Protein AF-A0A1V5SGG8-F1 (afdb_monomer)

Sequence (595 aa):
MILQSLYELYDRLSGLADNPYEISPFGYSLQKIAFRLVITNDGRLHELESLRDPQTNLPKQMIVPGGDKPTGKVTERSAHKKTQFLRNNLSFLLGISVEGDKNPALALAQMEFEAFKKVHLEREQQINDPDYSVFCKFLRHWKPEAGLAHGDWIAFGDGQGVIKLIGKTEYLHDRPAVRAWWDENQPKNKSKPVQCLITGDLKPASRLHEPKIRSVKDSQPAGAPIVSFDKGSDAFSSYGHDGEQGLNAPVSEEATFRYATALNSLLAGPQSWKHRFTLGDTTVVFWTDKPSDAEDIFAQFAKEGSTVPKKEEVQDEALLQKMQIFLKVLREGRQAYTEIDKNPDQTNFFILGMTGQARGRIGVRFFYKDTVGHLLDNLRKHYNDMKIIRQYEEGAKYPDSEFPPTWLLLRQTARDKDDIPPILSGPLLRAVITGSLYPEGLYKAVIRRVHADREINYLRTSVIKGYLVRNQKQEVSMSLDPGRKDPAYRIGRLFSALEKTQTDALGEVGSSIKDRFYSAASAMPRSVFPRLLRLYSHHLGKLSVGMRVNREKLVQEIMCEIHEFPGHMNLSDQGLFAIGYYHQMCDFYRGKKVE

Solvent-accessible surface area (backbone atoms only — not comparable to full-atom values): 32428 Å² total; per-residue (Å²): 105,73,63,42,56,26,34,53,41,25,56,56,53,57,69,38,81,89,36,73,46,58,66,52,57,94,69,36,25,69,41,65,31,30,28,34,43,32,28,38,88,90,20,44,83,69,50,77,46,79,39,38,41,90,87,78,66,44,47,36,76,44,77,39,67,42,74,82,70,68,85,79,84,82,43,91,94,40,29,60,74,52,50,51,72,71,34,39,36,46,22,38,73,52,12,42,34,42,65,71,96,46,78,74,40,46,90,83,8,47,64,34,18,51,32,35,40,51,62,51,54,78,38,43,80,77,39,68,39,74,72,58,47,27,52,45,45,21,57,72,70,62,51,45,79,66,48,79,81,55,81,77,58,59,89,50,44,91,37,27,30,37,42,30,49,64,97,53,91,61,44,56,73,66,37,68,51,45,40,54,44,47,70,76,63,53,91,75,74,85,57,74,64,39,58,13,78,73,80,64,48,75,33,35,52,29,61,64,50,42,56,48,42,40,77,45,45,72,38,37,88,85,24,21,26,76,58,83,53,62,61,90,40,72,90,65,38,45,97,85,36,69,72,58,29,33,67,73,65,31,32,22,47,66,58,35,32,34,19,32,48,36,51,30,24,38,48,68,29,84,50,11,72,32,25,32,47,74,49,84,71,32,28,36,39,48,47,52,81,50,97,46,56,56,48,66,38,48,28,54,37,55,69,47,31,54,55,75,70,59,83,90,76,58,94,49,70,66,61,54,51,52,46,53,49,53,55,47,27,60,70,75,32,81,90,38,42,59,82,45,25,88,48,27,82,71,35,39,33,36,41,40,32,32,26,7,85,71,51,70,34,43,42,78,77,47,75,48,77,49,27,46,41,54,39,52,50,15,45,36,49,46,49,61,38,25,51,56,62,68,79,32,50,84,90,42,100,71,44,58,52,85,43,68,19,65,64,64,57,48,48,47,44,27,94,48,82,88,58,39,65,70,81,48,42,63,47,42,51,47,16,37,57,68,56,48,64,64,48,64,67,56,50,54,32,29,53,52,36,29,56,73,68,62,53,78,48,61,65,53,44,20,50,42,42,23,44,38,31,64,65,66,68,43,93,72,72,52,53,72,61,86,84,61,74,55,60,41,28,35,52,15,31,46,51,36,54,48,37,50,40,41,40,74,40,64,51,87,61,101,71,47,60,51,73,76,37,43,59,49,44,46,39,24,30,47,84,37,48,71,58,51,55,57,53,34,57,62,27,45,73,58,39,56,72,70,58,30,55,55,49,51,52,52,53,49,61,49,46,71,74,51,88,71,66,50,71,66,42,54,75,68,38,31,42,36,16,52,44,24,22,42,28,46,47,44,56,72,70,49,74,80,77,82,125

Mean predicted aligned error: 7.96 Å

Foldseek 3Di:
DQLLLLLLLLVVQVPDPPSQLQQADPQKDWFFAQWAFEAELQQATDDIGGQADPPPRTGDIDIFGHDDADDDDDDLVCLLSRQDPQKDACLQLAQWADDAPDQIDRPRRVSNVVSNLVVLLVCCVVLVDSVSVSNNSNSVPHDSVVVSVDDDCNSRNPGMYGYDYPPDPDTPCVPPSNVVSSVVPRDADPAFFDQAPNPRDGAAFDLDQDDAAAQQFQADNSHAAQDWADLPDQVRDDPPCRSVHRPVNGHHNNSSSSSRSSNNSCRPGPCVQQFWDDFQQKIKGKDKSDDWLCSRQVSVCLVQPQPQDDPVPDPDPPNSVSNVLLVVCLVPDPVSLCVTPVCQQPIKMKMWIWHNNVRRHIDTPDIDIGGNNLQSVLQSLQLVQLAADWLAPPPDPDGDRSTDRPLVLQPLLDPDSNRRDSVQRSQQVCCSRNVAAHDVSSLVSNLVSCLVVLDQHSSSLSSLSSNCCRVVVDDDDRFDDLPDLQLLLLLLLLQLLLQVLQCQQPPDDPATCSRPPVNVCLFAVQVPVVVSVVVSVVSLVRHDPVVSVVSVVSNCSSCVSPPDGDGGDDSNSSSSSSNSNVRNNSVVPPDPPPD

pLDDT: mean 89.65, std 10.24, range [29.06, 98.31]

Nearest PDB structures (foldseek):
  8dfs-assembly1_I  TM=6.776E-01  e=8.179E-40  Nitratidesulfovibrio vulgaris str. Hildenborough
  8dfo-assembly1_I  TM=8.527E-01  e=8.940E-30  Nitratidesulfovibrio vulgaris str. Hildenborough
  8dej-assembly1_I  TM=6.590E-01  e=2.226E-35  Nitratidesulfovibrio vulgaris str. Hildenborough
  8dfa-assembly1_I  TM=8.383E-01  e=3.401E-27  Nitratidesulfovibrio vulgaris str. Hildenborough
  8g9s-assembly1_K  TM=8.902E-01  e=2.155E-24  Neisseria lactamica

Secondary structure (DSSP, 8-state):
-HHHHHHHHHHHHHTSTT-TT-PPPTTEEEEEE-EEEEE-TTS-EEEEEE-B-TTT-PBEEEEEES-PPPSS---TTTHHHHPBTTEE-HHHHHS-B--TTSPP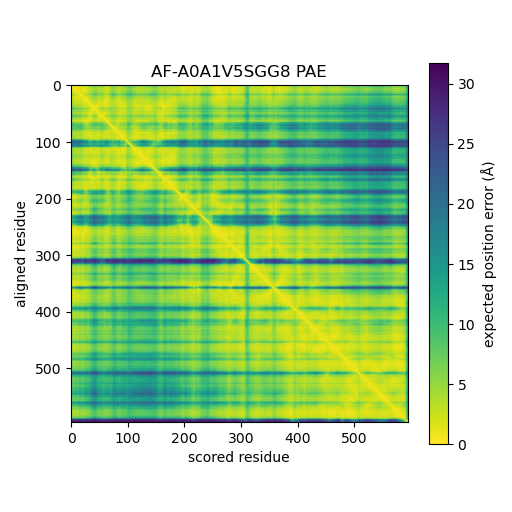BSTTTHHHHHHHHHHHHTTHHHH--HHHHHHHHHHHH--HHHHTTSS--GGGTTS-EEEEETT-SS-GGGSHHHHHHHHHTS----SPEEE-TTT--EEEB-SS--SPBPS-TTS-TT-B-SS---TT-GGG--TT-TT-SSTTS--BHHHHHHHHHHHHHHHHSTTHHHHEEEETTEEEEEEESS--THHHHHHHHHHHTT-PPPTTS---HHHHHHHHHHHHHHHH-GGGGGGT-SSTTTSEEEEEEEE-TTSSSPEEEEEEEEEHHHHHHHHHHHHHHH----SS-TTSSSPPPSS--HHHHHHTT-SSGGGS-HHHHHHHHHHHHH-PPPPHHHHHHHHHHHHHH----HHHHHHHHHHHHHTT-----SS--TT---HHHHHHHHHHHHHHHHHHHHSS-SS-HHHHHHHHHHH-HHHHHHHHHHHHHHHHTTS-HHHHHHHHHHHHHHHHT--S--S---HHHHHHHHHHHHHHHHHHHS-----

Structure (mmCIF, N/CA/C/O backbone):
data_AF-A0A1V5SGG8-F1
#
_entry.id   AF-A0A1V5SGG8-F1
#
loop_
_atom_site.group_PDB
_atom_site.id
_atom_site.type_symbol
_atom_site.label_atom_id
_atom_site.label_alt_id
_atom_site.label_comp_id
_atom_site.label_asym_id
_atom_site.label_entity_id
_atom_site.label_seq_id
_atom_site.pdbx_PDB_ins_code
_atom_site.Cartn_x
_atom_site.Cartn_y
_atom_site.Cartn_z
_atom_site.occupancy
_atom_site.B_iso_or_equiv
_atom_site.auth_seq_id
_atom_site.auth_comp_id
_atom_site.auth_asym_id
_atom_site.auth_atom_id
_atom_site.pdbx_PDB_model_num
ATOM 1 N N . MET A 1 1 ? 2.415 -19.544 -7.887 1.00 85.00 1 MET A N 1
ATOM 2 C CA . MET A 1 1 ? 1.321 -18.624 -7.490 1.00 85.00 1 MET A CA 1
ATOM 3 C C . MET A 1 1 ? 1.641 -17.167 -7.818 1.00 85.00 1 MET A C 1
ATOM 5 O O . MET A 1 1 ? 1.147 -16.738 -8.841 1.00 85.00 1 MET A O 1
ATOM 9 N N . ILE A 1 2 ? 2.489 -16.431 -7.074 1.00 95.25 2 ILE A N 1
ATOM 10 C CA . ILE A 1 2 ? 2.754 -14.986 -7.335 1.00 95.25 2 ILE A CA 1
ATOM 11 C C . ILE A 1 2 ? 3.237 -14.721 -8.769 1.00 95.25 2 ILE A C 1
ATOM 13 O O . ILE A 1 2 ? 2.611 -13.970 -9.513 1.00 95.25 2 ILE A O 1
ATOM 17 N N . LEU A 1 3 ? 4.350 -15.354 -9.160 1.00 95.56 3 LEU A N 1
ATOM 18 C CA . LEU A 1 3 ? 4.968 -15.121 -10.470 1.00 95.56 3 LEU A CA 1
ATOM 19 C C . LEU A 1 3 ? 4.054 -15.551 -11.621 1.00 95.56 3 LEU A C 1
ATOM 21 O O . LEU A 1 3 ? 4.015 -14.888 -12.644 1.00 95.56 3 LEU A O 1
ATOM 25 N N . GLN A 1 4 ? 3.287 -16.624 -11.419 1.00 95.56 4 GLN A N 1
ATOM 26 C CA . GLN A 1 4 ? 2.306 -17.108 -12.386 1.00 95.56 4 GLN A CA 1
ATOM 27 C C . GLN A 1 4 ? 1.161 -16.106 -12.578 1.00 95.56 4 GLN A C 1
ATOM 29 O O . GLN A 1 4 ? 0.882 -15.728 -13.705 1.00 95.56 4 GLN A O 1
ATOM 34 N N . SER A 1 5 ? 0.573 -15.580 -11.497 1.00 97.12 5 SER A N 1
ATOM 35 C CA . SER A 1 5 ? -0.478 -14.557 -11.607 1.00 97.12 5 SER A CA 1
ATOM 36 C C . SER A 1 5 ? 0.017 -13.245 -12.227 1.00 97.12 5 SER A C 1
ATOM 38 O O . SER A 1 5 ? -0.748 -12.550 -12.882 1.00 97.12 5 SER A O 1
ATOM 40 N N . LEU A 1 6 ? 1.296 -12.897 -12.041 1.00 98.06 6 LEU A N 1
ATOM 41 C CA . LEU A 1 6 ? 1.916 -11.740 -12.697 1.00 98.06 6 LEU A CA 1
ATOM 42 C C . LEU A 1 6 ? 2.240 -12.016 -14.175 1.00 98.06 6 LEU A C 1
ATOM 44 O O . LEU A 1 6 ? 2.165 -11.108 -14.997 1.00 98.06 6 LEU A O 1
ATOM 48 N N . TYR A 1 7 ? 2.597 -13.255 -14.516 1.00 97.44 7 TYR A N 1
ATOM 49 C CA . TYR A 1 7 ? 2.764 -13.699 -15.899 1.00 97.44 7 TYR A CA 1
ATOM 50 C C . TYR A 1 7 ? 1.428 -13.627 -16.655 1.00 97.44 7 TYR A C 1
ATOM 52 O O . TYR A 1 7 ? 1.368 -13.028 -17.718 1.00 97.44 7 TYR A O 1
ATOM 60 N N . GLU A 1 8 ? 0.343 -14.135 -16.069 1.00 97.25 8 GLU A N 1
ATOM 61 C CA . GLU A 1 8 ? -1.015 -14.037 -16.631 1.00 97.25 8 GLU A CA 1
ATOM 62 C C . GLU A 1 8 ? -1.488 -12.574 -16.728 1.00 97.25 8 GLU A C 1
ATOM 64 O O . GLU A 1 8 ? -2.102 -12.166 -17.715 1.00 97.25 8 GLU A O 1
ATOM 69 N N . LEU A 1 9 ? -1.146 -11.747 -15.732 1.00 97.81 9 LEU A N 1
ATOM 70 C CA . LEU A 1 9 ? -1.429 -10.312 -15.756 1.00 97.81 9 LEU A CA 1
ATOM 71 C C . LEU A 1 9 ? -0.748 -9.609 -16.938 1.00 97.81 9 LEU A C 1
ATOM 73 O O . LEU A 1 9 ? -1.346 -8.703 -17.516 1.00 97.81 9 LEU A O 1
ATOM 77 N N . TYR A 1 10 ? 0.476 -10.001 -17.305 1.00 97.94 10 TYR A N 1
ATOM 78 C CA . TYR A 1 10 ? 1.157 -9.441 -18.474 1.00 97.94 10 TYR A CA 1
ATOM 79 C C . TYR A 1 10 ? 0.314 -9.618 -19.741 1.00 97.94 10 TYR A C 1
ATOM 81 O O . TYR A 1 10 ? 0.114 -8.655 -20.482 1.00 97.94 10 TYR A O 1
ATOM 89 N N . ASP A 1 11 ? -0.221 -10.819 -19.963 1.00 95.94 11 ASP A N 1
ATOM 90 C CA . ASP A 1 11 ? -1.036 -11.128 -21.140 1.00 95.94 11 ASP A CA 1
ATOM 91 C C . ASP A 1 11 ? -2.345 -10.322 -21.126 1.00 95.94 11 ASP A C 1
ATOM 93 O O . ASP A 1 11 ? -2.722 -9.723 -22.133 1.00 95.94 11 ASP A O 1
ATOM 97 N N . ARG A 1 12 ? -2.990 -10.201 -19.956 1.00 96.00 12 ARG A N 1
ATOM 98 C CA . ARG A 1 12 ? -4.186 -9.359 -19.783 1.00 96.00 12 ARG A CA 1
ATOM 99 C C . ARG A 1 12 ? -3.916 -7.896 -20.134 1.00 96.00 12 ARG A C 1
ATOM 101 O O . ARG A 1 12 ? -4.683 -7.298 -20.881 1.00 96.00 12 ARG A O 1
ATOM 108 N N . LEU A 1 13 ? -2.862 -7.309 -19.562 1.00 96.62 13 LEU A N 1
ATOM 109 C CA . LEU A 1 13 ? -2.569 -5.882 -19.719 1.00 96.62 13 LEU A CA 1
ATOM 110 C C . LEU A 1 13 ? -2.048 -5.548 -21.122 1.00 96.62 13 LEU A C 1
ATOM 112 O O . LEU A 1 13 ? -2.389 -4.495 -21.652 1.00 96.62 13 LEU A O 1
ATOM 116 N N . SER A 1 14 ? -1.250 -6.433 -21.728 1.00 94.88 14 SER A N 1
ATOM 117 C CA . SER A 1 14 ? -0.751 -6.254 -23.100 1.00 94.88 14 SER A CA 1
ATOM 118 C C . SER A 1 14 ? -1.844 -6.398 -24.161 1.00 94.88 14 SER A C 1
ATOM 120 O O . SER A 1 14 ? -1.729 -5.797 -25.226 1.00 94.88 14 SER A O 1
ATOM 122 N N . GLY A 1 15 ? -2.915 -7.144 -23.870 1.00 93.19 15 GLY A N 1
ATOM 123 C CA . GLY A 1 15 ? -4.075 -7.292 -24.751 1.00 93.19 15 GLY A CA 1
ATOM 124 C C . GLY A 1 15 ? -5.062 -6.118 -24.738 1.00 93.19 15 GLY A C 1
ATOM 125 O O . GLY A 1 15 ? -6.038 -6.147 -25.487 1.00 93.19 15 GLY A O 1
ATOM 126 N N . LEU A 1 16 ? -4.855 -5.099 -23.896 1.00 93.69 16 LEU A N 1
ATOM 127 C CA . LEU A 1 16 ? -5.729 -3.924 -23.845 1.00 93.69 16 LEU A CA 1
ATOM 128 C C . LEU A 1 16 ? -5.499 -3.012 -25.058 1.00 93.69 16 LEU A C 1
ATOM 130 O O . LEU A 1 16 ? -4.358 -2.694 -25.401 1.00 93.69 16 LEU A O 1
ATOM 134 N N . ALA A 1 17 ? -6.592 -2.534 -25.661 1.00 92.12 17 ALA A N 1
ATOM 135 C CA . ALA A 1 17 ? -6.535 -1.501 -26.693 1.00 92.12 17 ALA A CA 1
ATOM 136 C C . ALA A 1 17 ? -5.793 -0.258 -26.170 1.00 92.12 17 ALA A C 1
ATOM 138 O O . ALA A 1 17 ? -5.894 0.074 -24.989 1.00 92.12 17 ALA A O 1
ATOM 139 N N . ASP A 1 18 ? -5.018 0.389 -27.041 1.00 89.88 18 ASP A N 1
ATOM 140 C CA . ASP A 1 18 ? -4.206 1.583 -26.752 1.00 89.88 18 ASP A CA 1
ATOM 141 C C . ASP A 1 18 ? -3.093 1.412 -25.696 1.00 89.88 18 ASP A C 1
ATOM 143 O O . ASP A 1 18 ? -2.383 2.370 -25.398 1.00 89.88 18 ASP A O 1
ATOM 147 N N . ASN A 1 19 ? -2.892 0.200 -25.157 1.00 93.00 19 ASN A N 1
ATOM 148 C CA . ASN A 1 19 ? -1.852 -0.140 -24.176 1.00 93.00 19 ASN A CA 1
ATOM 149 C C . ASN A 1 19 ? -1.691 0.911 -23.046 1.00 93.00 19 ASN A C 1
ATOM 151 O O . ASN A 1 19 ? -0.598 1.455 -22.854 1.00 93.00 19 ASN A O 1
ATOM 155 N N . PRO A 1 20 ? -2.741 1.195 -22.249 1.00 93.81 20 PRO A N 1
ATOM 156 C CA . PRO A 1 20 ? -2.728 2.277 -21.256 1.00 93.81 20 PRO A CA 1
ATOM 157 C C . PRO A 1 20 ? -1.720 2.063 -20.116 1.00 93.81 20 PRO A C 1
ATOM 159 O O . PRO A 1 20 ? -1.410 2.997 -19.376 1.00 93.81 20 PRO A O 1
ATOM 162 N N . TYR A 1 21 ? -1.224 0.835 -19.953 1.00 94.25 21 TYR A N 1
ATOM 163 C CA . TYR A 1 21 ? -0.201 0.459 -18.974 1.00 94.25 21 TYR A CA 1
ATOM 164 C C . TYR A 1 21 ? 1.224 0.528 -19.535 1.00 94.25 21 TYR A C 1
ATOM 166 O O . TYR A 1 21 ? 2.168 0.264 -18.788 1.00 94.25 21 TYR A O 1
ATOM 174 N N . GLU A 1 22 ? 1.376 0.845 -20.825 1.00 94.56 22 GLU A N 1
ATOM 175 C CA . GLU A 1 22 ? 2.649 0.853 -21.550 1.00 94.56 22 GLU A CA 1
ATOM 176 C C . GLU A 1 22 ? 3.445 -0.453 -21.351 1.00 94.56 22 GLU A C 1
ATOM 178 O O . GLU A 1 22 ? 4.666 -0.461 -21.155 1.00 94.56 22 GLU A O 1
ATOM 183 N N . ILE A 1 23 ? 2.741 -1.593 -21.395 1.00 96.19 23 ILE A N 1
ATOM 184 C CA . ILE A 1 23 ? 3.355 -2.917 -21.287 1.00 96.19 23 ILE A CA 1
ATOM 185 C C . ILE A 1 23 ? 4.323 -3.100 -22.447 1.00 96.19 23 ILE A C 1
ATOM 187 O O . ILE A 1 23 ? 3.945 -3.035 -23.617 1.00 96.19 23 ILE A O 1
ATOM 191 N N . SER A 1 24 ? 5.592 -3.315 -22.105 1.00 95.44 24 SER A N 1
ATOM 192 C CA . SER A 1 24 ? 6.655 -3.497 -23.085 1.00 95.44 24 SER A CA 1
ATOM 193 C C . SER A 1 24 ? 6.639 -4.926 -23.642 1.00 95.44 24 SER A C 1
ATOM 195 O O . SER A 1 24 ? 6.551 -5.870 -22.849 1.00 95.44 24 SER A O 1
ATOM 197 N N . PRO A 1 25 ? 6.759 -5.120 -24.968 1.00 94.62 25 PRO A N 1
ATOM 198 C CA . PRO A 1 25 ? 6.994 -6.436 -25.557 1.00 94.62 25 PRO A CA 1
ATOM 199 C C . PRO A 1 25 ? 8.371 -6.987 -25.162 1.00 94.62 25 PRO A C 1
ATOM 201 O O . PRO A 1 25 ? 9.267 -6.232 -24.773 1.00 94.62 25 PRO A O 1
ATOM 204 N N . PHE A 1 26 ? 8.550 -8.307 -25.253 1.00 92.31 26 PHE A N 1
ATOM 205 C CA . PHE A 1 26 ? 9.827 -8.949 -24.927 1.00 92.31 26 PHE A CA 1
ATOM 206 C C . PHE A 1 26 ? 10.982 -8.345 -25.742 1.00 92.31 26 PHE A C 1
ATOM 208 O O . PHE A 1 26 ? 10.883 -8.179 -26.956 1.00 92.31 26 PHE A O 1
ATOM 215 N N . GLY A 1 27 ? 12.068 -7.983 -25.054 1.00 91.62 27 GLY A N 1
ATOM 216 C CA . GLY A 1 27 ? 13.217 -7.297 -25.654 1.00 91.62 27 GLY A CA 1
ATOM 217 C C . GLY A 1 27 ? 13.101 -5.773 -25.729 1.00 91.62 27 GLY A C 1
ATOM 218 O O . GLY A 1 27 ? 14.039 -5.119 -26.188 1.00 91.62 27 GLY A O 1
ATOM 219 N N . TYR A 1 28 ? 12.005 -5.196 -25.238 1.00 94.31 28 TYR A N 1
ATOM 220 C CA . TYR A 1 28 ? 11.799 -3.754 -25.106 1.00 94.31 28 TYR A CA 1
ATOM 221 C C . TYR A 1 28 ? 11.671 -3.360 -23.636 1.00 94.31 28 TYR A C 1
ATOM 223 O O . TYR A 1 28 ? 11.460 -4.196 -22.758 1.00 94.31 28 TYR A O 1
ATOM 231 N N . SER A 1 29 ? 11.792 -2.069 -23.345 1.00 92.94 29 SER A N 1
ATOM 232 C CA . SER A 1 29 ? 11.503 -1.548 -22.013 1.00 92.94 29 SER A CA 1
ATOM 233 C C . SER A 1 29 ? 10.934 -0.138 -22.054 1.00 92.94 29 SER A C 1
ATOM 235 O O . SER A 1 29 ? 11.250 0.652 -22.943 1.00 92.94 29 SER A O 1
A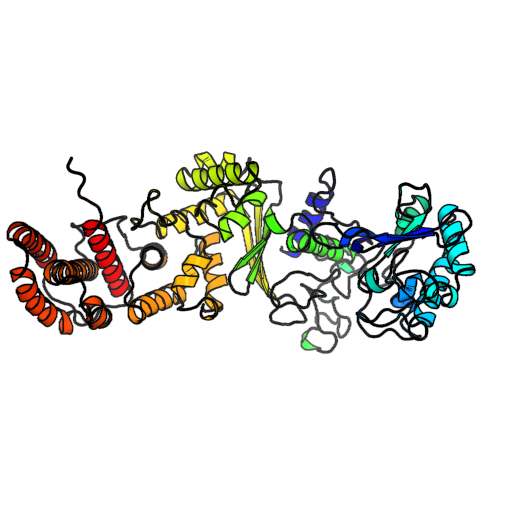TOM 237 N N . LEU A 1 30 ? 10.125 0.181 -21.047 1.00 93.12 30 LEU A N 1
ATOM 238 C CA . LEU A 1 30 ? 9.606 1.518 -20.821 1.00 93.12 30 LEU A CA 1
ATOM 239 C C . LEU A 1 30 ? 10.671 2.396 -20.155 1.00 93.12 30 LEU A C 1
ATOM 241 O O . LEU A 1 30 ? 11.150 2.099 -19.054 1.00 93.12 30 LEU A O 1
ATOM 245 N N . GLN A 1 31 ? 11.067 3.468 -20.836 1.00 92.25 31 GLN A N 1
ATOM 246 C CA . GLN A 1 31 ? 12.195 4.313 -20.451 1.00 92.25 31 GLN A CA 1
ATOM 247 C C . GLN A 1 31 ? 11.810 5.790 -20.426 1.00 92.25 31 GLN A C 1
ATOM 249 O O . GLN A 1 31 ? 10.931 6.239 -21.155 1.00 92.25 31 GLN A O 1
ATOM 254 N N . LYS A 1 32 ? 12.505 6.552 -19.579 1.00 92.31 32 LYS A N 1
ATOM 255 C CA . LYS A 1 32 ? 12.376 8.009 -19.472 1.00 92.31 32 LYS A CA 1
ATOM 256 C C . LYS A 1 32 ? 13.300 8.672 -20.492 1.00 92.31 32 LYS A C 1
ATOM 258 O O . LYS A 1 32 ? 14.519 8.631 -20.325 1.00 92.31 32 LYS A O 1
ATOM 263 N N . ILE A 1 33 ? 12.728 9.276 -21.528 1.00 95.00 33 ILE A N 1
ATOM 264 C CA . ILE A 1 33 ? 13.450 9.921 -22.627 1.00 95.00 33 ILE A CA 1
ATOM 265 C C . ILE A 1 33 ? 13.320 11.438 -22.491 1.00 95.00 33 ILE A C 1
ATOM 267 O O . ILE A 1 33 ? 12.224 11.994 -22.519 1.00 95.00 33 ILE A O 1
ATOM 271 N N . ALA A 1 34 ? 14.454 12.107 -22.301 1.00 95.38 34 ALA A N 1
ATOM 272 C CA . ALA A 1 34 ? 14.507 13.535 -22.001 1.00 95.38 34 ALA A CA 1
ATOM 273 C C . ALA A 1 34 ? 14.579 14.403 -23.260 1.00 95.38 34 ALA A C 1
ATOM 275 O O . ALA A 1 34 ? 14.132 15.544 -23.229 1.00 95.38 34 ALA A O 1
ATOM 276 N N . PHE A 1 35 ? 15.128 13.882 -24.358 1.00 95.19 35 PHE A N 1
ATOM 277 C CA . PHE A 1 35 ? 15.297 14.642 -25.595 1.00 95.19 35 PHE A CA 1
ATOM 278 C C . PHE A 1 35 ? 15.286 13.753 -26.838 1.00 95.19 35 PHE A C 1
ATOM 280 O O . PHE A 1 35 ? 15.364 12.525 -26.756 1.00 95.19 35 PHE A O 1
ATOM 287 N N . ARG A 1 36 ? 15.207 14.373 -28.014 1.00 95.81 36 ARG A N 1
ATOM 288 C CA . ARG A 1 36 ? 15.464 13.717 -29.298 1.00 95.81 36 ARG A CA 1
ATOM 289 C C . ARG A 1 36 ? 16.571 14.428 -30.065 1.00 95.81 36 ARG A C 1
ATOM 291 O O . ARG A 1 36 ? 16.618 15.652 -30.107 1.00 95.81 36 ARG A O 1
ATOM 298 N N . LEU A 1 37 ? 17.436 13.630 -30.676 1.00 95.19 37 LEU A N 1
ATOM 299 C CA . LEU A 1 37 ? 18.476 14.047 -31.602 1.00 95.19 37 LEU A CA 1
ATOM 300 C C . LEU A 1 37 ? 17.877 14.133 -33.007 1.00 95.19 37 LEU A C 1
ATOM 302 O O . LEU A 1 37 ? 17.514 13.096 -33.573 1.00 95.19 37 LEU A O 1
ATOM 306 N N . VAL A 1 38 ? 17.762 15.347 -33.548 1.00 95.69 38 VAL A N 1
ATOM 307 C CA . VAL A 1 38 ? 17.189 15.587 -34.877 1.00 95.69 38 VAL A CA 1
ATOM 308 C C . VAL A 1 38 ? 18.306 15.683 -35.906 1.00 95.69 38 VAL A C 1
ATOM 310 O O . VAL A 1 38 ? 19.208 16.513 -35.793 1.00 95.69 38 VAL A O 1
ATOM 313 N N . ILE A 1 39 ? 18.242 14.823 -36.919 1.00 95.94 39 ILE A N 1
ATOM 314 C CA . ILE A 1 39 ? 19.267 14.704 -37.959 1.00 95.94 39 ILE A CA 1
ATOM 315 C C . ILE A 1 39 ? 18.658 15.061 -39.311 1.00 95.94 39 ILE A C 1
ATOM 317 O O . ILE A 1 39 ? 17.541 14.658 -39.639 1.00 95.94 39 ILE A O 1
ATOM 321 N N . THR A 1 40 ? 19.391 15.827 -40.108 1.00 96.12 40 THR A N 1
ATOM 322 C CA . THR A 1 40 ? 18.998 16.173 -41.474 1.00 96.12 40 THR A CA 1
ATOM 323 C C . THR A 1 40 ? 19.156 14.985 -42.427 1.00 96.12 40 THR A C 1
ATOM 325 O O . THR A 1 40 ? 19.947 14.073 -42.189 1.00 96.12 40 THR A O 1
ATOM 328 N N . ASN A 1 41 ? 18.464 15.009 -43.569 1.00 93.38 41 ASN A N 1
ATOM 329 C CA . ASN A 1 41 ? 18.559 13.935 -44.571 1.00 93.38 41 ASN A CA 1
ATOM 330 C C . ASN A 1 41 ? 19.973 13.765 -45.166 1.00 93.38 41 ASN A C 1
ATOM 332 O O . ASN A 1 41 ? 20.291 12.707 -45.703 1.00 93.38 41 ASN A O 1
ATOM 336 N N . ASP A 1 42 ? 20.846 14.773 -45.064 1.00 93.12 42 ASP A N 1
ATOM 337 C CA . ASP A 1 42 ? 22.247 14.681 -45.482 1.00 93.12 42 ASP A CA 1
ATOM 338 C C . ASP A 1 42 ? 23.198 14.170 -44.382 1.00 93.12 42 ASP A C 1
ATOM 340 O O . ASP A 1 42 ? 24.389 13.993 -44.662 1.00 93.12 42 ASP A O 1
ATOM 344 N N . GLY A 1 43 ? 22.688 13.859 -43.185 1.00 92.19 43 GLY A N 1
ATOM 345 C CA . GLY A 1 43 ? 23.447 13.275 -42.077 1.00 92.19 43 GLY A CA 1
ATOM 346 C C . GLY A 1 43 ? 24.177 14.305 -41.213 1.00 92.19 43 GLY A C 1
ATOM 347 O O . GLY A 1 43 ? 25.279 14.030 -40.745 1.00 92.19 43 GLY A O 1
ATOM 348 N N . ARG A 1 44 ? 23.605 15.498 -41.015 1.00 92.88 44 ARG A N 1
ATOM 349 C CA . ARG A 1 44 ? 24.132 16.529 -40.106 1.00 92.88 44 ARG A CA 1
ATOM 350 C C . ARG A 1 44 ? 23.222 16.683 -38.891 1.00 92.88 44 ARG A C 1
ATOM 352 O O . ARG A 1 44 ? 22.024 16.418 -38.964 1.00 92.88 44 ARG A O 1
ATOM 359 N N . LEU A 1 45 ? 23.797 17.116 -37.769 1.00 92.06 45 LEU A N 1
ATOM 360 C CA . LEU A 1 45 ? 23.009 17.520 -36.607 1.00 92.06 45 LEU A CA 1
ATOM 361 C C . LEU A 1 45 ? 22.174 18.749 -36.979 1.00 92.06 45 LEU A C 1
ATOM 363 O O . LEU A 1 45 ? 22.741 19.748 -37.419 1.00 92.06 45 LEU A O 1
ATOM 367 N N . HIS A 1 46 ? 20.856 18.668 -36.806 1.00 91.94 46 HIS A N 1
ATOM 368 C CA . HIS A 1 46 ? 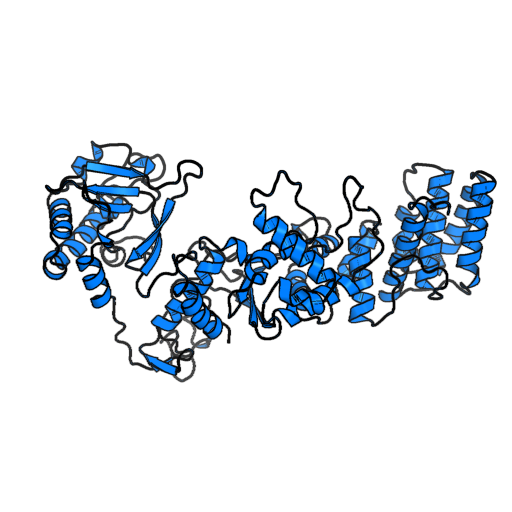19.977 19.829 -36.908 1.00 91.94 46 HIS A CA 1
ATOM 369 C C . HIS A 1 46 ? 19.867 20.523 -35.551 1.00 91.94 46 HIS A C 1
ATOM 371 O O . HIS A 1 46 ? 20.314 21.656 -35.404 1.00 91.94 46 HIS A O 1
ATOM 377 N N . GLU A 1 47 ? 19.329 19.813 -34.556 1.00 91.38 47 GLU A N 1
ATOM 378 C CA . GLU A 1 47 ? 19.131 20.314 -33.195 1.00 91.38 47 GLU A CA 1
ATOM 379 C C . GLU A 1 47 ? 18.885 19.169 -32.193 1.00 91.38 47 GLU A C 1
ATOM 381 O O . GLU A 1 47 ? 18.691 18.005 -32.571 1.00 91.38 47 GLU A O 1
ATOM 386 N N . LEU A 1 48 ? 18.881 19.516 -30.903 1.00 91.38 48 LEU A N 1
ATOM 387 C CA . LEU A 1 48 ? 18.298 18.700 -29.840 1.00 91.38 48 LEU A CA 1
ATOM 388 C C . LEU A 1 48 ? 16.959 19.301 -29.429 1.00 91.38 48 LEU A C 1
ATOM 390 O O . LEU A 1 48 ? 16.898 20.459 -29.027 1.00 91.38 48 LEU A O 1
ATOM 394 N N . GLU A 1 49 ? 15.907 18.493 -29.448 1.00 93.00 49 GLU A N 1
ATOM 395 C CA . GLU A 1 49 ? 14.601 18.918 -28.952 1.00 93.00 49 GLU A CA 1
ATOM 396 C C . GLU A 1 49 ? 14.292 18.253 -27.610 1.00 93.00 49 GLU A C 1
ATOM 398 O O . GLU A 1 49 ? 14.396 17.029 -27.474 1.00 93.00 49 GLU A O 1
ATOM 403 N N . SER A 1 50 ? 13.865 19.047 -26.625 1.00 93.94 50 SER A N 1
ATOM 404 C CA . SER A 1 50 ? 13.397 18.525 -25.339 1.00 93.94 50 SER A CA 1
ATOM 405 C C . SER A 1 50 ? 12.109 17.721 -25.513 1.00 93.94 50 SER A C 1
ATOM 407 O O . SER A 1 50 ? 11.175 18.139 -26.192 1.00 93.94 50 SER A O 1
ATOM 409 N N . LEU A 1 51 ? 12.060 16.559 -24.866 1.00 95.19 51 LEU A N 1
ATOM 410 C CA . LEU A 1 51 ? 10.862 15.731 -24.712 1.00 95.19 51 LEU A CA 1
ATOM 411 C C . LEU A 1 51 ? 10.340 15.771 -23.273 1.00 95.19 51 LEU A C 1
ATOM 413 O O . LEU A 1 51 ? 9.569 14.902 -22.870 1.00 95.19 51 LEU A O 1
ATOM 417 N N . ARG A 1 52 ? 10.788 16.743 -22.476 1.00 93.75 52 ARG A N 1
ATOM 418 C CA . ARG A 1 52 ? 10.270 16.949 -21.128 1.00 93.75 52 ARG A CA 1
ATOM 419 C C . ARG A 1 52 ? 8.910 17.626 -21.194 1.00 93.75 52 ARG A C 1
ATOM 421 O O . ARG A 1 52 ? 8.672 18.490 -22.034 1.00 93.75 52 ARG A O 1
ATOM 428 N N . ASP A 1 53 ? 8.031 17.227 -20.291 1.00 91.25 53 ASP A N 1
ATOM 429 C CA . ASP A 1 53 ? 6.749 17.886 -20.107 1.00 91.25 53 ASP A CA 1
ATOM 430 C C . ASP A 1 53 ? 6.968 19.350 -19.660 1.00 91.25 53 ASP A C 1
ATOM 432 O O . ASP A 1 53 ? 7.692 19.572 -18.686 1.00 91.25 53 ASP A O 1
ATOM 436 N N . PRO A 1 54 ? 6.378 20.358 -20.332 1.00 89.44 54 PRO A N 1
ATOM 437 C CA . PRO A 1 54 ? 6.638 21.766 -20.022 1.00 89.44 54 PRO A CA 1
ATOM 438 C C . PRO A 1 54 ? 6.200 22.215 -18.621 1.00 89.44 54 PRO A C 1
ATOM 440 O O . PRO A 1 54 ? 6.692 23.230 -18.136 1.00 89.44 54 PRO A O 1
ATOM 443 N N . GLN A 1 55 ? 5.272 21.500 -17.975 1.00 89.31 55 GLN A N 1
ATOM 444 C CA . GLN A 1 55 ? 4.738 21.872 -16.661 1.00 89.31 55 GLN A CA 1
ATOM 445 C C . GLN A 1 55 ? 5.502 21.190 -15.523 1.00 89.31 55 GLN A C 1
ATOM 447 O O . GLN A 1 55 ? 5.821 21.812 -14.513 1.00 89.31 55 GLN A O 1
ATOM 452 N N . THR A 1 56 ? 5.798 19.902 -15.683 1.00 90.19 56 THR A N 1
ATOM 453 C CA . THR A 1 56 ? 6.428 19.065 -14.651 1.00 90.19 56 THR A CA 1
ATOM 454 C C . THR A 1 56 ? 7.936 18.909 -14.839 1.00 90.19 56 THR A C 1
ATOM 456 O O . THR A 1 56 ? 8.621 18.432 -13.935 1.00 90.19 56 THR A O 1
ATOM 459 N N . ASN A 1 57 ? 8.461 19.285 -16.009 1.00 88.88 57 ASN A N 1
ATOM 460 C CA . ASN A 1 57 ? 9.846 19.087 -16.442 1.00 88.88 57 ASN A CA 1
ATOM 461 C C . ASN A 1 57 ? 10.310 17.611 -16.418 1.00 88.88 57 ASN A C 1
ATOM 463 O O . ASN A 1 57 ? 11.510 17.304 -16.432 1.00 88.88 57 ASN A O 1
ATOM 467 N N . LEU A 1 58 ? 9.365 16.666 -16.376 1.00 90.44 58 LEU A N 1
ATOM 468 C CA . LEU A 1 58 ? 9.652 15.236 -16.348 1.00 90.44 58 LEU A CA 1
ATOM 469 C C . LEU A 1 58 ? 9.890 14.701 -17.769 1.00 90.44 58 LEU A C 1
ATOM 471 O O . LEU A 1 58 ? 9.161 15.079 -18.685 1.00 90.44 58 LEU A O 1
ATOM 475 N N . PRO A 1 59 ? 10.869 13.799 -17.976 1.00 92.69 59 PRO A N 1
ATOM 476 C CA . PRO A 1 59 ? 11.070 13.148 -19.269 1.00 92.69 59 PRO A CA 1
ATOM 477 C C . PRO A 1 59 ? 9.844 12.342 -19.715 1.00 92.69 59 PRO A C 1
ATOM 479 O O . PRO A 1 59 ? 9.207 11.676 -18.891 1.00 92.69 59 PRO A O 1
ATOM 482 N N . LYS A 1 60 ? 9.578 12.320 -21.024 1.00 92.44 60 LYS A N 1
ATOM 483 C CA . LYS A 1 60 ? 8.524 11.499 -21.628 1.00 92.44 60 LYS A CA 1
ATOM 484 C C . LYS A 1 60 ? 8.820 10.006 -21.463 1.00 92.44 60 LYS A C 1
ATOM 486 O O . LYS A 1 60 ? 9.947 9.564 -21.689 1.00 92.44 60 LYS A O 1
ATOM 491 N N . GLN A 1 61 ? 7.810 9.220 -21.089 1.00 91.56 61 GLN A N 1
ATOM 492 C CA . GLN A 1 61 ? 7.922 7.760 -21.084 1.00 91.56 61 GLN A CA 1
ATOM 493 C C . GLN A 1 61 ? 7.741 7.210 -22.503 1.00 91.56 61 GLN A C 1
ATOM 495 O O . GLN A 1 61 ? 6.926 7.710 -23.277 1.00 91.56 61 GLN A O 1
ATOM 500 N N . MET A 1 62 ? 8.574 6.240 -22.875 1.00 93.19 62 MET A N 1
ATOM 501 C CA . MET A 1 62 ? 8.583 5.654 -24.213 1.00 93.19 62 MET A CA 1
ATOM 502 C C . MET A 1 62 ? 9.062 4.207 -24.162 1.00 93.19 62 MET A C 1
ATOM 504 O O . MET A 1 62 ? 10.068 3.902 -23.514 1.00 93.19 62 MET A O 1
ATOM 508 N N . ILE A 1 63 ? 8.352 3.321 -24.860 1.00 94.56 63 ILE A N 1
ATOM 509 C CA . ILE A 1 63 ? 8.792 1.941 -25.073 1.00 94.56 63 ILE A CA 1
ATOM 510 C C . ILE A 1 63 ? 9.893 1.959 -26.128 1.00 94.56 63 ILE A C 1
ATOM 512 O O . ILE A 1 63 ? 9.669 2.381 -27.258 1.00 94.56 63 ILE A O 1
ATOM 516 N N . VAL A 1 64 ? 11.079 1.487 -25.758 1.00 95.19 64 VAL A N 1
ATOM 517 C CA . VAL A 1 64 ? 12.265 1.493 -26.619 1.00 95.19 64 VAL A CA 1
ATOM 518 C C . VAL A 1 64 ? 12.945 0.122 -26.629 1.00 95.19 64 VAL A C 1
ATOM 520 O O . VAL A 1 64 ? 12.835 -0.623 -25.649 1.00 95.19 64 VAL A O 1
ATOM 523 N N . PRO A 1 65 ? 13.680 -0.222 -27.702 1.00 94.75 65 PRO A N 1
ATOM 524 C CA . PRO A 1 65 ? 14.472 -1.443 -27.753 1.00 94.75 65 PRO A CA 1
ATOM 525 C C . PRO A 1 65 ? 15.492 -1.562 -26.607 1.00 94.75 65 PRO A C 1
ATOM 527 O O . PRO A 1 65 ? 16.205 -0.611 -26.252 1.00 94.75 65 PRO A O 1
ATOM 530 N N . GLY A 1 66 ? 15.596 -2.769 -26.053 1.00 90.00 66 GLY A N 1
ATOM 531 C CA . GLY A 1 66 ? 16.568 -3.151 -25.033 1.00 90.00 66 GLY A CA 1
ATOM 532 C C . GLY A 1 66 ? 16.233 -2.668 -23.622 1.00 90.00 66 GLY A C 1
ATOM 533 O O . GLY A 1 66 ? 15.379 -1.810 -23.415 1.00 90.00 66 GLY A O 1
ATOM 534 N N . GLY A 1 67 ? 16.938 -3.220 -22.633 1.00 85.81 67 GLY A N 1
ATOM 535 C CA . GLY A 1 67 ? 16.741 -2.936 -21.207 1.00 85.81 67 GLY A CA 1
ATOM 536 C C . GLY A 1 67 ? 17.647 -1.841 -20.633 1.00 85.81 67 GLY A C 1
ATOM 537 O O . GLY A 1 67 ? 18.259 -1.041 -21.346 1.00 85.81 67 GLY A O 1
ATOM 538 N N . ASP A 1 68 ? 17.738 -1.796 -19.307 1.00 81.81 68 ASP A N 1
ATOM 539 C CA . ASP A 1 68 ? 18.574 -0.820 -18.609 1.00 81.81 68 ASP A CA 1
ATOM 540 C C . ASP A 1 68 ? 20.064 -0.978 -18.926 1.00 81.81 68 ASP A C 1
ATOM 542 O O . ASP A 1 68 ? 20.577 -2.071 -19.174 1.00 81.81 68 ASP A O 1
ATOM 546 N N . LYS A 1 69 ? 20.781 0.146 -18.876 1.00 81.25 69 LYS A N 1
ATOM 547 C CA . LYS A 1 69 ? 22.239 0.166 -18.989 1.00 81.25 69 LYS A CA 1
ATOM 548 C C . LYS A 1 69 ? 22.847 -0.586 -17.794 1.00 81.25 69 LYS A C 1
ATOM 550 O O . LYS A 1 69 ? 22.476 -0.292 -16.656 1.00 81.25 69 LYS A O 1
ATOM 555 N N . PRO A 1 70 ? 23.821 -1.493 -18.002 1.00 77.44 70 PRO A N 1
ATOM 556 C CA . PRO A 1 70 ? 24.506 -2.155 -16.896 1.00 77.44 70 PRO A CA 1
ATOM 557 C C . PRO A 1 70 ? 25.127 -1.158 -15.905 1.00 77.44 70 PRO A C 1
ATOM 559 O O . PRO A 1 70 ? 25.720 -0.151 -16.304 1.00 77.44 70 PRO A O 1
ATOM 562 N N . THR A 1 71 ? 25.041 -1.459 -14.608 1.00 72.12 71 THR A N 1
ATOM 563 C CA . THR A 1 71 ? 25.603 -0.627 -13.528 1.00 72.12 71 THR A CA 1
ATOM 564 C C . THR A 1 71 ? 27.141 -0.629 -13.519 1.00 72.12 71 THR A C 1
ATOM 566 O O . THR A 1 71 ? 27.775 -1.559 -14.014 1.00 72.12 71 THR A O 1
ATOM 569 N N . GLY A 1 72 ? 27.763 0.398 -12.926 1.00 77.81 72 GLY A N 1
ATOM 570 C CA . GLY A 1 72 ? 29.224 0.517 -12.738 1.00 77.81 72 GLY A CA 1
ATOM 571 C C . GLY A 1 72 ? 29.848 1.687 -13.510 1.00 77.81 72 GLY A C 1
ATOM 572 O O . GLY A 1 72 ? 29.147 2.372 -14.251 1.00 77.81 72 GLY A O 1
ATOM 573 N N . LYS A 1 73 ? 31.167 1.904 -13.393 1.00 82.38 73 LYS A N 1
ATOM 574 C CA . LYS A 1 73 ? 31.897 2.920 -14.187 1.00 82.38 73 LYS A CA 1
ATOM 575 C C . LYS A 1 73 ? 32.055 2.488 -15.645 1.00 82.38 73 LYS A C 1
ATOM 577 O O . LYS A 1 73 ? 32.043 1.290 -15.934 1.00 82.38 73 LYS A O 1
ATOM 582 N N . VAL A 1 74 ? 32.112 3.438 -16.574 1.00 83.88 74 VAL A N 1
ATOM 583 C CA . VAL A 1 74 ? 32.421 3.143 -17.981 1.00 83.88 74 VAL A CA 1
ATOM 584 C C . VAL A 1 74 ? 33.936 3.078 -18.140 1.00 83.88 74 VAL A C 1
ATOM 586 O O . VAL A 1 74 ? 34.666 3.873 -17.561 1.00 83.88 74 VAL A O 1
ATOM 589 N N . THR A 1 75 ? 34.402 2.067 -18.859 1.00 85.25 75 THR A N 1
ATOM 590 C CA . THR A 1 75 ? 35.813 1.775 -19.134 1.00 85.25 75 THR A CA 1
ATOM 591 C C . THR A 1 75 ? 35.926 1.299 -20.575 1.00 85.25 75 THR A C 1
ATOM 593 O O . THR A 1 75 ? 34.924 0.863 -21.149 1.00 85.25 75 THR A O 1
ATOM 596 N N . GLU A 1 76 ? 37.131 1.268 -21.139 1.00 80.00 76 GLU A N 1
ATOM 597 C CA . GLU A 1 76 ? 37.360 0.778 -22.511 1.00 80.00 76 GLU A CA 1
ATOM 598 C C . GLU A 1 76 ? 36.789 -0.629 -22.729 1.00 80.00 76 GLU A C 1
ATOM 600 O O . GLU A 1 76 ? 36.151 -0.926 -23.737 1.00 80.00 76 GLU A O 1
ATOM 605 N N . ARG A 1 77 ? 36.907 -1.489 -21.712 1.00 82.31 77 ARG A N 1
ATOM 606 C CA . ARG A 1 77 ? 36.398 -2.868 -21.743 1.00 82.31 77 ARG A CA 1
ATOM 607 C C . ARG A 1 77 ? 34.885 -2.983 -21.534 1.00 82.31 77 ARG A C 1
ATOM 609 O O . ARG A 1 77 ? 34.341 -4.074 -21.700 1.00 82.31 77 ARG A O 1
ATOM 616 N N . SER A 1 78 ? 34.195 -1.912 -21.136 1.00 85.69 78 SER A N 1
ATOM 617 C CA . SER A 1 78 ? 32.760 -1.935 -20.801 1.00 85.69 78 SER A CA 1
ATOM 618 C C . SER A 1 78 ? 31.892 -0.970 -21.610 1.00 85.69 78 SER A C 1
ATOM 620 O O . SER A 1 78 ? 30.672 -1.126 -21.587 1.00 85.69 78 SER A O 1
ATOM 622 N N . ALA A 1 79 ? 32.480 -0.030 -22.360 1.00 86.75 79 ALA A N 1
ATOM 623 C CA . ALA A 1 79 ? 31.752 0.957 -23.162 1.00 86.75 79 ALA A CA 1
ATOM 624 C C . ALA A 1 79 ? 30.784 0.305 -24.169 1.00 86.75 79 ALA A C 1
ATOM 626 O O . ALA A 1 79 ? 29.603 0.647 -24.209 1.00 86.75 79 ALA A O 1
ATOM 627 N N . HIS A 1 80 ? 31.227 -0.728 -24.893 1.00 85.38 80 HIS A N 1
ATOM 628 C CA . HIS A 1 80 ? 30.370 -1.467 -25.831 1.00 85.38 80 HIS A CA 1
ATOM 629 C C . HIS A 1 80 ? 29.162 -2.134 -25.142 1.00 85.38 80 HIS A C 1
ATOM 631 O O . HIS A 1 80 ? 28.053 -2.074 -25.658 1.00 85.38 80 HIS A O 1
ATOM 637 N N . LYS A 1 81 ? 29.332 -2.695 -23.932 1.00 85.50 81 LYS A N 1
ATOM 638 C CA . LYS A 1 81 ? 28.236 -3.320 -23.149 1.00 85.50 81 LYS A CA 1
ATOM 639 C C . LYS A 1 81 ? 27.215 -2.308 -22.633 1.00 85.50 81 LYS A C 1
ATOM 641 O O . LYS A 1 81 ? 26.145 -2.677 -22.165 1.00 85.50 81 LYS A O 1
ATOM 646 N N . LYS A 1 82 ? 27.593 -1.034 -22.649 1.00 89.06 82 LYS A N 1
ATOM 647 C CA . LYS A 1 82 ? 26.836 0.104 -22.134 1.00 89.06 82 LYS A CA 1
ATOM 648 C C . LYS A 1 82 ? 26.200 0.947 -23.235 1.00 89.06 82 LYS A C 1
ATOM 650 O O . LYS A 1 82 ? 25.433 1.861 -22.931 1.00 89.06 82 LYS A O 1
ATOM 655 N N . THR A 1 83 ? 26.487 0.603 -24.486 1.00 91.25 83 THR A N 1
ATOM 656 C CA . THR A 1 83 ? 25.806 1.131 -25.661 1.00 91.25 83 THR A CA 1
ATOM 657 C C . THR A 1 83 ? 24.396 0.558 -25.710 1.00 91.25 83 THR A C 1
ATOM 659 O O . THR A 1 83 ? 24.208 -0.656 -25.705 1.00 91.25 83 THR A O 1
ATOM 662 N N . GLN A 1 84 ? 23.404 1.437 -25.747 1.00 93.31 84 GLN A N 1
ATOM 663 C CA . GLN A 1 84 ? 22.001 1.075 -25.925 1.00 93.31 84 GLN A CA 1
ATOM 664 C C . GLN A 1 84 ? 21.624 1.355 -27.383 1.00 93.31 84 GLN A C 1
ATOM 666 O O . GLN A 1 84 ? 22.131 2.294 -27.997 1.00 93.31 84 GLN A O 1
ATOM 671 N N . PHE A 1 85 ? 20.801 0.490 -27.970 1.00 94.62 85 PHE A N 1
ATOM 672 C CA . PHE A 1 85 ? 20.473 0.572 -29.390 1.00 94.62 85 PHE A CA 1
ATOM 673 C C . PHE A 1 85 ? 19.582 1.784 -29.661 1.00 94.62 85 PHE A C 1
ATOM 675 O O . PHE A 1 85 ? 18.517 1.903 -29.061 1.00 94.62 85 PHE A O 1
ATOM 682 N N . LEU A 1 86 ? 20.042 2.692 -30.529 1.00 95.88 86 LEU A N 1
ATOM 683 C CA . LEU A 1 86 ? 19.324 3.906 -30.940 1.00 95.88 86 LEU A CA 1
ATOM 684 C C . LEU A 1 86 ? 18.850 4.816 -29.793 1.00 95.88 86 LEU A C 1
ATOM 686 O O . LEU A 1 86 ? 17.928 5.619 -29.959 1.00 95.88 86 LEU A O 1
ATOM 690 N N . ARG A 1 87 ? 19.508 4.716 -28.635 1.00 95.56 87 ARG A N 1
ATOM 691 C CA . ARG A 1 87 ? 19.335 5.622 -27.500 1.00 95.56 87 ARG A CA 1
ATOM 692 C C . ARG A 1 87 ? 20.580 5.658 -26.630 1.00 95.56 87 ARG A C 1
ATOM 694 O O . ARG A 1 87 ? 21.285 4.656 -26.525 1.00 95.56 87 ARG A O 1
ATOM 701 N N . ASN A 1 88 ? 20.844 6.777 -25.969 1.00 94.38 88 ASN A N 1
ATOM 702 C CA . ASN A 1 88 ? 21.799 6.866 -24.858 1.00 94.38 88 ASN A CA 1
ATOM 703 C C . ASN A 1 88 ? 21.794 8.274 -24.241 1.00 94.38 88 ASN A C 1
ATOM 705 O O . ASN A 1 88 ? 20.991 9.108 -24.635 1.00 94.38 88 ASN A O 1
ATOM 709 N N . ASN A 1 89 ? 22.690 8.554 -23.293 1.00 92.81 89 ASN A N 1
ATOM 710 C CA . ASN A 1 89 ? 22.976 9.931 -22.871 1.00 92.81 89 ASN A CA 1
ATOM 711 C C . ASN A 1 89 ? 23.847 10.681 -23.907 1.00 92.81 89 ASN A C 1
ATOM 713 O O . ASN A 1 89 ? 24.354 10.080 -24.859 1.00 92.81 89 ASN A O 1
ATOM 717 N N . LEU A 1 90 ? 24.047 11.990 -23.704 1.00 91.81 90 LEU A N 1
ATOM 718 C CA . LEU A 1 90 ? 24.852 12.844 -24.593 1.00 91.81 90 LEU A CA 1
ATOM 719 C C . LEU A 1 90 ? 26.265 12.307 -24.839 1.00 91.81 90 LEU A C 1
ATOM 721 O O . LEU A 1 90 ? 26.762 12.380 -25.962 1.00 91.81 90 LEU A O 1
ATOM 725 N N . SER A 1 91 ? 26.892 11.716 -23.825 1.00 91.62 91 SER A N 1
ATOM 726 C CA . SER A 1 91 ? 28.262 11.232 -23.936 1.00 91.62 91 SER A CA 1
ATOM 727 C C . SER A 1 91 ? 28.414 10.135 -24.995 1.00 91.62 91 SER A C 1
ATOM 729 O O . SER A 1 91 ? 29.341 10.169 -25.795 1.00 91.62 91 SER A O 1
ATOM 731 N N . PHE A 1 92 ? 27.459 9.207 -25.071 1.00 93.25 92 PHE A N 1
ATOM 732 C CA . PHE A 1 92 ? 27.436 8.163 -26.099 1.00 93.25 92 PHE A CA 1
ATOM 733 C C . PHE A 1 92 ? 26.880 8.670 -27.438 1.00 93.25 92 PHE A C 1
ATOM 735 O O . PHE A 1 92 ? 27.338 8.226 -28.484 1.00 93.25 92 PHE A O 1
ATOM 742 N N . LEU A 1 93 ? 25.896 9.579 -27.433 1.00 93.56 93 LEU A N 1
ATOM 743 C CA . LEU A 1 93 ? 25.262 10.057 -28.670 1.00 93.56 93 LEU A CA 1
ATOM 744 C C . LEU A 1 93 ? 26.117 11.071 -29.442 1.00 93.56 93 LEU A C 1
ATOM 746 O O . LEU A 1 93 ? 26.092 11.064 -30.670 1.00 93.56 93 LEU A O 1
ATOM 750 N N . LEU A 1 94 ? 26.846 11.939 -28.736 1.00 91.44 94 LEU A N 1
ATOM 751 C CA . LEU A 1 94 ? 27.545 13.098 -29.303 1.00 91.44 94 LEU A CA 1
ATOM 752 C C . LEU A 1 94 ? 29.008 13.230 -28.860 1.00 91.44 94 LEU A C 1
ATOM 754 O O . LEU A 1 94 ? 29.720 14.068 -29.414 1.00 91.44 94 LEU A O 1
ATOM 758 N N . GLY A 1 95 ? 29.470 12.444 -27.883 1.00 90.88 95 GLY A N 1
ATOM 759 C CA . GLY A 1 95 ? 30.820 12.587 -27.327 1.00 90.88 95 GLY A CA 1
ATOM 760 C C . GLY A 1 95 ? 30.969 13.783 -26.387 1.00 90.88 95 GLY A C 1
ATOM 761 O O . GLY A 1 95 ? 32.073 14.294 -26.226 1.00 90.88 95 GLY A O 1
ATOM 762 N N . ILE A 1 96 ? 29.869 14.232 -25.771 1.00 87.94 96 ILE A N 1
ATOM 763 C CA . ILE A 1 96 ? 29.821 15.411 -24.897 1.00 87.94 96 ILE A CA 1
ATOM 764 C C . ILE A 1 96 ? 29.376 14.984 -23.497 1.00 87.94 96 ILE A C 1
ATOM 766 O O . ILE A 1 96 ? 28.276 14.461 -23.332 1.00 87.94 96 ILE A O 1
ATOM 770 N N . SER A 1 97 ? 30.216 15.221 -22.487 1.00 83.94 97 SER A N 1
ATOM 771 C CA . SER A 1 97 ? 29.871 14.999 -21.081 1.00 83.94 97 SER A CA 1
ATOM 772 C C . SER A 1 97 ? 29.476 16.310 -20.411 1.00 83.94 97 SER A C 1
ATOM 774 O O . SER A 1 97 ? 30.184 17.306 -20.538 1.00 83.94 97 SER A O 1
ATOM 776 N N . VAL A 1 98 ? 28.394 16.282 -19.637 1.00 79.31 98 VAL A N 1
ATOM 777 C CA . VAL A 1 98 ? 27.923 17.398 -18.809 1.00 79.31 98 VAL A CA 1
ATOM 778 C C . VAL A 1 98 ? 27.846 16.907 -17.363 1.00 79.31 98 VAL A C 1
ATOM 780 O O . VAL A 1 98 ? 27.229 15.878 -17.092 1.00 79.31 98 VAL A O 1
ATOM 783 N N . GLU A 1 99 ? 28.489 17.612 -16.434 1.00 71.12 99 GLU A N 1
ATOM 784 C CA . GLU A 1 99 ? 28.444 17.304 -14.998 1.00 71.12 99 GLU A CA 1
ATOM 785 C C . GLU A 1 99 ? 27.775 18.450 -14.227 1.00 71.12 99 GLU A C 1
ATOM 787 O O . GLU A 1 99 ? 28.446 19.398 -13.815 1.00 71.12 99 GLU A O 1
ATOM 792 N N . GLY A 1 100 ? 26.462 18.358 -13.999 1.00 66.12 100 GLY A N 1
ATOM 793 C CA . GLY A 1 100 ? 25.699 19.436 -13.357 1.00 66.12 100 GLY A CA 1
ATOM 794 C C . GLY A 1 100 ? 25.770 20.727 -14.176 1.00 66.12 100 GLY A C 1
ATOM 795 O O . GLY A 1 100 ? 25.684 20.673 -15.398 1.00 66.12 100 GLY A O 1
ATOM 796 N N . ASP A 1 101 ? 26.008 21.859 -13.513 1.00 60.78 101 ASP A N 1
ATOM 797 C CA . ASP A 1 101 ? 26.110 23.179 -14.160 1.00 60.78 101 ASP A CA 1
ATOM 798 C C . ASP A 1 101 ? 27.513 23.477 -14.728 1.00 60.78 101 ASP A C 1
ATOM 800 O O . ASP A 1 101 ? 27.848 24.622 -15.034 1.00 60.78 101 ASP A O 1
ATOM 804 N N . LYS A 1 102 ? 28.391 22.469 -14.816 1.00 66.56 102 LYS A N 1
ATOM 805 C CA . LYS A 1 102 ? 29.745 22.656 -15.353 1.00 66.56 102 LYS A CA 1
ATOM 806 C C . LYS A 1 102 ? 29.738 22.732 -16.878 1.00 66.56 102 LYS A C 1
ATOM 808 O O . LYS A 1 102 ? 28.918 22.111 -17.551 1.00 66.56 102 LYS A O 1
ATOM 813 N N . ASN A 1 103 ? 30.760 23.405 -17.410 1.00 68.00 103 ASN A N 1
ATOM 814 C CA . ASN A 1 103 ? 31.024 23.451 -18.844 1.00 68.00 103 ASN A CA 1
ATOM 815 C C . ASN A 1 103 ? 31.156 22.033 -19.443 1.00 68.00 103 ASN A C 1
ATOM 817 O O . ASN A 1 103 ? 31.792 21.170 -18.826 1.00 68.00 103 ASN A O 1
ATOM 821 N N . PRO A 1 104 ? 30.614 21.798 -20.652 1.00 69.88 104 PRO A N 1
ATOM 822 C CA . PRO A 1 104 ? 30.720 20.516 -21.339 1.00 69.88 104 PRO A CA 1
ATOM 823 C C . PRO A 1 104 ? 32.180 20.097 -21.564 1.00 69.88 104 PRO A C 1
ATOM 825 O O . PRO A 1 104 ? 33.018 20.912 -21.950 1.00 69.88 104 PRO A O 1
ATOM 828 N N . ALA A 1 105 ? 32.487 18.815 -21.358 1.00 70.88 105 ALA A N 1
ATOM 829 C CA . ALA A 1 105 ? 33.832 18.257 -21.500 1.00 70.88 105 ALA A CA 1
ATOM 830 C C . ALA A 1 105 ? 33.859 17.052 -22.455 1.00 70.88 105 ALA A C 1
ATOM 832 O O . ALA A 1 105 ? 33.012 16.161 -22.382 1.00 70.88 105 ALA A O 1
ATOM 833 N N . LEU A 1 106 ? 34.875 16.998 -23.325 1.00 69.06 106 LEU A N 1
ATOM 834 C CA . LEU A 1 106 ? 35.029 15.953 -24.352 1.00 69.06 106 LEU A CA 1
ATOM 835 C C . LEU A 1 106 ? 35.829 14.731 -23.877 1.00 69.06 106 LEU A C 1
ATOM 837 O O . LEU A 1 106 ? 35.509 13.598 -24.236 1.00 69.06 106 LEU A O 1
ATOM 841 N N . ALA A 1 107 ? 36.861 14.942 -23.052 1.00 61.22 107 ALA A N 1
ATOM 842 C CA . ALA A 1 107 ? 37.878 13.926 -22.746 1.00 61.22 107 ALA A CA 1
ATOM 843 C C . ALA A 1 107 ? 37.323 12.646 -22.085 1.00 61.22 107 ALA A C 1
ATOM 845 O O . ALA A 1 107 ? 37.900 11.573 -22.237 1.00 61.22 107 ALA A O 1
ATOM 846 N N . LEU A 1 108 ? 36.193 12.738 -21.376 1.00 64.31 108 LEU A N 1
ATOM 847 C CA . LEU A 1 108 ? 35.543 11.594 -20.725 1.00 64.31 108 LEU A CA 1
ATOM 848 C C . LEU A 1 108 ? 34.575 10.835 -21.650 1.00 64.31 108 LEU A C 1
ATOM 850 O O . LEU A 1 108 ? 34.294 9.664 -21.406 1.00 64.31 108 LEU A O 1
ATOM 854 N N . ALA A 1 109 ? 34.080 11.479 -22.710 1.00 75.50 109 ALA A N 1
ATOM 855 C CA . ALA A 1 109 ? 32.990 10.978 -23.548 1.00 75.50 109 ALA A CA 1
ATOM 856 C C . ALA A 1 109 ? 33.446 10.451 -24.921 1.00 75.50 109 ALA A C 1
ATOM 858 O O . ALA A 1 109 ? 32.688 9.750 -25.590 1.00 75.50 109 ALA A O 1
ATOM 859 N N . GLN A 1 110 ? 34.688 10.715 -25.338 1.00 82.88 110 GLN A N 1
ATOM 860 C CA . 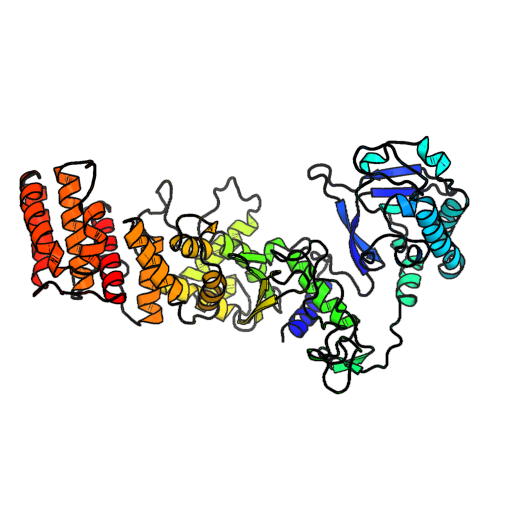GLN A 1 110 ? 35.197 10.295 -26.651 1.00 82.88 110 GLN A CA 1
ATOM 861 C C . GLN A 1 110 ? 35.147 8.771 -26.853 1.00 82.88 110 GLN A C 1
ATOM 863 O O . GLN A 1 110 ? 34.657 8.285 -27.869 1.00 82.88 110 GLN A O 1
ATOM 868 N N . MET A 1 111 ? 35.575 8.002 -25.850 1.00 88.44 111 MET A N 1
ATOM 869 C CA . MET A 1 111 ? 35.497 6.536 -25.869 1.00 88.44 111 MET A CA 1
ATOM 870 C C . MET A 1 111 ? 34.048 6.023 -25.935 1.00 88.44 111 MET A C 1
ATOM 872 O O . MET A 1 111 ? 33.773 4.994 -26.553 1.00 88.44 111 MET A O 1
ATOM 876 N N . GLU A 1 112 ? 33.119 6.712 -25.271 1.00 91.88 112 GLU A N 1
ATOM 877 C CA . GLU A 1 112 ? 31.706 6.336 -25.223 1.00 91.88 112 GLU A CA 1
ATOM 878 C C . GLU A 1 112 ? 31.033 6.538 -26.583 1.00 91.88 112 GLU A C 1
ATOM 880 O O . GLU A 1 112 ? 30.351 5.632 -27.071 1.00 91.88 112 GLU A O 1
ATOM 885 N N . PHE A 1 113 ? 31.302 7.676 -27.228 1.00 93.62 113 PHE A N 1
ATOM 886 C CA . PHE A 1 113 ? 30.859 7.958 -28.589 1.00 93.62 113 PHE A CA 1
ATOM 887 C C . PHE A 1 113 ? 31.454 6.988 -29.609 1.00 93.62 113 PHE A C 1
ATOM 889 O O . PHE A 1 113 ? 30.718 6.447 -30.428 1.00 93.62 113 PHE A O 1
ATOM 896 N N . GLU A 1 114 ? 32.755 6.692 -29.542 1.00 92.94 114 GLU A N 1
ATOM 897 C CA . GLU A 1 114 ? 33.380 5.738 -30.468 1.00 92.94 114 GLU A CA 1
ATOM 898 C C . GLU A 1 114 ? 32.814 4.318 -30.311 1.00 92.94 114 GLU A C 1
ATOM 900 O O . GLU A 1 114 ? 32.555 3.632 -31.304 1.00 92.94 114 GLU A O 1
ATOM 905 N N . ALA A 1 115 ? 32.527 3.883 -29.078 1.00 93.31 115 ALA A N 1
ATOM 906 C CA . ALA A 1 115 ? 31.843 2.613 -28.844 1.00 93.31 115 ALA A CA 1
ATOM 907 C C . ALA A 1 115 ? 30.424 2.611 -29.441 1.00 93.31 115 ALA A C 1
ATOM 909 O O . ALA A 1 115 ? 30.041 1.650 -30.113 1.00 93.31 115 ALA A O 1
ATOM 910 N N . PHE A 1 116 ? 29.664 3.691 -29.236 1.00 94.88 116 PHE A N 1
ATOM 911 C CA . PHE A 1 116 ? 28.319 3.849 -29.784 1.00 94.88 116 PHE A CA 1
ATOM 912 C C . PHE A 1 116 ? 28.324 3.853 -31.320 1.00 94.88 116 PHE A C 1
ATOM 914 O O . PHE A 1 116 ? 27.552 3.122 -31.949 1.00 94.88 116 PHE A O 1
ATOM 921 N N . LYS A 1 117 ? 29.234 4.626 -31.917 1.00 96.12 117 LYS A N 1
ATOM 922 C CA . LYS A 1 117 ? 29.465 4.734 -33.358 1.00 96.12 117 LYS A CA 1
ATOM 923 C C . LYS A 1 117 ? 29.777 3.377 -33.967 1.00 96.12 117 LYS A C 1
ATOM 925 O O . LYS A 1 117 ? 29.083 2.953 -34.889 1.00 96.12 117 LYS A O 1
ATOM 930 N N . LYS A 1 118 ? 30.768 2.668 -33.422 1.00 95.44 118 LYS A N 1
ATOM 931 C CA . LYS A 1 118 ? 31.175 1.346 -33.908 1.00 95.44 118 LYS A CA 1
ATOM 932 C C . LYS A 1 118 ? 30.000 0.366 -33.946 1.00 95.44 118 LYS A C 1
ATOM 934 O O . LYS A 1 118 ? 29.750 -0.238 -34.984 1.00 95.44 118 LYS A O 1
ATOM 939 N N . VAL A 1 119 ? 29.239 0.276 -32.853 1.00 93.94 119 VAL A N 1
ATOM 940 C CA . VAL A 1 119 ? 28.099 -0.648 -32.729 1.00 93.94 119 VAL A CA 1
ATOM 941 C C . VAL A 1 119 ? 27.032 -0.416 -33.803 1.00 93.94 119 VAL A C 1
ATOM 943 O O . VAL A 1 119 ? 26.468 -1.382 -34.308 1.00 93.94 119 VAL A O 1
ATOM 946 N N . HIS A 1 120 ? 26.729 0.837 -34.149 1.00 96.19 120 HIS A N 1
ATOM 947 C CA . HIS A 1 120 ? 25.701 1.144 -35.150 1.00 96.19 120 HIS A CA 1
ATOM 948 C C . HIS A 1 120 ? 26.229 1.004 -36.586 1.00 96.19 120 HIS A C 1
ATOM 950 O O . HIS A 1 120 ? 25.521 0.490 -37.447 1.00 96.19 120 HIS A O 1
ATOM 956 N N . LEU A 1 121 ? 27.486 1.380 -36.849 1.00 97.06 121 LEU A N 1
ATOM 957 C CA . LEU A 1 121 ? 28.097 1.215 -38.175 1.00 97.06 121 LEU A CA 1
ATOM 958 C C . LEU A 1 121 ? 28.245 -0.259 -38.579 1.00 97.06 121 LEU A C 1
ATOM 960 O O . LEU A 1 121 ? 28.009 -0.594 -39.735 1.00 97.06 121 LEU A O 1
ATOM 964 N N . GLU A 1 122 ? 28.564 -1.152 -37.637 1.00 95.62 122 GLU A N 1
ATOM 965 C CA . GLU A 1 122 ? 28.645 -2.602 -37.891 1.00 95.62 122 GLU A CA 1
ATOM 966 C C . GLU A 1 122 ? 27.289 -3.228 -38.282 1.00 95.62 122 GLU A C 1
ATOM 968 O O . GLU A 1 122 ? 27.251 -4.335 -38.821 1.00 95.62 122 GLU A O 1
ATOM 973 N N . ARG A 1 123 ? 26.174 -2.530 -38.025 1.00 94.81 123 ARG A N 1
ATOM 974 C CA . ARG A 1 123 ? 24.801 -3.017 -38.246 1.00 94.81 123 ARG A CA 1
ATOM 975 C C . ARG A 1 123 ? 24.110 -2.400 -39.459 1.00 94.81 123 ARG A C 1
ATOM 977 O O . ARG A 1 123 ? 23.064 -2.899 -39.857 1.00 94.81 123 ARG A O 1
ATOM 984 N N . GLU A 1 124 ? 24.683 -1.360 -40.066 1.00 96.62 124 GLU A N 1
ATOM 985 C CA . GLU A 1 124 ? 24.063 -0.598 -41.164 1.00 96.62 124 GLU A CA 1
ATOM 986 C C . GLU A 1 124 ? 23.621 -1.493 -42.329 1.00 96.62 124 GLU A C 1
ATOM 988 O O . GLU A 1 124 ? 22.459 -1.459 -42.729 1.00 96.62 124 GLU A O 1
ATOM 993 N N . GLN A 1 125 ? 24.520 -2.352 -42.821 1.00 94.94 125 GLN A N 1
ATOM 994 C CA . GLN A 1 125 ? 24.223 -3.265 -43.930 1.00 94.94 125 GLN A CA 1
ATOM 995 C C . GLN A 1 125 ? 23.174 -4.323 -43.568 1.00 94.94 125 GLN A C 1
ATOM 997 O O . GLN A 1 125 ? 22.423 -4.753 -44.434 1.00 94.94 125 GLN A O 1
ATOM 1002 N N . GLN A 1 126 ? 23.125 -4.747 -42.302 1.00 95.69 126 GLN A N 1
ATOM 1003 C CA . GLN A 1 126 ? 22.194 -5.782 -41.843 1.00 95.69 126 GLN A CA 1
ATOM 1004 C C . GLN A 1 126 ? 20.776 -5.231 -41.673 1.00 95.69 126 GLN A C 1
ATOM 1006 O O . GLN A 1 126 ? 19.810 -5.927 -41.962 1.00 95.69 126 GLN A O 1
ATOM 1011 N N . ILE A 1 127 ? 20.657 -3.986 -41.205 1.00 96.06 127 ILE A N 1
ATOM 1012 C CA . ILE A 1 127 ? 19.374 -3.296 -41.038 1.00 96.06 127 ILE A CA 1
ATOM 1013 C C . ILE A 1 127 ? 18.806 -2.871 -42.397 1.00 96.06 127 ILE A C 1
ATOM 1015 O O . ILE A 1 127 ? 17.592 -2.898 -42.576 1.00 96.06 127 ILE A O 1
ATOM 1019 N N . ASN A 1 128 ? 19.677 -2.502 -43.347 1.00 94.81 128 ASN A N 1
ATOM 1020 C CA . ASN A 1 128 ? 19.322 -2.167 -44.729 1.00 94.81 128 ASN A CA 1
ATOM 1021 C C . ASN A 1 128 ? 18.133 -1.188 -44.840 1.00 94.81 128 ASN A C 1
ATOM 1023 O O . ASN A 1 128 ? 17.195 -1.391 -45.611 1.00 94.81 128 ASN A O 1
ATOM 1027 N N . ASP A 1 129 ? 18.169 -0.120 -44.041 1.00 97.00 129 ASP A N 1
ATOM 1028 C CA . ASP A 1 129 ? 17.160 0.939 -44.040 1.00 97.00 129 ASP A CA 1
ATOM 1029 C C . ASP A 1 129 ? 17.792 2.276 -44.483 1.00 97.00 129 ASP A C 1
ATOM 1031 O O . ASP A 1 129 ? 18.860 2.649 -43.972 1.00 97.00 129 ASP A O 1
ATOM 1035 N N . PRO A 1 130 ? 17.169 3.022 -45.419 1.00 96.00 130 PRO A N 1
ATOM 1036 C CA . PRO A 1 130 ? 17.706 4.299 -45.889 1.00 96.00 130 PRO A CA 1
ATOM 1037 C C . PRO A 1 130 ? 17.855 5.345 -44.780 1.00 96.00 130 PRO A C 1
ATOM 1039 O O . PRO A 1 130 ? 18.878 6.029 -44.718 1.00 96.00 130 PRO A O 1
ATOM 1042 N N . ASP A 1 131 ? 16.880 5.447 -43.872 1.00 96.31 131 ASP A N 1
ATOM 1043 C CA . ASP A 1 131 ? 16.895 6.439 -42.794 1.00 96.31 131 ASP A CA 1
ATOM 1044 C C . ASP A 1 131 ? 17.942 6.059 -41.726 1.00 96.31 131 ASP A C 1
ATOM 1046 O O . ASP A 1 131 ? 18.650 6.921 -41.197 1.00 96.31 131 ASP A O 1
ATOM 1050 N N . TYR A 1 132 ? 18.133 4.760 -41.467 1.00 97.44 132 TYR A N 1
ATOM 1051 C CA . TYR A 1 132 ? 19.237 4.269 -40.636 1.00 97.44 132 TYR A CA 1
ATOM 1052 C C . TYR A 1 132 ? 20.607 4.570 -41.258 1.00 97.44 132 TYR A C 1
ATOM 1054 O O . TYR A 1 132 ? 21.533 4.978 -40.557 1.00 97.44 132 TYR A O 1
ATOM 1062 N N . SER A 1 133 ? 20.733 4.451 -42.581 1.00 97.44 133 SER A N 1
ATOM 1063 C CA . SER A 1 133 ? 21.973 4.776 -43.300 1.00 97.44 133 SER A CA 1
ATOM 1064 C C . SER A 1 133 ? 22.316 6.270 -43.212 1.00 97.44 133 SER A C 1
ATOM 1066 O O . SER A 1 133 ? 23.484 6.641 -43.074 1.00 97.44 133 SER A O 1
ATOM 1068 N N . VAL A 1 134 ? 21.310 7.155 -43.196 1.00 97.25 134 VAL A N 1
ATOM 1069 C CA . VAL A 1 134 ? 21.504 8.593 -42.917 1.00 97.25 134 VAL A CA 1
ATOM 1070 C C . VAL A 1 134 ? 22.057 8.811 -41.505 1.00 97.25 134 VAL A C 1
ATOM 1072 O O . VAL A 1 134 ? 22.983 9.603 -41.316 1.00 97.25 134 VAL A O 1
ATOM 1075 N N . PHE A 1 135 ? 21.560 8.078 -40.509 1.00 97.50 135 PHE A N 1
ATOM 1076 C CA . PHE A 1 135 ? 22.110 8.132 -39.154 1.00 97.50 135 PHE A CA 1
ATOM 1077 C C . PHE A 1 135 ? 23.550 7.600 -39.074 1.00 97.50 135 PHE A C 1
ATOM 1079 O O . PHE A 1 135 ? 24.412 8.219 -38.447 1.00 97.50 135 PHE A O 1
ATOM 1086 N N . CYS A 1 136 ? 23.866 6.509 -39.768 1.00 97.62 136 CYS A N 1
ATOM 1087 C CA . CYS A 1 136 ? 25.241 6.025 -39.891 1.00 97.62 136 CYS A CA 1
ATOM 1088 C C . CYS A 1 136 ? 26.150 7.049 -40.586 1.00 97.62 136 CYS A C 1
ATOM 1090 O O . CYS A 1 136 ? 27.298 7.243 -40.177 1.00 97.62 136 CYS A O 1
ATOM 1092 N N . LYS A 1 137 ? 25.643 7.774 -41.590 1.00 97.31 137 LYS A N 1
ATOM 1093 C CA . LYS A 1 137 ? 26.349 8.907 -42.200 1.00 97.31 137 LYS A CA 1
ATOM 1094 C C . LYS A 1 137 ? 26.622 10.011 -41.178 1.00 97.31 137 LYS A C 1
ATOM 1096 O O . LYS A 1 137 ? 27.751 10.499 -41.143 1.00 97.31 137 LYS A O 1
ATOM 1101 N N . PHE A 1 138 ? 25.663 10.350 -40.319 1.00 96.62 138 PHE A N 1
ATOM 1102 C CA . PHE A 1 138 ? 25.890 11.273 -39.205 1.00 96.62 138 PHE A CA 1
ATOM 1103 C C . PHE A 1 138 ? 27.028 10.799 -38.293 1.00 96.62 138 PHE A C 1
ATOM 1105 O O . PHE A 1 138 ? 27.989 11.536 -38.088 1.00 96.62 138 PHE A O 1
ATOM 1112 N N . LEU A 1 139 ? 27.001 9.543 -37.840 1.00 96.38 139 LEU A N 1
ATOM 1113 C CA . LEU A 1 139 ? 28.043 8.991 -36.965 1.00 96.38 139 LEU A CA 1
ATOM 1114 C C . LEU A 1 139 ? 29.447 8.997 -37.601 1.00 96.38 139 LEU A C 1
ATOM 1116 O O . LEU A 1 139 ? 30.449 9.134 -36.898 1.00 96.38 139 LEU A O 1
ATOM 1120 N N . ARG A 1 140 ? 29.550 8.861 -38.930 1.00 95.44 140 ARG A N 1
ATOM 1121 C CA . ARG A 1 140 ? 30.831 8.956 -39.655 1.00 95.44 140 ARG A CA 1
ATOM 1122 C C . ARG A 1 140 ? 31.404 10.371 -39.665 1.00 95.44 140 ARG A C 1
ATOM 1124 O O . ARG A 1 140 ? 32.615 10.513 -39.516 1.00 95.44 140 ARG A O 1
ATOM 1131 N N . HIS A 1 141 ? 30.555 11.378 -39.868 1.00 92.69 141 HIS A N 1
ATOM 1132 C CA . HIS A 1 141 ? 30.985 12.761 -40.101 1.00 92.69 141 HIS A CA 1
ATOM 1133 C C . HIS A 1 141 ? 31.007 13.620 -38.835 1.00 92.69 141 HIS A C 1
ATOM 1135 O O . HIS A 1 141 ? 31.746 14.604 -38.797 1.00 92.69 141 HIS A O 1
ATOM 1141 N N . TRP A 1 142 ? 30.209 13.277 -37.820 1.00 92.12 142 TRP A N 1
ATOM 1142 C CA . TRP A 1 142 ? 30.156 14.022 -36.569 1.00 92.12 142 TRP A CA 1
ATOM 1143 C C . TRP A 1 142 ? 31.508 13.999 -35.856 1.00 92.12 142 TRP A C 1
ATOM 1145 O O . TRP A 1 142 ? 32.134 12.948 -35.698 1.00 92.12 142 TRP A O 1
ATOM 1155 N N . LYS A 1 143 ? 31.931 15.183 -35.411 1.00 88.56 143 LYS A N 1
ATOM 1156 C CA . LYS A 1 143 ? 33.135 15.405 -34.615 1.00 88.56 143 LYS A CA 1
ATOM 1157 C C . LYS A 1 143 ? 32.718 16.028 -33.284 1.00 88.56 143 LYS A C 1
ATOM 1159 O O . LYS A 1 143 ? 32.170 17.132 -33.322 1.00 88.56 143 LYS A O 1
ATOM 1164 N N . PRO A 1 144 ? 32.954 15.372 -32.134 1.00 87.56 144 PRO A N 1
ATOM 1165 C CA . PRO A 1 144 ? 32.581 15.916 -30.828 1.00 87.56 144 PRO A CA 1
ATOM 1166 C C . PRO A 1 144 ? 33.120 17.334 -30.576 1.00 87.56 144 PRO A C 1
ATOM 1168 O O . PRO A 1 144 ? 32.442 18.151 -29.957 1.00 87.56 144 PRO A O 1
ATOM 1171 N N . GLU A 1 145 ? 34.290 17.669 -31.130 1.00 84.00 145 GLU A N 1
ATOM 1172 C CA . GLU A 1 145 ? 34.911 18.995 -31.036 1.00 84.00 145 GLU A CA 1
ATOM 1173 C C . GLU A 1 145 ? 34.042 20.103 -31.641 1.00 84.00 145 GLU A C 1
ATOM 1175 O O . GLU A 1 145 ? 34.011 21.216 -31.119 1.00 84.00 145 GLU A O 1
ATOM 1180 N N . ALA A 1 146 ? 33.293 19.797 -32.705 1.00 77.88 146 ALA A N 1
ATOM 1181 C CA . ALA A 1 146 ? 32.364 20.739 -33.325 1.00 77.88 146 ALA A CA 1
ATOM 1182 C C . ALA A 1 146 ? 31.128 21.004 -32.445 1.00 77.88 146 ALA A C 1
ATOM 1184 O O . ALA A 1 146 ? 30.497 22.053 -32.568 1.00 77.88 146 ALA A O 1
ATOM 1185 N N . GLY A 1 147 ? 30.800 20.078 -31.538 1.00 72.06 147 GLY A N 1
ATOM 1186 C CA . GLY A 1 147 ? 29.684 20.202 -30.605 1.00 72.06 147 GLY A CA 1
ATOM 1187 C C . GLY A 1 147 ? 29.920 21.235 -29.504 1.00 72.06 147 GLY A C 1
ATOM 1188 O O . GLY A 1 147 ? 28.979 21.904 -29.098 1.00 72.06 147 GLY A O 1
ATOM 1189 N N . LEU A 1 148 ? 31.166 21.464 -29.068 1.00 70.50 148 LEU A N 1
ATOM 1190 C CA . LEU A 1 148 ? 31.455 22.473 -28.033 1.00 70.50 148 LEU A CA 1
ATOM 1191 C C . LEU A 1 148 ? 31.064 23.902 -28.444 1.00 70.50 148 LEU A C 1
ATOM 1193 O O . LEU A 1 148 ? 30.810 24.734 -27.580 1.00 70.50 148 LEU A O 1
ATOM 1197 N N . ALA A 1 149 ? 31.008 24.182 -29.749 1.00 65.81 149 ALA A N 1
ATOM 1198 C CA . ALA A 1 149 ? 30.629 25.484 -30.293 1.00 65.81 149 ALA A CA 1
ATOM 1199 C C . ALA A 1 149 ? 29.106 25.665 -30.467 1.00 65.81 149 ALA A C 1
ATOM 1201 O O . ALA A 1 149 ? 28.657 26.763 -30.792 1.00 65.81 149 ALA A O 1
ATOM 1202 N N . HIS A 1 150 ? 28.311 24.607 -30.276 1.00 61.56 150 HIS A N 1
ATOM 1203 C CA . HIS A 1 150 ? 26.878 24.588 -30.558 1.00 61.56 150 HIS A CA 1
ATOM 1204 C C . HIS A 1 150 ? 26.059 24.349 -29.284 1.00 61.56 150 HIS A C 1
ATOM 1206 O O . HIS A 1 150 ? 25.955 23.226 -28.833 1.00 61.56 150 HIS A O 1
ATOM 1212 N N . GLY A 1 151 ? 25.381 25.371 -28.762 1.00 63.28 151 GLY A N 1
ATOM 1213 C CA . GLY A 1 151 ? 24.187 25.184 -27.925 1.00 63.28 151 GLY A CA 1
ATOM 1214 C C . GLY A 1 151 ? 24.375 24.936 -26.421 1.00 63.28 151 GLY A C 1
ATOM 1215 O O . GLY A 1 151 ? 25.471 24.743 -25.898 1.00 63.28 151 GLY A O 1
ATOM 1216 N N . ASP A 1 152 ? 23.235 24.978 -25.729 1.00 73.56 152 ASP A N 1
ATOM 1217 C CA . ASP A 1 152 ? 23.079 24.735 -24.295 1.00 73.56 152 ASP A CA 1
ATOM 1218 C C . ASP A 1 152 ? 22.927 23.227 -24.022 1.00 73.56 152 ASP A C 1
ATOM 1220 O O . ASP A 1 152 ? 21.827 22.678 -23.936 1.00 73.56 152 ASP A O 1
ATOM 1224 N N . TRP A 1 153 ? 24.059 22.525 -23.928 1.00 81.19 153 TRP A N 1
ATOM 1225 C CA . TRP A 1 153 ? 24.085 21.094 -23.604 1.00 81.19 153 TRP A CA 1
ATOM 1226 C C . TRP A 1 153 ? 23.651 20.793 -22.165 1.00 81.19 153 TRP A C 1
ATOM 1228 O O . TRP A 1 153 ? 23.303 19.648 -21.864 1.00 81.19 153 TRP A O 1
ATOM 1238 N N . ILE A 1 154 ? 23.675 21.797 -21.280 1.00 81.69 154 ILE A N 1
ATOM 1239 C CA . ILE A 1 154 ? 23.394 21.631 -19.850 1.00 81.69 154 ILE A CA 1
ATOM 1240 C C . ILE A 1 154 ? 21.956 21.153 -19.660 1.00 81.69 154 ILE A C 1
ATOM 1242 O O . ILE A 1 154 ? 21.722 20.186 -18.933 1.00 81.69 154 ILE A O 1
ATOM 1246 N N . ALA A 1 155 ? 21.020 21.721 -20.426 1.00 83.19 155 ALA A N 1
ATOM 1247 C CA . ALA A 1 155 ? 19.606 21.345 -20.424 1.00 83.19 155 ALA A CA 1
ATOM 1248 C C . ALA A 1 155 ? 19.331 19.855 -20.745 1.00 83.19 155 ALA A C 1
ATOM 1250 O O . ALA A 1 155 ? 18.245 19.347 -20.453 1.00 83.19 155 ALA A O 1
ATOM 1251 N N . PHE A 1 156 ? 20.298 19.141 -21.333 1.00 87.06 156 PHE A N 1
ATOM 1252 C CA . PHE A 1 156 ? 20.162 17.747 -21.771 1.00 87.06 156 PHE A CA 1
ATOM 1253 C C . PHE A 1 156 ? 21.117 16.774 -21.057 1.00 87.06 156 PHE A C 1
ATOM 1255 O O . PHE A 1 156 ? 21.108 15.574 -21.350 1.00 87.06 156 PHE A O 1
ATOM 1262 N N . GLY A 1 157 ? 21.941 17.269 -20.128 1.00 83.06 157 GLY A N 1
ATOM 1263 C CA . GLY A 1 157 ? 22.998 16.495 -19.472 1.00 83.06 157 GLY A CA 1
ATOM 1264 C C . GLY A 1 157 ? 22.503 15.352 -18.582 1.00 83.06 157 GLY A C 1
ATOM 1265 O O . GLY A 1 157 ? 23.200 14.352 -18.408 1.00 83.06 157 GLY A O 1
ATOM 1266 N N . ASP A 1 158 ? 21.287 15.460 -18.050 1.00 81.88 158 ASP A N 1
ATOM 1267 C CA . ASP A 1 158 ? 20.718 14.571 -17.032 1.00 81.88 158 ASP A CA 1
ATOM 1268 C C . ASP A 1 158 ? 19.706 13.544 -17.587 1.00 81.88 158 ASP A C 1
ATOM 1270 O O . ASP A 1 158 ? 18.866 13.021 -16.850 1.00 81.88 158 ASP A O 1
ATOM 1274 N N . GLY A 1 159 ? 19.779 13.207 -18.880 1.00 88.00 159 GLY A N 1
ATOM 1275 C CA . GLY A 1 159 ? 18.787 12.342 -19.520 1.00 88.00 159 GLY A CA 1
ATOM 1276 C C . GLY A 1 159 ? 19.297 11.444 -20.645 1.00 88.00 159 GLY A C 1
ATOM 1277 O O . GLY A 1 159 ? 20.479 11.411 -20.988 1.00 88.00 159 GLY A O 1
ATOM 1278 N N . GLN A 1 160 ? 18.366 10.676 -21.216 1.00 93.00 160 GLN A N 1
ATOM 1279 C CA . GLN A 1 160 ? 18.599 9.854 -22.404 1.00 93.00 160 GLN A CA 1
ATOM 1280 C C . GLN A 1 160 ? 17.878 10.443 -23.613 1.00 93.00 160 GLN A C 1
ATOM 1282 O O . GLN A 1 160 ? 16.753 10.932 -23.488 1.00 93.00 160 GLN A O 1
ATOM 1287 N N . GLY A 1 161 ? 18.518 10.349 -24.773 1.00 95.12 161 GLY A N 1
ATOM 1288 C CA . GLY A 1 161 ? 17.985 10.767 -26.055 1.00 95.12 161 GLY A CA 1
ATOM 1289 C C . GLY A 1 161 ? 17.675 9.604 -26.985 1.00 95.12 161 GLY A C 1
ATOM 1290 O O . GLY A 1 161 ? 18.301 8.546 -26.901 1.00 95.12 161 GLY A O 1
ATOM 1291 N N . VAL A 1 162 ? 16.734 9.835 -27.898 1.00 97.50 162 VAL A N 1
ATOM 1292 C CA . VAL A 1 162 ? 16.409 8.970 -29.049 1.00 97.50 162 VAL A CA 1
ATOM 1293 C C . VAL A 1 162 ? 16.684 9.705 -30.363 1.00 97.50 162 VAL A C 1
ATOM 1295 O O . VAL A 1 162 ? 16.838 10.922 -30.362 1.00 97.50 162 VAL A O 1
ATOM 1298 N N . ILE A 1 163 ? 16.740 8.994 -31.490 1.00 97.75 163 ILE A N 1
ATOM 1299 C CA . ILE A 1 163 ? 17.074 9.579 -32.800 1.00 97.75 163 ILE A CA 1
ATOM 1300 C C . ILE A 1 163 ? 15.821 9.777 -33.659 1.00 97.75 163 ILE A C 1
ATOM 1302 O O . ILE A 1 163 ? 14.955 8.900 -33.709 1.00 97.75 163 ILE A O 1
ATOM 1306 N N . LYS A 1 164 ? 15.753 10.908 -34.372 1.00 97.25 164 LYS A N 1
ATOM 1307 C CA . LYS A 1 164 ? 14.714 11.226 -35.357 1.00 97.25 164 LYS A CA 1
ATOM 1308 C C . LYS A 1 164 ? 15.306 11.947 -36.576 1.00 97.25 164 LYS A C 1
ATOM 1310 O O . LYS A 1 164 ? 16.215 12.759 -36.431 1.00 97.25 164 LYS A O 1
ATOM 1315 N N . LEU A 1 165 ? 14.779 11.674 -37.770 1.00 96.44 165 LEU A N 1
ATOM 1316 C CA . LEU A 1 165 ? 15.140 12.410 -38.986 1.00 96.44 165 LEU A CA 1
ATOM 1317 C C . LEU A 1 165 ? 14.176 13.578 -39.228 1.00 96.44 165 LEU A C 1
ATOM 1319 O O . LEU A 1 165 ? 12.977 13.482 -38.947 1.00 96.44 165 LEU A O 1
ATOM 1323 N N . ILE A 1 166 ? 14.696 14.671 -39.784 1.00 94.62 166 ILE A N 1
ATOM 1324 C CA . ILE A 1 166 ? 13.902 15.847 -40.139 1.00 94.62 166 ILE A CA 1
ATOM 1325 C C . ILE A 1 166 ? 12.810 15.484 -41.158 1.00 94.62 166 ILE A C 1
ATOM 1327 O O . ILE A 1 166 ? 13.034 14.721 -42.097 1.00 94.62 166 ILE A O 1
ATOM 1331 N N . GLY A 1 167 ? 11.602 16.011 -40.959 1.00 90.88 167 GLY A N 1
ATOM 1332 C CA . GLY A 1 167 ? 10.452 15.733 -41.827 1.00 90.88 167 GLY A CA 1
ATOM 1333 C C . GLY A 1 167 ? 9.828 14.339 -41.667 1.00 90.88 167 GLY A C 1
ATOM 1334 O O . GLY A 1 167 ? 8.811 14.066 -42.300 1.00 90.88 167 GLY A O 1
ATOM 1335 N N . LYS A 1 168 ? 10.376 13.461 -40.814 1.00 91.75 168 LYS A N 1
ATOM 1336 C CA . LYS A 1 168 ? 9.741 12.183 -40.453 1.00 91.75 168 LYS A CA 1
ATOM 1337 C C . LYS A 1 168 ? 8.842 12.357 -39.232 1.00 91.75 168 LYS A C 1
ATOM 1339 O O . LYS A 1 168 ? 9.075 13.224 -38.390 1.00 91.75 168 LYS A O 1
ATOM 1344 N N . THR A 1 169 ? 7.799 11.543 -39.111 1.00 89.62 169 THR A N 1
ATOM 1345 C CA . THR A 1 169 ? 6.910 11.538 -37.936 1.00 89.62 169 THR A CA 1
ATOM 1346 C C . THR A 1 169 ? 7.431 10.599 -36.848 1.00 89.62 169 THR A C 1
ATOM 1348 O O . THR A 1 169 ? 7.491 11.000 -35.684 1.00 89.62 169 THR A O 1
ATOM 1351 N N . GLU A 1 170 ? 7.882 9.412 -37.249 1.00 94.19 170 GLU A N 1
ATOM 1352 C CA . GLU A 1 170 ? 8.402 8.330 -36.405 1.00 94.19 170 GLU A CA 1
ATOM 1353 C C . GLU A 1 170 ? 9.847 8.548 -35.919 1.00 94.19 170 GLU A C 1
ATOM 1355 O O . GLU A 1 170 ? 10.625 9.297 -36.522 1.00 94.19 170 GLU A O 1
ATOM 1360 N N . TYR A 1 171 ? 10.212 7.892 -34.812 1.00 97.06 171 TYR A N 1
ATOM 1361 C CA . TYR A 1 171 ? 11.603 7.798 -34.364 1.00 97.06 171 TYR A CA 1
ATOM 1362 C C . TYR A 1 171 ? 12.348 6.712 -35.145 1.00 97.06 171 TYR A C 1
ATOM 1364 O O . TYR A 1 171 ? 11.754 5.772 -35.665 1.00 97.06 171 TYR A O 1
ATOM 1372 N N . LEU A 1 172 ? 13.680 6.790 -35.187 1.00 96.75 172 LEU A N 1
ATOM 1373 C CA . LEU A 1 172 ? 14.482 5.841 -35.964 1.00 96.75 172 LEU A CA 1
ATOM 1374 C C . LEU A 1 172 ? 14.333 4.391 -35.468 1.00 96.75 172 LEU A C 1
ATOM 1376 O O . LEU A 1 172 ? 14.393 3.461 -36.263 1.00 96.75 172 LEU A O 1
ATOM 1380 N N . HIS A 1 173 ? 14.102 4.193 -34.167 1.00 95.75 173 HIS A N 1
ATOM 1381 C CA . HIS A 1 173 ? 13.855 2.870 -33.585 1.00 95.75 173 HIS A CA 1
ATOM 1382 C C . HIS A 1 173 ? 12.436 2.335 -33.837 1.00 95.75 173 HIS A C 1
ATOM 1384 O O . HIS A 1 173 ? 12.170 1.174 -33.531 1.00 95.75 173 HIS A O 1
ATOM 1390 N N . ASP A 1 174 ? 11.538 3.156 -34.389 1.00 95.62 174 ASP A N 1
ATOM 1391 C CA . ASP A 1 174 ? 10.177 2.760 -34.760 1.00 95.62 174 ASP A CA 1
ATOM 1392 C C . ASP A 1 174 ? 10.057 2.315 -36.218 1.00 95.62 174 ASP A C 1
ATOM 1394 O O . ASP A 1 174 ? 9.079 1.660 -36.576 1.00 95.62 174 ASP A O 1
ATOM 1398 N N . ARG A 1 175 ? 11.087 2.589 -37.031 1.00 95.56 175 ARG A N 1
ATOM 1399 C CA . ARG A 1 175 ? 11.170 2.158 -38.428 1.00 95.56 175 ARG A CA 1
ATOM 1400 C C . ARG A 1 175 ? 10.922 0.645 -38.538 1.00 95.56 175 ARG A C 1
ATOM 1402 O O . ARG A 1 175 ? 11.616 -0.120 -37.859 1.00 95.56 175 ARG A O 1
ATOM 1409 N N . PRO A 1 176 ? 10.036 0.182 -39.441 1.00 95.25 176 PRO A N 1
ATOM 1410 C CA . PRO A 1 176 ? 9.706 -1.240 -39.564 1.00 95.25 176 PRO A CA 1
ATOM 1411 C C . PRO A 1 176 ? 10.923 -2.153 -39.761 1.00 95.25 176 PRO A C 1
ATOM 1413 O O . PRO A 1 176 ? 11.046 -3.159 -39.070 1.00 95.25 176 PRO A O 1
ATOM 1416 N N . ALA A 1 177 ? 11.860 -1.772 -40.637 1.00 95.69 177 ALA A N 1
ATOM 1417 C CA . ALA A 1 177 ? 13.082 -2.543 -40.890 1.00 95.69 177 ALA A CA 1
ATOM 1418 C C . ALA A 1 177 ? 14.007 -2.607 -39.661 1.00 95.69 177 ALA A C 1
ATOM 1420 O O . ALA A 1 177 ? 14.591 -3.647 -39.365 1.00 95.69 177 ALA A O 1
ATOM 1421 N N . VAL A 1 178 ? 14.097 -1.513 -38.899 1.00 96.19 178 VAL A N 1
ATOM 1422 C CA . VAL A 1 178 ? 14.906 -1.441 -37.675 1.00 96.19 178 VAL A CA 1
ATOM 1423 C C . VAL A 1 178 ? 14.301 -2.302 -36.566 1.00 96.19 178 VAL A C 1
ATOM 1425 O O . VAL A 1 178 ? 15.038 -3.010 -35.880 1.00 96.19 178 VAL A O 1
ATOM 1428 N N . ARG A 1 179 ? 12.972 -2.263 -36.395 1.00 95.06 179 ARG A N 1
ATOM 1429 C CA . ARG A 1 179 ? 12.258 -3.113 -35.430 1.00 95.06 179 ARG A CA 1
ATOM 1430 C C . ARG A 1 179 ? 12.376 -4.592 -35.786 1.00 95.06 179 ARG A C 1
ATOM 1432 O O . ARG A 1 179 ? 12.770 -5.370 -34.928 1.00 95.06 179 ARG A O 1
ATOM 1439 N N . ALA A 1 180 ? 12.139 -4.952 -37.048 1.00 95.25 180 ALA A N 1
ATOM 1440 C CA . ALA A 1 180 ? 12.286 -6.328 -37.519 1.00 95.25 180 ALA A CA 1
ATOM 1441 C C . ALA A 1 180 ? 13.707 -6.859 -37.270 1.00 95.25 180 ALA A C 1
ATOM 1443 O O . ALA A 1 180 ? 13.880 -7.924 -36.679 1.00 95.25 180 ALA A O 1
ATOM 1444 N N . TRP A 1 181 ? 14.732 -6.069 -37.619 1.00 95.88 181 TRP A N 1
ATOM 1445 C CA . TRP A 1 181 ? 16.117 -6.438 -37.337 1.00 95.88 181 TRP A CA 1
ATOM 1446 C C . TRP A 1 181 ? 16.372 -6.609 -35.833 1.00 95.88 181 TRP A C 1
ATOM 1448 O O . TRP A 1 181 ? 17.036 -7.567 -35.434 1.00 95.88 181 TRP A O 1
ATOM 1458 N N . TRP A 1 182 ? 15.849 -5.709 -34.991 1.00 95.00 182 TRP A N 1
ATOM 1459 C CA . TRP A 1 182 ? 15.994 -5.807 -33.537 1.00 95.00 182 TRP A CA 1
ATOM 1460 C C . TRP A 1 182 ? 15.381 -7.095 -32.985 1.00 95.00 182 TRP A C 1
ATOM 1462 O O . TRP A 1 182 ? 16.051 -7.799 -32.231 1.00 95.00 182 TRP A O 1
ATOM 1472 N N . ASP A 1 183 ? 14.153 -7.422 -33.385 1.00 93.12 183 ASP A N 1
ATOM 1473 C CA . ASP A 1 183 ? 13.423 -8.601 -32.913 1.00 93.12 183 ASP A CA 1
ATOM 1474 C C . ASP A 1 183 ? 14.118 -9.913 -33.286 1.00 93.12 183 ASP A C 1
ATOM 1476 O O . ASP A 1 183 ? 14.194 -10.839 -32.475 1.00 93.12 183 ASP A O 1
ATOM 1480 N N . GLU A 1 184 ? 14.720 -9.975 -34.472 1.00 92.56 184 GLU A N 1
ATOM 1481 C CA . GLU A 1 184 ? 15.483 -11.142 -34.921 1.00 92.56 184 GLU A CA 1
ATOM 1482 C C . GLU A 1 184 ? 16.849 -11.279 -34.224 1.00 92.56 184 GLU A C 1
ATOM 1484 O O . GLU A 1 184 ? 17.337 -12.399 -34.007 1.00 92.56 184 GLU A O 1
ATOM 1489 N N . ASN A 1 185 ? 17.461 -10.148 -33.851 1.00 90.44 185 ASN A N 1
ATOM 1490 C CA . ASN A 1 185 ? 18.835 -10.060 -33.342 1.00 90.44 185 ASN A CA 1
ATOM 1491 C C . ASN A 1 185 ? 18.923 -9.756 -31.838 1.00 90.44 185 ASN A C 1
ATOM 1493 O O . ASN A 1 185 ? 19.988 -9.367 -31.341 1.00 90.44 185 ASN A O 1
ATOM 1497 N N . GLN A 1 186 ? 17.839 -9.969 -31.087 1.00 83.88 186 GLN A N 1
ATOM 1498 C CA . GLN A 1 186 ? 17.878 -9.884 -29.629 1.00 83.88 186 GLN A CA 1
ATOM 1499 C C . GLN A 1 186 ? 18.930 -10.863 -29.059 1.00 83.88 186 GLN A C 1
ATOM 1501 O O . GLN A 1 186 ? 19.129 -11.954 -29.610 1.00 83.88 186 GLN A O 1
ATOM 1506 N N . PRO A 1 187 ? 19.628 -10.521 -27.957 1.00 76.31 187 PRO A N 1
ATOM 1507 C CA . PRO A 1 187 ? 20.624 -11.405 -27.357 1.00 76.31 187 PRO A CA 1
ATOM 1508 C C . PRO A 1 187 ? 20.013 -12.762 -26.982 1.00 76.31 187 PRO A C 1
ATOM 1510 O O . PRO A 1 187 ? 19.199 -12.848 -26.069 1.00 76.31 187 PRO A O 1
ATOM 1513 N N . LYS A 1 188 ? 20.417 -13.835 -27.671 1.00 77.00 188 LYS A N 1
ATOM 1514 C CA . LYS A 1 188 ? 19.933 -15.193 -27.382 1.00 77.00 188 LYS A CA 1
ATOM 1515 C C . LYS A 1 188 ? 20.763 -15.830 -26.271 1.00 77.00 188 LYS A C 1
ATOM 1517 O O . LYS A 1 188 ? 21.987 -15.946 -26.394 1.00 77.00 188 LYS A O 1
ATOM 1522 N N . ASN A 1 189 ? 20.106 -16.293 -25.211 1.00 76.44 189 ASN A N 1
ATOM 1523 C CA . ASN A 1 189 ? 20.747 -17.097 -24.178 1.00 76.44 189 ASN A CA 1
ATOM 1524 C C . ASN A 1 189 ? 21.059 -18.501 -24.712 1.00 76.44 189 ASN A C 1
ATOM 1526 O O . ASN A 1 189 ? 20.172 -19.244 -25.123 1.00 76.44 189 ASN A O 1
ATOM 1530 N N . LYS A 1 190 ? 22.350 -18.846 -24.721 1.00 77.56 190 LYS A N 1
ATOM 1531 C CA . LYS A 1 190 ? 22.872 -20.127 -25.229 1.00 77.56 190 LYS A CA 1
ATOM 1532 C C . LYS A 1 190 ? 22.924 -21.225 -24.159 1.00 77.56 190 LYS A C 1
ATOM 1534 O O . LYS A 1 190 ? 23.483 -22.289 -24.411 1.00 77.56 190 LYS A O 1
ATOM 1539 N N . SER A 1 191 ? 22.405 -20.958 -22.960 1.00 80.69 191 SER A N 1
ATOM 1540 C CA . SER A 1 191 ? 22.324 -21.944 -21.880 1.00 80.69 191 SER A CA 1
ATOM 1541 C C . SER A 1 191 ? 21.438 -23.122 -22.278 1.00 80.69 191 SER A C 1
ATOM 1543 O O . SER A 1 191 ? 20.522 -22.984 -23.092 1.00 80.69 191 SER A O 1
ATOM 1545 N N . LYS A 1 192 ? 21.701 -24.289 -21.679 1.00 82.62 192 LYS A N 1
ATOM 1546 C CA . LYS A 1 192 ? 20.882 -25.486 -21.894 1.00 82.62 192 LYS A CA 1
ATOM 1547 C C . LYS A 1 192 ? 19.420 -25.197 -21.512 1.00 82.62 192 LYS A C 1
ATOM 1549 O O . LYS A 1 192 ? 19.193 -24.618 -20.447 1.00 82.62 192 LYS A O 1
ATOM 1554 N N . PRO A 1 193 ? 18.441 -25.586 -22.348 1.00 87.75 193 PRO A N 1
ATOM 1555 C CA . PRO A 1 193 ? 17.037 -25.480 -21.988 1.00 87.75 193 PRO A CA 1
ATOM 1556 C C . PRO A 1 193 ? 16.733 -26.290 -20.729 1.00 87.75 193 PRO A C 1
ATOM 1558 O O . PRO A 1 193 ? 17.188 -27.424 -20.584 1.00 87.75 193 PRO A O 1
ATOM 1561 N N . VAL A 1 194 ? 15.938 -25.706 -19.845 1.00 88.31 194 VAL A N 1
ATOM 1562 C CA . VAL A 1 194 ? 15.408 -26.342 -18.638 1.00 88.31 194 VAL A CA 1
ATOM 1563 C C . VAL A 1 194 ? 13.912 -26.067 -18.566 1.00 88.31 194 VAL A C 1
ATOM 1565 O O . VAL A 1 194 ? 13.406 -25.156 -19.227 1.00 88.31 194 VAL A O 1
ATOM 1568 N N . GLN A 1 195 ? 13.183 -26.867 -17.794 1.00 92.31 195 GLN A N 1
ATOM 1569 C CA . GLN A 1 195 ? 11.746 -26.673 -17.660 1.00 92.31 195 GLN A CA 1
ATOM 1570 C C . GLN A 1 195 ? 11.454 -25.401 -16.861 1.00 92.31 195 GLN A C 1
ATOM 1572 O O . GLN A 1 195 ? 11.897 -25.256 -15.724 1.00 92.31 195 GLN A O 1
ATOM 1577 N N . CYS A 1 196 ? 10.702 -24.473 -17.451 1.00 93.44 196 CYS A N 1
ATOM 1578 C CA . CYS A 1 196 ? 10.284 -23.258 -16.770 1.00 93.44 196 CYS A CA 1
ATOM 1579 C C . CYS A 1 196 ? 9.233 -23.572 -15.698 1.00 93.44 196 CYS A C 1
ATOM 1581 O O . CYS A 1 196 ? 8.167 -24.092 -16.011 1.00 93.44 196 CYS A O 1
ATOM 1583 N N . LEU A 1 197 ? 9.475 -23.154 -14.452 1.00 93.44 197 LEU A N 1
ATOM 1584 C CA . LEU A 1 197 ? 8.541 -23.341 -13.332 1.00 93.44 197 LEU A CA 1
ATOM 1585 C C . LEU A 1 197 ? 7.214 -22.570 -13.463 1.00 93.44 197 LEU A C 1
ATOM 1587 O O . LEU A 1 197 ? 6.293 -22.821 -12.690 1.00 93.44 197 LEU A O 1
ATOM 1591 N N . ILE A 1 198 ? 7.121 -21.605 -14.384 1.00 95.00 198 ILE A N 1
ATOM 1592 C CA . ILE A 1 198 ? 5.896 -20.824 -14.619 1.00 95.00 198 ILE A CA 1
ATOM 1593 C C . ILE A 1 198 ? 5.088 -21.419 -15.771 1.00 95.00 198 ILE A C 1
ATOM 1595 O O . ILE A 1 198 ? 3.899 -21.658 -15.602 1.00 95.00 198 ILE A O 1
ATOM 1599 N N . THR A 1 199 ? 5.719 -21.643 -16.928 1.00 94.25 199 THR A N 1
ATOM 1600 C CA . THR A 1 199 ? 5.002 -22.052 -18.149 1.00 94.25 199 THR A CA 1
ATOM 1601 C C . THR A 1 199 ? 5.023 -23.558 -18.396 1.00 94.25 199 THR A C 1
ATOM 1603 O O . THR A 1 199 ? 4.181 -24.064 -19.123 1.00 94.25 199 THR A O 1
ATOM 1606 N N . GLY A 1 200 ? 5.973 -24.290 -17.808 1.00 94.00 200 GLY A N 1
ATOM 1607 C CA . GLY A 1 200 ? 6.193 -25.713 -18.076 1.00 94.00 200 GLY A CA 1
ATOM 1608 C C . GLY A 1 200 ? 7.004 -26.008 -19.344 1.00 94.00 200 GLY A C 1
ATOM 1609 O O . GLY A 1 200 ? 7.378 -27.162 -19.550 1.00 94.00 200 GLY A O 1
ATOM 1610 N N . ASP A 1 201 ? 7.329 -24.996 -20.155 1.00 93.94 201 ASP A N 1
ATOM 1611 C CA . ASP A 1 201 ? 8.080 -25.161 -21.406 1.00 93.94 201 ASP A CA 1
ATOM 1612 C C . ASP A 1 201 ? 9.581 -25.365 -21.170 1.00 93.94 201 ASP A C 1
ATOM 1614 O O . ASP A 1 201 ? 10.162 -24.808 -20.235 1.00 93.94 201 ASP A O 1
ATOM 1618 N N . LEU A 1 202 ? 10.242 -26.082 -22.084 1.00 93.50 202 LEU A N 1
ATOM 1619 C CA . LEU A 1 202 ? 11.702 -26.196 -22.124 1.00 93.50 202 LEU A CA 1
ATOM 1620 C C . LEU A 1 202 ? 12.314 -24.972 -22.821 1.00 93.50 202 LEU A C 1
ATOM 1622 O O . LEU A 1 202 ? 12.311 -24.874 -24.048 1.00 93.50 202 LEU A O 1
ATOM 1626 N N . LYS A 1 203 ? 12.859 -24.038 -22.036 1.00 90.62 203 LYS A N 1
ATOM 1627 C CA . LYS A 1 203 ? 13.502 -22.802 -22.522 1.00 90.62 203 LYS A CA 1
ATOM 1628 C C . LYS A 1 203 ? 14.782 -22.504 -21.723 1.00 90.62 203 LYS A C 1
ATOM 1630 O O . LYS A 1 203 ? 14.934 -23.014 -20.613 1.00 90.62 203 LYS A O 1
ATOM 1635 N N . PRO A 1 204 ? 15.725 -21.695 -22.243 1.00 88.88 204 PRO A N 1
ATOM 1636 C CA . PRO A 1 204 ? 16.870 -21.237 -21.456 1.00 88.88 204 PRO A CA 1
ATOM 1637 C C . PRO A 1 204 ? 16.410 -20.508 -20.185 1.00 88.88 204 PRO A C 1
ATOM 1639 O O . PRO A 1 204 ? 15.563 -19.611 -20.250 1.00 88.88 204 PRO A O 1
ATOM 1642 N N . ALA A 1 205 ? 16.954 -20.900 -19.031 1.00 87.56 205 ALA A N 1
ATOM 1643 C CA . ALA A 1 205 ? 16.644 -20.245 -17.765 1.00 87.56 205 ALA A CA 1
ATOM 1644 C C . ALA A 1 205 ? 17.361 -18.900 -17.622 1.00 87.56 205 ALA A C 1
ATOM 1646 O O . ALA A 1 205 ? 18.515 -18.722 -18.027 1.00 87.56 205 ALA A O 1
ATOM 1647 N N . SER A 1 206 ? 16.664 -17.968 -16.983 1.00 87.62 206 SER A N 1
ATOM 1648 C CA . SER A 1 206 ? 17.192 -16.667 -16.618 1.00 87.62 206 SER A CA 1
ATOM 1649 C C . SER A 1 206 ? 18.115 -16.807 -15.413 1.00 87.62 206 SER A C 1
ATOM 1651 O O . SER A 1 206 ? 17.676 -17.134 -14.314 1.00 87.62 206 SER A O 1
ATOM 1653 N N . ARG A 1 207 ? 19.405 -16.513 -15.597 1.00 85.75 207 ARG A N 1
ATOM 1654 C CA . ARG A 1 207 ? 20.371 -16.476 -14.482 1.00 85.75 207 ARG A CA 1
ATOM 1655 C C . ARG A 1 207 ? 20.067 -15.333 -13.506 1.00 85.75 207 ARG A C 1
ATOM 1657 O O . ARG A 1 207 ? 20.217 -15.460 -12.295 1.00 85.75 207 ARG A O 1
ATOM 1664 N N . LEU A 1 208 ? 19.679 -14.178 -14.047 1.00 86.12 208 LEU A N 1
ATOM 1665 C CA . LEU A 1 208 ? 19.246 -13.006 -13.288 1.00 86.12 208 LEU A CA 1
ATOM 1666 C C . LEU A 1 208 ? 17.829 -12.657 -13.704 1.00 86.12 208 LEU A C 1
ATOM 1668 O O . LEU A 1 208 ? 17.511 -12.685 -14.890 1.00 86.12 208 LEU A O 1
ATOM 1672 N N . HIS A 1 209 ? 16.990 -12.327 -12.733 1.00 89.00 209 HIS A N 1
ATOM 1673 C CA . HIS A 1 209 ? 15.604 -12.004 -13.007 1.00 89.00 209 HIS A CA 1
ATOM 1674 C C . HIS A 1 209 ? 15.462 -10.517 -13.352 1.00 89.00 209 HIS A C 1
ATOM 1676 O O . HIS A 1 209 ? 15.559 -9.667 -12.466 1.00 89.00 209 HIS A O 1
ATOM 1682 N N . GLU A 1 210 ? 15.259 -10.217 -14.636 1.00 87.50 210 GLU A N 1
ATOM 1683 C CA . GLU A 1 210 ? 15.184 -8.861 -15.188 1.00 87.50 210 GLU A CA 1
ATOM 1684 C C . GLU A 1 210 ? 13.854 -8.635 -15.942 1.00 87.50 210 GLU A C 1
ATOM 1686 O O . GLU A 1 210 ? 13.330 -9.580 -16.535 1.00 87.50 210 GLU A O 1
ATOM 1691 N N . PRO A 1 211 ? 13.313 -7.401 -15.972 1.00 90.81 211 PRO A N 1
ATOM 1692 C CA . PRO A 1 211 ? 13.838 -6.192 -15.329 1.00 90.81 211 PRO A CA 1
ATOM 1693 C C . PRO A 1 211 ? 13.726 -6.206 -13.795 1.00 90.81 211 PRO A C 1
ATOM 1695 O O . PRO A 1 211 ? 12.793 -6.765 -13.221 1.00 90.81 211 PRO A O 1
ATOM 1698 N N . LYS A 1 212 ? 14.654 -5.530 -13.112 1.00 91.50 212 LYS A N 1
ATOM 1699 C CA . LYS A 1 212 ? 14.541 -5.259 -11.668 1.00 91.50 212 LYS A CA 1
ATOM 1700 C C . LYS A 1 212 ? 13.239 -4.534 -11.318 1.00 91.50 212 LYS A C 1
ATOM 1702 O O . LYS A 1 212 ? 12.764 -3.674 -12.060 1.00 91.50 212 LYS A O 1
ATOM 1707 N N . ILE A 1 213 ? 12.699 -4.833 -10.138 1.00 93.25 213 ILE A N 1
ATOM 1708 C CA . ILE A 1 213 ? 11.463 -4.230 -9.636 1.00 93.25 213 ILE A CA 1
ATOM 1709 C C . ILE A 1 213 ? 11.773 -2.877 -8.996 1.00 93.25 213 ILE A C 1
ATOM 1711 O O . ILE A 1 213 ? 12.570 -2.794 -8.055 1.00 93.25 213 ILE A O 1
ATOM 1715 N N . ARG A 1 214 ? 11.154 -1.814 -9.512 1.00 91.12 214 ARG A N 1
ATOM 1716 C CA . ARG A 1 214 ? 11.362 -0.419 -9.090 1.00 91.12 214 ARG A CA 1
ATOM 1717 C C . ARG A 1 214 ? 10.211 0.076 -8.209 1.00 91.12 214 ARG A C 1
ATOM 1719 O O . ARG A 1 214 ? 9.198 -0.595 -8.049 1.00 91.12 214 ARG A O 1
ATOM 1726 N N . SER A 1 215 ? 10.368 1.270 -7.634 1.00 90.75 215 SER A N 1
ATOM 1727 C CA . SER A 1 215 ? 9.313 1.973 -6.876 1.00 90.75 215 SER A CA 1
ATOM 1728 C C . SER A 1 215 ? 8.770 1.232 -5.643 1.00 90.75 215 SER A C 1
ATOM 1730 O O . SER A 1 215 ? 7.663 1.511 -5.186 1.00 90.75 215 SER A O 1
ATOM 1732 N N . VAL A 1 216 ? 9.565 0.327 -5.063 1.00 92.06 216 VAL A N 1
ATOM 1733 C CA . VAL A 1 216 ? 9.289 -0.283 -3.755 1.00 92.06 216 VAL A CA 1
ATOM 1734 C C . VAL A 1 216 ? 9.966 0.546 -2.668 1.00 92.06 216 VAL A C 1
ATOM 1736 O O . VAL A 1 216 ? 11.157 0.849 -2.763 1.00 92.06 216 VAL A O 1
ATOM 1739 N N . LYS A 1 217 ? 9.212 0.909 -1.628 1.00 88.44 217 LYS A N 1
ATOM 1740 C CA . LYS A 1 217 ? 9.719 1.681 -0.488 1.00 88.44 217 LYS A CA 1
ATOM 1741 C C . LYS A 1 217 ? 10.946 1.005 0.140 1.00 88.44 217 LYS A C 1
ATOM 1743 O O . LYS A 1 217 ? 10.981 -0.217 0.298 1.00 88.44 217 LYS A O 1
ATOM 1748 N N . ASP A 1 218 ? 11.944 1.822 0.471 1.00 86.19 218 ASP A N 1
ATOM 1749 C CA . ASP A 1 218 ? 13.240 1.430 1.044 1.00 86.19 218 ASP A CA 1
ATOM 1750 C C . ASP A 1 218 ? 14.102 0.512 0.149 1.00 86.19 218 ASP A C 1
ATOM 1752 O O . ASP A 1 218 ? 15.085 -0.061 0.615 1.00 86.19 218 ASP A O 1
ATOM 1756 N N . SER A 1 219 ? 13.762 0.376 -1.141 1.00 87.38 219 SER A N 1
ATOM 1757 C CA . SER A 1 219 ? 14.562 -0.345 -2.143 1.00 87.38 219 SER A CA 1
ATOM 1758 C C . SER A 1 219 ? 15.550 0.581 -2.866 1.00 87.38 219 SER A C 1
ATOM 1760 O O . SER A 1 219 ? 15.453 1.807 -2.794 1.00 87.38 219 SER A O 1
ATOM 1762 N N . GLN A 1 220 ? 16.506 0.000 -3.600 1.00 84.81 220 GLN A N 1
ATOM 1763 C CA . GLN A 1 220 ? 17.420 0.761 -4.454 1.00 84.81 220 GLN A CA 1
ATOM 1764 C C . GLN A 1 220 ? 16.660 1.531 -5.550 1.00 84.81 220 GLN A C 1
ATOM 1766 O O . GLN A 1 220 ? 15.747 0.970 -6.159 1.00 84.81 220 GLN A O 1
ATOM 1771 N N . PRO A 1 221 ? 17.075 2.771 -5.892 1.00 81.69 221 PRO A N 1
ATOM 1772 C CA . PRO A 1 221 ? 16.458 3.538 -6.980 1.00 81.69 221 PRO A CA 1
ATOM 1773 C C . PRO A 1 221 ? 16.493 2.819 -8.337 1.00 81.69 221 PRO A C 1
ATOM 1775 O O . PRO A 1 221 ? 15.551 2.921 -9.117 1.00 81.69 221 PRO A O 1
ATOM 1778 N N . ALA A 1 222 ? 17.553 2.044 -8.592 1.00 82.25 222 ALA A N 1
ATOM 1779 C CA . ALA A 1 222 ? 17.701 1.208 -9.788 1.00 82.25 222 ALA A CA 1
ATOM 1780 C C . ALA A 1 222 ? 16.832 -0.070 -9.764 1.00 82.25 222 ALA A C 1
ATOM 1782 O O . ALA A 1 222 ? 16.894 -0.882 -10.685 1.00 82.25 222 ALA A O 1
ATOM 1783 N N . GLY A 1 223 ? 16.037 -0.259 -8.711 1.00 88.38 223 GLY A N 1
ATOM 1784 C CA . GLY A 1 223 ? 15.253 -1.456 -8.456 1.00 88.38 223 GLY A CA 1
ATOM 1785 C C . GLY A 1 223 ? 16.070 -2.606 -7.872 1.00 88.38 223 GLY A C 1
ATOM 1786 O O . GLY A 1 223 ? 17.300 -2.575 -7.809 1.00 88.38 223 GLY A O 1
ATOM 1787 N N . ALA A 1 224 ? 15.358 -3.647 -7.453 1.00 89.75 224 ALA A N 1
ATOM 1788 C CA . ALA A 1 224 ? 15.941 -4.885 -6.956 1.00 89.75 224 ALA A CA 1
ATOM 1789 C C . ALA A 1 224 ? 15.164 -6.099 -7.495 1.00 89.75 224 ALA A C 1
ATOM 1791 O O . ALA A 1 224 ? 13.975 -5.983 -7.803 1.00 89.75 224 ALA A O 1
ATOM 1792 N N . PRO A 1 225 ? 15.806 -7.268 -7.635 1.00 88.69 225 PRO A N 1
ATOM 1793 C CA . PRO A 1 225 ? 15.112 -8.487 -8.027 1.00 88.69 225 PRO A CA 1
ATOM 1794 C C . PRO A 1 225 ? 14.147 -8.963 -6.927 1.00 88.69 225 PRO A C 1
ATOM 1796 O O . PRO A 1 225 ? 14.441 -8.860 -5.733 1.00 88.69 225 PRO A O 1
ATOM 1799 N N . ILE A 1 226 ? 12.998 -9.509 -7.340 1.00 89.62 226 ILE A N 1
ATOM 1800 C CA . ILE A 1 226 ? 12.051 -10.216 -6.454 1.00 89.62 226 ILE A CA 1
ATOM 1801 C C . ILE A 1 226 ? 12.431 -11.689 -6.251 1.00 89.62 226 ILE A C 1
ATOM 1803 O O . ILE A 1 226 ? 12.121 -12.272 -5.216 1.00 89.62 226 ILE A O 1
ATOM 1807 N N . VAL A 1 227 ? 13.154 -12.271 -7.211 1.00 89.06 227 VAL A N 1
ATOM 1808 C CA . VAL A 1 227 ? 13.774 -13.597 -7.118 1.00 89.06 227 VAL A CA 1
ATOM 1809 C C . VAL A 1 227 ? 15.258 -13.435 -7.417 1.00 89.06 227 VAL A C 1
ATOM 1811 O O . VAL A 1 227 ? 15.632 -12.936 -8.477 1.00 89.06 227 VAL A O 1
ATOM 1814 N N . SER A 1 228 ? 16.110 -13.814 -6.470 1.00 84.50 228 SER A N 1
ATOM 1815 C CA . SER A 1 228 ? 17.561 -13.708 -6.615 1.00 84.50 228 SER A CA 1
ATOM 1816 C C . SER A 1 228 ? 18.274 -14.710 -5.726 1.00 84.50 228 SER A C 1
ATOM 1818 O O . SER A 1 228 ? 17.885 -14.889 -4.571 1.00 84.50 228 SER A O 1
ATOM 1820 N N . PHE A 1 229 ? 19.370 -15.256 -6.237 1.00 80.44 229 PHE A N 1
ATOM 1821 C CA . PHE A 1 229 ? 20.278 -16.141 -5.515 1.00 80.44 229 PHE A CA 1
ATOM 1822 C C . PHE A 1 229 ? 21.646 -15.472 -5.455 1.00 80.44 229 PHE A C 1
ATOM 1824 O O . PHE A 1 229 ? 22.082 -14.904 -6.459 1.00 80.44 229 PHE A O 1
ATOM 1831 N N . ASP A 1 230 ? 22.302 -15.472 -4.297 1.00 75.19 230 ASP A N 1
ATOM 1832 C CA . ASP A 1 230 ? 23.664 -14.945 -4.214 1.00 75.19 230 ASP A CA 1
ATOM 1833 C C . ASP A 1 230 ? 24.627 -15.954 -4.846 1.00 75.19 230 ASP A C 1
ATOM 1835 O O . ASP A 1 230 ? 24.570 -17.144 -4.554 1.00 75.19 230 ASP A O 1
ATOM 1839 N N . LYS A 1 231 ? 25.502 -15.472 -5.731 1.00 69.12 231 LYS A N 1
ATOM 1840 C CA . LYS A 1 231 ? 26.508 -16.302 -6.397 1.00 69.12 231 LYS A CA 1
ATOM 1841 C C . LYS A 1 231 ? 27.629 -16.718 -5.436 1.00 69.12 231 LYS A C 1
ATOM 1843 O O . LYS A 1 231 ? 28.267 -17.736 -5.668 1.00 69.12 231 LYS A O 1
ATOM 1848 N N . GLY A 1 232 ? 27.907 -15.914 -4.408 1.00 66.81 232 GLY A N 1
ATOM 1849 C CA . GLY A 1 232 ? 29.054 -16.098 -3.512 1.00 66.81 232 GLY A CA 1
ATOM 1850 C C . GLY A 1 232 ? 28.796 -16.991 -2.300 1.00 66.81 232 GLY A C 1
ATOM 1851 O O . GLY A 1 232 ? 29.647 -17.048 -1.418 1.00 66.81 232 GLY A O 1
ATOM 1852 N N . SER A 1 233 ? 27.630 -17.632 -2.207 1.00 67.00 233 SER A N 1
ATOM 1853 C CA . SER A 1 233 ? 27.267 -18.435 -1.043 1.00 67.00 233 SER A CA 1
ATOM 1854 C C . SER A 1 233 ? 26.655 -19.766 -1.460 1.00 67.00 233 SER A C 1
ATOM 1856 O O . SER A 1 233 ? 25.551 -19.811 -2.004 1.00 67.00 233 SER A O 1
ATOM 1858 N N . ASP A 1 234 ? 27.355 -20.848 -1.119 1.00 69.12 234 ASP A N 1
ATOM 1859 C CA . ASP A 1 234 ? 26.919 -22.231 -1.355 1.00 69.12 234 ASP A CA 1
ATOM 1860 C C . ASP A 1 234 ? 25.602 -22.561 -0.638 1.00 69.12 234 ASP A C 1
ATOM 1862 O O . ASP A 1 234 ? 24.883 -23.473 -1.032 1.00 69.12 234 ASP A O 1
ATOM 1866 N N . ALA A 1 235 ? 25.219 -21.769 0.372 1.00 68.44 235 ALA A N 1
ATOM 1867 C CA . ALA A 1 235 ? 23.935 -21.897 1.060 1.00 68.44 235 ALA A CA 1
ATOM 1868 C C . ALA A 1 235 ? 22.722 -21.645 0.143 1.00 68.44 235 ALA A C 1
ATOM 1870 O O . ALA A 1 235 ? 21.600 -21.998 0.506 1.00 68.44 235 ALA A O 1
ATOM 1871 N N . PHE A 1 236 ? 22.923 -21.025 -1.027 1.00 69.31 236 PHE A N 1
ATOM 1872 C CA . PHE A 1 236 ? 21.874 -20.820 -2.030 1.00 69.31 236 PHE A CA 1
ATOM 1873 C C . PHE A 1 236 ? 21.951 -21.805 -3.197 1.00 69.31 236 PHE A C 1
ATOM 1875 O O . PHE A 1 236 ? 21.126 -21.719 -4.109 1.00 69.31 236 PHE A O 1
ATOM 1882 N N . SER A 1 237 ? 22.893 -22.743 -3.161 1.00 70.19 237 SER A N 1
ATOM 1883 C CA . SER A 1 237 ? 23.006 -23.816 -4.137 1.00 70.19 237 SER A CA 1
ATOM 1884 C C . SER A 1 237 ? 22.159 -25.014 -3.703 1.00 70.19 237 SER A C 1
ATOM 1886 O O . SER A 1 237 ? 22.089 -25.376 -2.531 1.00 70.19 237 SER A O 1
ATOM 1888 N N . SER A 1 238 ? 21.448 -25.618 -4.648 1.00 70.38 238 SER A N 1
ATOM 1889 C CA . SER A 1 238 ? 20.657 -26.829 -4.421 1.00 70.38 238 SER A CA 1
ATOM 1890 C C . SER A 1 238 ? 20.571 -27.613 -5.727 1.00 70.38 238 SER A C 1
ATOM 1892 O O . SER A 1 238 ? 20.816 -27.052 -6.797 1.00 70.38 238 SER A O 1
ATOM 1894 N N . TYR A 1 239 ? 20.248 -28.904 -5.644 1.00 69.69 239 TYR A N 1
ATOM 1895 C CA . TYR A 1 239 ? 20.127 -29.807 -6.798 1.00 69.69 239 TYR A CA 1
ATOM 1896 C C . TYR A 1 239 ? 21.385 -29.898 -7.692 1.00 69.69 239 TYR A C 1
ATOM 1898 O O . TYR A 1 239 ? 21.275 -30.186 -8.878 1.00 69.69 239 TYR A O 1
ATOM 1906 N N . GLY A 1 240 ? 22.582 -29.671 -7.134 1.00 67.94 240 GLY A N 1
ATOM 1907 C CA . GLY A 1 240 ? 23.857 -29.757 -7.865 1.00 67.94 240 GLY A CA 1
ATOM 1908 C C . GLY A 1 240 ? 24.186 -28.545 -8.747 1.00 67.94 240 GLY A C 1
ATOM 1909 O O . GLY A 1 240 ? 25.100 -28.623 -9.561 1.00 67.94 240 GLY A O 1
ATOM 1910 N N . HIS A 1 241 ? 23.461 -27.432 -8.592 1.00 70.69 241 HIS A N 1
ATOM 1911 C CA . HIS A 1 241 ? 23.662 -26.184 -9.345 1.00 70.69 241 HIS A CA 1
ATOM 1912 C C . HIS A 1 241 ? 24.609 -25.195 -8.641 1.00 70.69 241 HIS A C 1
ATOM 1914 O O . HIS A 1 241 ? 24.342 -23.988 -8.574 1.00 70.69 241 HIS A O 1
ATOM 1920 N N . ASP A 1 242 ? 25.703 -25.704 -8.074 1.00 62.59 242 ASP A N 1
ATOM 1921 C CA . ASP A 1 242 ? 26.648 -24.914 -7.285 1.00 62.59 242 ASP A CA 1
ATOM 1922 C C . ASP A 1 242 ? 27.324 -23.822 -8.131 1.00 62.59 242 ASP A C 1
ATOM 1924 O O . ASP A 1 242 ? 27.945 -24.084 -9.159 1.00 62.59 242 ASP A O 1
ATOM 1928 N N . GLY A 1 243 ? 27.180 -22.559 -7.716 1.00 63.81 243 GLY A N 1
ATOM 1929 C CA . GLY A 1 243 ? 27.758 -21.408 -8.423 1.00 63.81 243 GLY A CA 1
ATOM 1930 C C . GLY A 1 243 ? 27.048 -21.001 -9.727 1.00 63.81 243 GLY A C 1
ATOM 1931 O O . GLY A 1 243 ? 27.477 -20.036 -10.373 1.00 63.81 243 GLY A O 1
ATOM 1932 N N . GLU A 1 244 ? 25.950 -21.671 -10.102 1.00 67.38 244 GLU A N 1
ATOM 1933 C CA . GLU A 1 244 ? 25.252 -21.458 -11.381 1.00 67.38 244 GLU A CA 1
ATOM 1934 C C . GLU A 1 244 ? 24.128 -20.401 -11.330 1.00 67.38 244 GLU A C 1
ATOM 1936 O O . GLU A 1 244 ? 23.599 -20.039 -12.376 1.00 67.38 244 GLU A O 1
ATOM 1941 N N . GLN A 1 245 ? 23.818 -19.853 -10.142 1.00 73.62 245 GLN A N 1
ATOM 1942 C CA . GLN A 1 245 ? 22.876 -18.748 -9.861 1.00 73.62 245 GLN A CA 1
ATOM 1943 C C . GLN A 1 245 ? 21.539 -18.808 -10.642 1.00 73.62 245 GLN A C 1
ATOM 1945 O O . GLN A 1 245 ? 21.458 -18.388 -11.790 1.00 73.62 245 GLN A O 1
ATOM 1950 N N . GLY A 1 246 ? 20.445 -19.226 -9.995 1.00 74.50 246 GLY A N 1
ATOM 1951 C CA . GLY A 1 246 ? 19.090 -19.197 -10.581 1.00 74.50 246 GLY A CA 1
ATOM 1952 C C . GLY A 1 246 ? 18.613 -20.513 -11.201 1.00 74.50 246 GLY A C 1
ATOM 1953 O O . GLY A 1 246 ? 17.409 -20.706 -11.352 1.00 74.50 246 GLY A O 1
ATOM 1954 N N . LEU A 1 247 ? 19.511 -21.465 -11.480 1.00 79.31 247 LEU A N 1
ATOM 1955 C CA . LEU A 1 247 ? 19.132 -22.789 -12.007 1.00 79.31 247 LEU A CA 1
ATOM 1956 C C . LEU A 1 247 ? 18.434 -23.699 -10.989 1.00 79.31 247 LEU A C 1
ATOM 1958 O O . LEU A 1 247 ? 17.726 -24.621 -11.373 1.00 79.31 247 LEU A O 1
ATOM 1962 N N . ASN A 1 248 ? 18.552 -23.399 -9.700 1.00 80.12 248 ASN A N 1
ATOM 1963 C CA . ASN A 1 248 ? 17.807 -24.056 -8.627 1.00 80.12 248 ASN A CA 1
ATOM 1964 C C . ASN A 1 248 ? 16.313 -23.665 -8.577 1.00 80.12 248 ASN A C 1
ATOM 1966 O O . ASN A 1 248 ? 15.537 -24.319 -7.883 1.00 80.12 248 ASN A O 1
ATOM 1970 N N . ALA A 1 249 ? 15.898 -22.619 -9.300 1.00 85.25 249 ALA A N 1
ATOM 1971 C CA . ALA A 1 249 ? 14.498 -22.250 -9.502 1.00 85.25 249 ALA A CA 1
ATOM 1972 C C . ALA A 1 249 ? 14.288 -21.792 -10.958 1.00 85.25 249 ALA A C 1
ATOM 1974 O O . ALA A 1 249 ? 14.100 -20.598 -11.208 1.00 85.25 249 ALA A O 1
ATOM 1975 N N . PRO A 1 250 ? 14.349 -22.719 -11.932 1.00 88.88 250 PRO A N 1
ATOM 1976 C CA . PRO A 1 250 ? 14.470 -22.362 -13.338 1.00 88.88 250 PRO A CA 1
ATOM 1977 C C . PRO A 1 250 ? 13.213 -21.650 -13.850 1.00 88.88 250 PRO A C 1
ATOM 1979 O O . PRO A 1 250 ? 12.125 -22.219 -13.942 1.00 88.88 250 PRO A O 1
ATOM 1982 N N . VAL A 1 251 ? 13.362 -20.386 -14.238 1.00 92.75 251 VAL A N 1
ATOM 1983 C CA . VAL A 1 251 ? 12.327 -19.606 -14.927 1.00 92.75 251 VAL A CA 1
ATOM 1984 C C . VAL A 1 251 ? 12.900 -19.124 -16.251 1.00 92.75 251 VAL A C 1
ATOM 1986 O O . VAL A 1 251 ? 14.033 -18.650 -16.292 1.00 92.75 251 VAL A O 1
ATOM 1989 N N . SER A 1 252 ? 12.145 -19.255 -17.344 1.00 93.06 252 SER A N 1
ATOM 1990 C CA . SER A 1 252 ? 12.600 -18.796 -18.658 1.00 93.06 252 SER A CA 1
ATOM 1991 C C . SER A 1 252 ? 12.807 -17.280 -18.675 1.00 93.06 252 SER A C 1
ATOM 1993 O O . SER A 1 252 ? 12.165 -16.547 -17.917 1.00 93.06 252 SER A O 1
ATOM 1995 N N . GLU A 1 253 ? 13.696 -16.790 -19.539 1.00 91.31 253 GLU A N 1
ATOM 1996 C CA . GLU A 1 253 ? 13.938 -15.344 -19.692 1.00 91.31 253 GLU A CA 1
ATOM 1997 C C . GLU A 1 253 ? 12.662 -14.583 -20.054 1.00 91.31 253 GLU A C 1
ATOM 1999 O O . GLU A 1 253 ? 12.381 -13.523 -19.502 1.00 91.31 253 GLU A O 1
ATOM 2004 N N . GLU A 1 254 ? 11.844 -15.164 -20.928 1.00 91.94 254 GLU A N 1
ATOM 2005 C CA . GLU A 1 254 ? 10.572 -14.583 -21.336 1.00 91.94 254 GLU A CA 1
ATOM 2006 C C . GLU A 1 254 ? 9.572 -14.521 -20.179 1.00 91.94 254 GLU A C 1
ATOM 2008 O O . GLU A 1 254 ? 8.992 -13.467 -19.927 1.00 91.94 254 GLU A O 1
ATOM 2013 N N . ALA A 1 255 ? 9.395 -15.611 -19.425 1.00 95.00 255 ALA A N 1
ATOM 2014 C CA . ALA A 1 255 ? 8.485 -15.596 -18.283 1.00 95.00 255 ALA A CA 1
ATOM 2015 C C . ALA A 1 255 ? 8.955 -14.625 -17.197 1.00 95.00 255 ALA A C 1
ATOM 2017 O O . ALA A 1 255 ? 8.138 -13.923 -16.600 1.00 95.00 255 ALA A O 1
ATOM 2018 N N . THR A 1 256 ? 10.273 -14.544 -17.004 1.00 94.38 256 THR A N 1
ATOM 2019 C CA . THR A 1 256 ? 10.924 -13.581 -16.117 1.00 94.38 256 THR A CA 1
ATOM 2020 C C . THR A 1 256 ? 10.598 -12.148 -16.505 1.00 94.38 256 THR A C 1
ATOM 2022 O O . THR A 1 256 ? 10.099 -11.377 -15.683 1.00 94.38 256 THR A O 1
ATOM 2025 N N . PHE A 1 257 ? 10.821 -11.820 -17.775 1.00 94.94 257 PHE A N 1
ATOM 2026 C CA . PHE A 1 257 ? 10.514 -10.519 -18.335 1.00 94.94 257 PHE A CA 1
ATOM 2027 C C . PHE A 1 257 ? 9.034 -10.164 -18.165 1.00 94.94 257 PHE A C 1
ATOM 2029 O O . PHE A 1 257 ? 8.724 -9.062 -17.712 1.00 94.94 257 PHE A O 1
ATOM 2036 N N . ARG A 1 258 ? 8.119 -11.088 -18.492 1.00 96.81 258 ARG A N 1
ATOM 2037 C CA . ARG A 1 258 ? 6.672 -10.837 -18.447 1.00 96.81 258 ARG A CA 1
ATOM 2038 C C . ARG A 1 258 ? 6.193 -10.506 -17.039 1.00 96.81 258 ARG A C 1
ATOM 2040 O O . ARG A 1 258 ? 5.624 -9.435 -16.829 1.00 96.81 258 ARG A O 1
ATOM 2047 N N . TYR A 1 259 ? 6.479 -11.366 -16.057 1.00 97.06 259 TYR A N 1
ATOM 2048 C CA . TYR A 1 259 ? 5.989 -11.128 -14.697 1.00 97.06 259 TYR A CA 1
ATOM 2049 C C . TYR A 1 259 ? 6.609 -9.853 -14.094 1.00 97.06 259 TYR A C 1
ATOM 2051 O O . TYR A 1 259 ? 5.948 -9.132 -13.344 1.00 97.06 259 TYR A O 1
ATOM 2059 N N . ALA A 1 260 ? 7.880 -9.560 -14.399 1.00 95.88 260 ALA A N 1
ATOM 2060 C CA . ALA A 1 260 ? 8.570 -8.394 -13.858 1.00 95.88 260 ALA A CA 1
ATOM 2061 C C . ALA A 1 260 ? 8.096 -7.092 -14.518 1.00 95.88 260 ALA A C 1
ATOM 2063 O O . ALA A 1 260 ? 7.946 -6.076 -13.838 1.00 95.88 260 ALA A O 1
ATOM 2064 N N . THR A 1 261 ? 7.802 -7.129 -15.819 1.00 96.69 261 THR A N 1
ATOM 2065 C CA . THR A 1 261 ? 7.215 -6.005 -16.562 1.00 96.69 261 THR A CA 1
ATOM 2066 C C . THR A 1 261 ? 5.805 -5.701 -16.069 1.00 96.69 261 THR A C 1
ATOM 2068 O O . THR A 1 261 ? 5.507 -4.540 -15.796 1.00 96.69 261 THR A O 1
ATOM 2071 N N . ALA A 1 262 ? 4.969 -6.725 -15.861 1.00 97.62 262 ALA A N 1
ATOM 2072 C CA . ALA A 1 262 ? 3.637 -6.552 -15.283 1.00 97.62 262 ALA A CA 1
ATOM 2073 C C . ALA A 1 262 ? 3.700 -5.950 -13.871 1.00 97.62 262 ALA A C 1
ATOM 2075 O O . ALA A 1 262 ? 2.979 -5.011 -13.556 1.00 97.62 262 ALA A O 1
ATOM 2076 N N . LEU A 1 263 ? 4.612 -6.421 -13.017 1.00 97.56 263 LEU A N 1
ATOM 2077 C CA . LEU A 1 263 ? 4.765 -5.848 -11.679 1.00 97.56 263 LEU A CA 1
ATOM 2078 C C . LEU A 1 263 ? 5.252 -4.387 -11.723 1.00 97.56 263 LEU A C 1
ATOM 2080 O O . LEU A 1 263 ? 4.748 -3.537 -10.989 1.00 97.56 263 LEU A O 1
ATOM 2084 N N . ASN A 1 264 ? 6.214 -4.074 -12.594 1.00 95.94 264 ASN A N 1
ATOM 2085 C CA . ASN A 1 264 ? 6.706 -2.708 -12.765 1.00 95.94 264 ASN A CA 1
ATOM 2086 C C . ASN A 1 264 ? 5.649 -1.762 -13.349 1.00 95.94 264 ASN A C 1
ATOM 2088 O O . ASN A 1 264 ? 5.638 -0.596 -12.958 1.00 95.94 264 ASN A O 1
ATOM 2092 N N . SER A 1 265 ? 4.749 -2.221 -14.224 1.00 95.88 265 SER A N 1
ATOM 2093 C CA . SER A 1 265 ? 3.676 -1.364 -14.746 1.00 95.88 265 SER A CA 1
ATOM 2094 C C . SER A 1 265 ? 2.709 -0.937 -13.636 1.00 95.88 265 SER A C 1
ATOM 2096 O O . SER A 1 265 ? 2.369 0.243 -13.544 1.00 95.88 265 SER A O 1
ATOM 2098 N N . LEU A 1 266 ? 2.373 -1.843 -12.709 1.00 97.00 266 LEU A N 1
ATOM 2099 C CA . LEU A 1 266 ? 1.552 -1.516 -11.537 1.00 97.00 266 LEU A CA 1
ATOM 2100 C C . LEU A 1 266 ? 2.276 -0.616 -10.520 1.00 97.00 266 LEU A C 1
ATOM 2102 O O . LEU A 1 266 ? 1.642 0.157 -9.806 1.00 97.00 266 LEU A O 1
ATOM 2106 N N . LEU A 1 267 ? 3.606 -0.709 -10.417 1.00 95.31 267 LEU A N 1
ATOM 2107 C CA . LEU A 1 267 ? 4.388 0.046 -9.430 1.00 95.31 267 LEU A CA 1
ATOM 2108 C C . LEU A 1 267 ? 4.864 1.411 -9.930 1.00 95.31 267 LEU A C 1
ATOM 2110 O O . LEU A 1 267 ? 4.927 2.362 -9.150 1.00 95.31 267 LEU A O 1
ATOM 2114 N N . ALA A 1 268 ? 5.241 1.508 -11.200 1.00 91.69 268 ALA A N 1
ATOM 2115 C CA . ALA A 1 268 ? 5.963 2.643 -11.770 1.00 91.69 268 ALA A CA 1
ATOM 2116 C C . ALA A 1 268 ? 5.434 3.101 -13.140 1.00 91.69 268 ALA A C 1
ATOM 2118 O O . ALA A 1 268 ? 5.903 4.127 -13.632 1.00 91.69 268 ALA A O 1
ATOM 2119 N N . GLY A 1 269 ? 4.495 2.366 -13.743 1.00 91.38 269 GLY A N 1
ATOM 2120 C CA . GLY A 1 269 ? 3.886 2.729 -15.021 1.00 91.38 269 GLY A CA 1
ATOM 2121 C C . GLY A 1 269 ? 2.830 3.839 -14.906 1.00 91.38 269 GLY A C 1
ATOM 2122 O O . GLY A 1 269 ? 2.530 4.308 -13.796 1.00 91.38 269 GLY A O 1
ATOM 2123 N N . PRO A 1 270 ? 2.228 4.242 -16.039 1.00 90.88 270 PRO A N 1
ATOM 2124 C CA . PRO A 1 270 ? 1.275 5.358 -16.108 1.00 90.88 270 PRO A CA 1
ATOM 2125 C C . PRO A 1 270 ? 0.047 5.190 -15.203 1.00 90.88 270 PRO A C 1
ATOM 2127 O O . PRO A 1 270 ? -0.405 6.143 -14.574 1.00 90.88 270 PRO A O 1
ATOM 2130 N N . GLN A 1 271 ? -0.452 3.958 -15.067 1.00 92.31 271 GLN A N 1
ATOM 2131 C CA . GLN A 1 271 ? -1.620 3.622 -14.239 1.00 92.31 271 GLN A CA 1
ATOM 2132 C C . GLN A 1 271 ? -1.251 3.217 -12.802 1.00 92.31 271 GLN A C 1
ATOM 2134 O O . GLN A 1 271 ? -2.099 2.743 -12.047 1.00 92.31 271 GLN A O 1
ATOM 2139 N N . SER A 1 272 ? 0.011 3.381 -12.388 1.00 93.06 272 SER A N 1
ATOM 2140 C CA . SER A 1 272 ? 0.485 2.851 -11.101 1.00 93.06 272 SER A CA 1
ATOM 2141 C C . SER A 1 272 ? -0.264 3.399 -9.883 1.00 93.06 272 SER A C 1
ATOM 2143 O O . SER A 1 272 ? -0.394 2.709 -8.874 1.00 93.06 272 SER A O 1
ATOM 2145 N N . TRP A 1 273 ? -0.802 4.618 -9.967 1.00 89.94 273 TRP A N 1
ATOM 2146 C CA . TRP A 1 273 ? -1.569 5.247 -8.890 1.00 89.94 273 TRP A CA 1
ATOM 2147 C C . TRP A 1 273 ? -2.842 4.471 -8.514 1.00 89.94 273 TRP A C 1
ATOM 2149 O O . TRP A 1 273 ? -3.222 4.503 -7.339 1.00 89.94 273 TRP A O 1
ATOM 2159 N N . LYS A 1 274 ? -3.436 3.742 -9.472 1.00 91.75 274 LYS A N 1
ATOM 2160 C CA . LYS A 1 274 ? -4.634 2.910 -9.290 1.00 91.75 274 LYS A CA 1
ATOM 2161 C C . LYS A 1 274 ? -4.350 1.628 -8.528 1.00 91.75 274 LYS A C 1
ATOM 2163 O O . LYS A 1 274 ? -5.166 1.195 -7.738 1.00 91.75 274 LYS A O 1
ATOM 2168 N N . HIS A 1 275 ? -3.167 1.049 -8.709 1.00 95.69 275 HIS A N 1
ATOM 2169 C CA . HIS A 1 275 ? -2.866 -0.311 -8.250 1.00 95.69 275 HIS A CA 1
ATOM 2170 C C . HIS A 1 275 ? -2.012 -0.374 -6.992 1.00 95.69 275 HIS A C 1
ATOM 2172 O O . HIS A 1 275 ? -1.640 -1.467 -6.559 1.00 95.69 275 HIS A O 1
ATOM 2178 N N . ARG A 1 276 ? -1.640 0.775 -6.412 1.00 95.00 276 ARG A N 1
ATOM 2179 C CA . ARG A 1 276 ? -0.685 0.791 -5.304 1.00 95.00 276 ARG A CA 1
ATOM 2180 C C . ARG A 1 276 ? -0.969 1.819 -4.219 1.00 95.00 276 ARG A C 1
ATOM 2182 O O . ARG A 1 276 ? -1.398 2.954 -4.454 1.00 95.00 276 ARG A O 1
ATOM 2189 N N . PHE A 1 277 ? -0.586 1.444 -3.006 1.00 93.38 27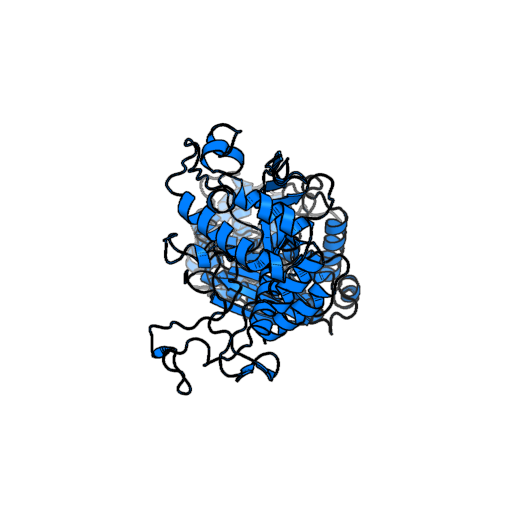7 PHE A N 1
ATOM 2190 C CA . PHE A 1 277 ? -0.518 2.331 -1.852 1.00 93.38 277 PHE A CA 1
ATOM 2191 C C . PHE A 1 277 ? 0.588 1.884 -0.892 1.00 93.38 277 PHE A C 1
ATOM 2193 O O . PHE A 1 277 ? 1.175 0.811 -1.035 1.00 93.38 277 PHE A O 1
ATOM 2200 N N . THR A 1 278 ? 0.890 2.726 0.092 1.00 90.50 278 THR A N 1
ATOM 2201 C CA . THR A 1 278 ? 1.887 2.429 1.123 1.00 90.50 278 THR A CA 1
ATOM 2202 C C . THR A 1 278 ? 1.192 2.326 2.469 1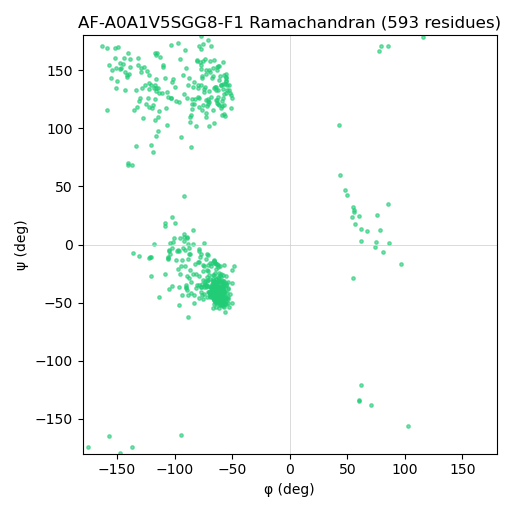.00 90.50 278 THR A C 1
ATOM 2204 O O . THR A 1 278 ? 0.400 3.197 2.820 1.00 90.50 278 THR A O 1
ATOM 2207 N N . LEU A 1 279 ? 1.528 1.296 3.242 1.00 87.25 279 LEU A N 1
ATOM 2208 C CA . LEU A 1 279 ? 1.092 1.147 4.626 1.00 87.25 279 LEU A CA 1
ATOM 2209 C C . LEU A 1 279 ? 2.316 0.902 5.513 1.00 87.25 279 LEU A C 1
ATOM 2211 O O . LEU A 1 279 ? 2.951 -0.153 5.440 1.00 87.25 279 LEU A O 1
ATOM 2215 N N . GLY A 1 280 ? 2.678 1.901 6.320 1.00 82.62 280 GLY A N 1
ATOM 2216 C CA . GLY A 1 280 ? 3.923 1.880 7.089 1.00 82.62 280 GLY A CA 1
ATOM 2217 C C . GLY A 1 280 ? 5.151 1.820 6.173 1.00 82.62 280 GLY A C 1
ATOM 2218 O O . GLY A 1 280 ? 5.365 2.700 5.338 1.00 82.62 280 GLY A O 1
ATOM 2219 N N . ASP A 1 281 ? 5.965 0.781 6.322 1.00 79.81 281 ASP A N 1
ATOM 2220 C CA . ASP A 1 281 ? 7.153 0.462 5.512 1.00 79.81 281 ASP A CA 1
ATOM 2221 C C . ASP A 1 281 ? 6.866 -0.538 4.370 1.00 79.81 281 ASP A C 1
ATOM 2223 O O . ASP A 1 281 ? 7.778 -0.989 3.675 1.00 79.81 281 ASP A O 1
ATOM 2227 N N . THR A 1 282 ? 5.597 -0.904 4.166 1.00 87.81 282 THR A N 1
ATOM 2228 C CA . THR A 1 282 ? 5.183 -1.888 3.159 1.00 87.81 282 THR A CA 1
ATOM 2229 C C . THR A 1 282 ? 4.572 -1.189 1.947 1.00 87.81 282 THR A C 1
ATOM 2231 O O . THR A 1 282 ? 3.628 -0.409 2.077 1.00 87.81 282 THR A O 1
ATOM 2234 N N . THR A 1 283 ? 5.094 -1.489 0.757 1.00 93.12 283 THR A N 1
ATOM 2235 C CA . THR A 1 283 ? 4.461 -1.137 -0.523 1.00 93.12 283 THR A CA 1
ATOM 2236 C C . THR A 1 283 ? 3.457 -2.224 -0.871 1.00 93.12 283 THR A C 1
ATOM 2238 O O . THR A 1 283 ? 3.835 -3.390 -0.972 1.00 93.12 283 THR A O 1
ATOM 2241 N N . VAL A 1 284 ? 2.189 -1.859 -1.025 1.00 95.12 284 VAL A N 1
ATOM 2242 C CA . VAL A 1 284 ? 1.111 -2.782 -1.382 1.00 95.12 284 VAL A CA 1
ATOM 2243 C C . VAL A 1 284 ? 0.744 -2.547 -2.836 1.00 95.12 284 VAL A C 1
ATOM 2245 O O . VAL A 1 284 ? 0.466 -1.412 -3.221 1.00 95.12 284 VAL A O 1
ATOM 2248 N N . VAL A 1 285 ? 0.751 -3.616 -3.624 1.00 97.12 285 VAL A N 1
ATOM 2249 C CA . VAL A 1 285 ? 0.282 -3.629 -5.010 1.00 97.12 285 VAL A CA 1
ATOM 2250 C C . VAL A 1 285 ? -0.824 -4.664 -5.163 1.00 97.12 285 VAL A C 1
ATOM 2252 O O . VAL A 1 285 ? -0.799 -5.693 -4.484 1.00 97.12 285 VAL A O 1
ATOM 2255 N N . PHE A 1 286 ? -1.798 -4.394 -6.022 1.00 97.25 286 PHE A N 1
ATOM 2256 C CA . PHE A 1 286 ? -2.928 -5.287 -6.239 1.00 97.25 286 PHE A CA 1
ATOM 2257 C C . PHE A 1 286 ? -3.438 -5.240 -7.680 1.00 97.25 286 PHE A C 1
ATOM 2259 O O . PHE A 1 286 ? -3.229 -4.264 -8.402 1.00 97.25 286 PHE A O 1
ATOM 2266 N N . TRP A 1 287 ? -4.090 -6.320 -8.092 1.00 98.00 287 TRP A N 1
ATOM 2267 C CA . TRP A 1 287 ? -4.693 -6.477 -9.415 1.00 98.00 287 TRP A CA 1
ATOM 2268 C C . TRP A 1 287 ? -5.767 -7.560 -9.379 1.00 98.00 287 TRP A C 1
ATOM 2270 O O . TRP A 1 287 ? -5.857 -8.324 -8.416 1.00 98.00 287 TRP A O 1
ATOM 2280 N N . THR A 1 288 ? -6.544 -7.657 -10.447 1.00 97.56 288 THR A N 1
ATOM 2281 C CA . THR A 1 288 ? -7.479 -8.751 -10.698 1.00 97.56 288 THR A CA 1
ATOM 2282 C C . THR A 1 288 ? -7.049 -9.604 -11.889 1.00 97.56 288 THR A C 1
ATOM 2284 O O . THR A 1 288 ? -6.245 -9.186 -12.721 1.00 97.56 288 THR A O 1
ATOM 2287 N N . ASP A 1 289 ? -7.565 -10.827 -12.002 1.00 95.75 289 ASP A N 1
ATOM 2288 C CA . ASP A 1 289 ? -7.367 -11.653 -13.206 1.00 95.75 289 ASP A CA 1
ATOM 2289 C C . ASP A 1 289 ? -8.232 -11.194 -14.393 1.00 95.75 289 ASP A C 1
ATOM 2291 O O . ASP A 1 289 ? -7.881 -11.429 -15.548 1.00 95.75 289 ASP A O 1
ATOM 2295 N N . LYS A 1 290 ? -9.337 -10.492 -14.126 1.00 94.38 290 LYS A N 1
ATOM 2296 C CA . LYS A 1 290 ? -10.257 -9.920 -15.123 1.00 94.38 290 LYS A CA 1
ATOM 2297 C C . LYS A 1 290 ? -10.518 -8.441 -14.825 1.00 94.38 290 LYS A C 1
ATOM 2299 O O . LYS A 1 290 ? -10.495 -8.083 -13.652 1.00 94.38 290 LYS A O 1
ATOM 2304 N N . PRO A 1 291 ? -10.753 -7.576 -15.828 1.00 92.19 291 PRO A N 1
ATOM 2305 C CA . PRO A 1 291 ? -11.028 -6.157 -15.586 1.00 92.19 291 PRO A CA 1
ATOM 2306 C C . PRO A 1 291 ? -12.170 -5.946 -14.583 1.00 92.19 291 PRO A C 1
ATOM 2308 O O . PRO A 1 291 ? -13.217 -6.583 -14.706 1.00 92.19 291 PRO A O 1
ATOM 2311 N N . SER A 1 292 ? -11.957 -5.062 -13.608 1.00 93.75 292 SER A N 1
ATOM 2312 C CA . SER A 1 292 ? -12.885 -4.808 -12.500 1.00 93.75 292 SER A CA 1
ATOM 2313 C C . SER A 1 292 ? -12.766 -3.365 -12.015 1.00 93.75 292 SER A C 1
ATOM 2315 O O . SER A 1 292 ? -11.647 -2.868 -11.872 1.00 93.75 292 SER A O 1
ATOM 2317 N N . ASP A 1 293 ? -13.882 -2.707 -11.676 1.00 92.19 293 ASP A N 1
ATOM 2318 C CA . ASP A 1 293 ? -13.839 -1.356 -11.091 1.00 92.19 293 ASP A CA 1
ATOM 2319 C C . ASP A 1 293 ? -13.211 -1.357 -9.687 1.00 92.19 293 ASP A C 1
ATOM 2321 O O . ASP A 1 293 ? -12.753 -0.320 -9.203 1.00 92.19 293 ASP A O 1
ATOM 2325 N N . ALA A 1 294 ? -13.095 -2.531 -9.052 1.00 92.94 294 ALA A N 1
ATOM 2326 C CA . ALA A 1 294 ? -12.331 -2.694 -7.819 1.00 92.94 294 ALA A CA 1
ATOM 2327 C C . ALA A 1 294 ? -10.871 -2.221 -7.971 1.00 92.94 294 ALA A C 1
ATOM 2329 O O . ALA A 1 294 ? -10.304 -1.685 -7.016 1.00 92.94 294 ALA A O 1
ATOM 2330 N N . GLU A 1 295 ? -10.269 -2.381 -9.157 1.00 93.69 295 GLU A N 1
ATOM 2331 C CA . GLU A 1 295 ? -8.896 -1.937 -9.427 1.00 93.69 295 GLU A CA 1
ATOM 2332 C C . GLU A 1 295 ? -8.756 -0.409 -9.402 1.00 93.69 295 GLU A C 1
ATOM 2334 O O . GLU A 1 295 ? -7.744 0.102 -8.930 1.00 93.69 295 GLU A O 1
ATOM 2339 N N . ASP A 1 296 ? -9.778 0.321 -9.853 1.00 90.44 296 ASP A N 1
ATOM 2340 C CA . ASP A 1 296 ? -9.754 1.785 -9.918 1.00 90.44 296 ASP A CA 1
ATOM 2341 C C . ASP A 1 296 ? -9.935 2.440 -8.538 1.00 90.44 296 ASP A C 1
ATOM 2343 O O . ASP A 1 296 ? -9.423 3.531 -8.291 1.00 90.44 296 ASP A O 1
ATOM 2347 N N . ILE A 1 297 ? -10.668 1.785 -7.632 1.00 90.69 297 ILE A N 1
ATOM 2348 C CA . ILE A 1 297 ? -11.159 2.415 -6.396 1.00 90.69 297 ILE A CA 1
ATOM 2349 C C . ILE A 1 297 ? -10.330 2.017 -5.175 1.00 90.69 297 ILE A C 1
ATOM 2351 O O . ILE A 1 297 ? -10.112 2.827 -4.268 1.00 90.69 297 ILE A O 1
ATOM 2355 N N . PHE A 1 298 ? -9.853 0.769 -5.124 1.00 92.56 298 PHE A N 1
ATOM 2356 C CA . PHE A 1 298 ? -9.317 0.193 -3.890 1.00 92.56 298 PHE A CA 1
ATOM 2357 C C . PHE A 1 298 ? -8.093 0.948 -3.347 1.00 92.56 298 PHE A C 1
ATOM 2359 O O . PHE A 1 298 ? -7.975 1.117 -2.133 1.00 92.56 298 PHE A O 1
ATOM 2366 N N . ALA A 1 299 ? -7.206 1.468 -4.208 1.00 92.69 299 ALA A N 1
ATOM 2367 C CA . ALA A 1 299 ? -6.032 2.226 -3.759 1.00 92.69 299 ALA A CA 1
ATOM 2368 C C . ALA A 1 299 ? -6.421 3.543 -3.092 1.00 92.69 299 ALA A C 1
ATOM 2370 O O . ALA A 1 299 ? -5.823 3.913 -2.079 1.00 92.69 299 ALA A O 1
ATOM 2371 N N . GLN A 1 300 ? -7.391 4.257 -3.663 1.00 90.69 300 GLN A N 1
ATOM 2372 C CA . GLN A 1 300 ? -7.868 5.509 -3.095 1.00 90.69 300 GLN A CA 1
ATOM 2373 C C . GLN A 1 300 ? -8.625 5.238 -1.795 1.00 90.69 300 GLN A C 1
ATOM 2375 O O . GLN A 1 300 ? -8.319 5.855 -0.778 1.00 90.69 300 GLN A O 1
ATOM 2380 N N . PHE A 1 301 ? -9.505 4.235 -1.774 1.00 91.88 301 PHE A N 1
ATOM 2381 C CA . PHE A 1 301 ? -10.222 3.844 -0.562 1.00 91.88 301 PHE A CA 1
ATOM 2382 C C . PHE A 1 301 ? -9.262 3.422 0.562 1.00 91.88 301 PHE A C 1
ATOM 2384 O O . PHE A 1 301 ? -9.428 3.819 1.710 1.00 91.88 301 PHE A O 1
ATOM 2391 N N . ALA A 1 302 ? -8.197 2.677 0.258 1.00 91.44 302 ALA A N 1
ATOM 2392 C CA . ALA A 1 302 ? -7.198 2.298 1.257 1.00 91.44 302 ALA A CA 1
ATOM 2393 C C . ALA A 1 302 ? -6.434 3.508 1.843 1.00 91.44 302 ALA A C 1
ATOM 2395 O O . ALA A 1 302 ? -5.999 3.458 3.000 1.00 91.44 302 ALA A O 1
ATOM 2396 N N . LYS A 1 303 ? -6.261 4.584 1.059 1.00 89.06 303 LYS A N 1
ATOM 2397 C CA . LYS A 1 303 ? -5.578 5.825 1.468 1.00 89.06 303 LYS A CA 1
ATOM 2398 C C . LYS A 1 303 ? -6.504 6.779 2.225 1.00 89.06 303 LYS A C 1
ATOM 2400 O O . LYS A 1 303 ? -6.090 7.333 3.238 1.00 89.06 303 LYS A O 1
ATOM 2405 N N . GLU A 1 304 ? -7.730 6.960 1.758 1.00 87.69 304 GLU A N 1
ATOM 2406 C CA . GLU A 1 304 ? -8.643 8.020 2.214 1.00 87.69 304 GLU A CA 1
ATOM 2407 C C . GLU A 1 304 ? -9.798 7.466 3.063 1.00 87.69 304 GLU A C 1
ATOM 2409 O O . GLU A 1 304 ? -10.333 8.141 3.940 1.00 87.69 304 GLU A O 1
ATOM 2414 N N . GLY A 1 305 ? -10.162 6.199 2.884 1.00 89.38 305 GLY A N 1
ATOM 2415 C CA . GLY A 1 305 ? -11.371 5.632 3.470 1.00 89.38 305 GLY A CA 1
ATOM 2416 C C . GLY A 1 305 ? -12.604 6.386 2.977 1.00 89.38 305 GLY A C 1
ATOM 2417 O O . GLY A 1 305 ? -12.721 6.667 1.788 1.00 89.38 305 GLY A O 1
ATOM 2418 N N . SER A 1 306 ? -13.518 6.744 3.881 1.00 86.88 306 SER A N 1
ATOM 2419 C CA . SER A 1 306 ? -14.678 7.589 3.554 1.00 86.88 306 SER A CA 1
ATOM 2420 C C . SER A 1 306 ? -14.516 9.059 3.924 1.00 86.88 306 SER A C 1
ATOM 2422 O O . SER A 1 306 ? -15.521 9.758 4.072 1.00 86.88 306 SER A O 1
ATOM 2424 N N . THR A 1 307 ? -13.294 9.551 4.141 1.00 71.62 307 THR A N 1
ATOM 2425 C CA . THR A 1 307 ? -13.108 11.001 4.241 1.00 71.62 307 THR A CA 1
ATOM 2426 C C . THR A 1 307 ? -13.321 11.567 2.847 1.00 71.62 307 THR A C 1
ATOM 2428 O O . THR A 1 307 ? -12.460 11.405 1.990 1.00 71.62 307 THR A O 1
ATOM 2431 N N . VAL A 1 308 ? -14.494 12.151 2.595 1.00 53.66 308 VAL A N 1
ATOM 2432 C CA . VAL A 1 308 ? -14.810 12.740 1.292 1.00 53.66 308 VAL A CA 1
ATOM 2433 C C . VAL A 1 308 ? -13.761 13.819 1.019 1.00 53.66 308 VAL A C 1
ATOM 2435 O O . VAL A 1 308 ? -13.669 14.760 1.817 1.00 53.66 308 VAL A O 1
ATOM 2438 N N . PRO A 1 309 ? -12.960 13.703 -0.055 1.00 48.88 309 PRO A N 1
ATOM 2439 C CA . PRO A 1 309 ? -12.089 14.789 -0.467 1.00 48.88 309 PRO A CA 1
ATOM 2440 C C . PRO A 1 309 ? -12.965 16.022 -0.641 1.00 48.88 309 PRO A C 1
ATOM 2442 O O . PRO A 1 309 ? -14.047 15.938 -1.234 1.00 48.88 309 PRO A O 1
ATOM 2445 N N . LYS A 1 310 ? -12.553 17.174 -0.106 1.00 51.09 310 LYS A N 1
ATOM 2446 C CA . LYS A 1 310 ? -13.258 18.412 -0.449 1.00 51.09 310 LYS A CA 1
ATOM 2447 C C . LYS A 1 310 ? -13.292 18.495 -1.977 1.00 51.09 310 LYS A C 1
ATOM 2449 O O . LYS A 1 310 ? -12.289 18.197 -2.617 1.00 51.09 310 LYS A O 1
ATOM 2454 N N . LYS A 1 311 ? -14.435 18.889 -2.554 1.00 45.22 311 LYS A N 1
ATOM 2455 C CA . LYS A 1 311 ? -14.647 19.008 -4.015 1.00 45.22 311 LYS A CA 1
ATOM 2456 C C . LYS A 1 311 ? -13.531 19.772 -4.753 1.00 45.22 311 LYS A C 1
ATOM 2458 O O . LYS A 1 311 ? -13.416 19.637 -5.959 1.00 45.22 311 LYS A O 1
ATOM 2463 N N . GLU A 1 312 ? -12.726 20.557 -4.042 1.00 41.44 312 GLU A N 1
ATOM 2464 C CA . GLU A 1 312 ? -11.591 21.318 -4.571 1.00 41.44 312 GLU A CA 1
ATOM 2465 C C . GLU A 1 312 ? -10.315 20.477 -4.818 1.00 41.44 312 GLU A C 1
ATOM 2467 O O . GLU A 1 312 ? -9.431 20.944 -5.528 1.00 41.44 312 GLU A O 1
ATOM 2472 N N . GLU A 1 313 ? -10.197 19.251 -4.284 1.00 46.88 313 GLU A N 1
ATOM 2473 C CA . GLU A 1 313 ? -8.955 18.449 -4.335 1.00 46.88 313 GLU A CA 1
ATOM 2474 C C . GLU A 1 313 ? -8.974 17.275 -5.333 1.00 46.88 313 GLU A C 1
ATOM 2476 O O . GLU A 1 313 ? -7.916 16.719 -5.632 1.00 46.88 313 GLU A O 1
ATOM 2481 N N . VAL A 1 314 ? -10.131 16.903 -5.894 1.00 50.19 314 VAL A N 1
ATOM 2482 C CA . VAL A 1 314 ? -10.225 15.806 -6.876 1.00 50.19 314 VAL A CA 1
ATOM 2483 C C . VAL A 1 314 ? -10.652 16.358 -8.227 1.00 50.19 314 VAL A C 1
ATOM 2485 O O . VAL A 1 314 ? -11.796 16.754 -8.414 1.00 50.19 314 VAL A O 1
ATOM 2488 N N . GLN A 1 315 ? -9.718 16.359 -9.179 1.00 52.03 315 GLN A N 1
ATOM 2489 C CA . GLN A 1 315 ? -9.955 16.777 -10.566 1.00 52.03 315 GLN A CA 1
ATOM 2490 C C . GLN A 1 315 ? -10.798 15.764 -11.373 1.00 52.03 315 GLN A C 1
ATOM 2492 O O . GLN A 1 315 ? -11.191 16.067 -12.494 1.00 52.03 315 GLN A O 1
ATOM 2497 N N . ASP A 1 316 ? -11.079 14.575 -10.824 1.00 72.12 316 ASP A N 1
ATOM 2498 C CA . ASP A 1 316 ? -11.726 13.458 -11.525 1.00 72.12 316 ASP A CA 1
ATOM 2499 C C . ASP A 1 316 ? -13.118 13.131 -10.942 1.00 72.12 316 ASP A C 1
ATOM 2501 O O . ASP A 1 316 ? -13.262 12.426 -9.938 1.00 72.12 316 ASP A O 1
ATOM 2505 N N . GLU A 1 317 ? -14.166 13.652 -11.587 1.00 80.88 317 GLU A N 1
ATOM 2506 C CA . GLU A 1 317 ? -15.565 13.388 -11.221 1.00 80.88 317 GLU A CA 1
ATOM 2507 C C . GLU A 1 317 ? -15.944 11.904 -11.340 1.00 80.88 317 GLU A C 1
ATOM 2509 O O . GLU A 1 317 ? -16.751 11.413 -10.545 1.00 80.88 317 GLU A O 1
ATOM 2514 N N . ALA A 1 318 ? -15.357 11.168 -12.290 1.00 84.31 318 ALA A N 1
ATOM 2515 C CA . ALA A 1 318 ? -15.658 9.753 -12.487 1.00 84.31 318 ALA A CA 1
ATOM 2516 C C . ALA A 1 318 ? -15.111 8.917 -11.325 1.00 84.31 318 ALA A C 1
ATOM 2518 O O . ALA A 1 318 ? -15.803 8.038 -10.806 1.00 84.31 318 ALA A O 1
ATOM 2519 N N . LEU A 1 319 ? -13.902 9.231 -10.856 1.00 81.75 319 LEU A N 1
ATOM 2520 C CA . LEU A 1 319 ? -13.321 8.587 -9.682 1.00 81.75 319 LEU A CA 1
ATOM 2521 C C . LEU A 1 319 ? -14.151 8.851 -8.412 1.00 81.75 319 LEU A C 1
ATOM 2523 O O . LEU A 1 319 ? -14.403 7.926 -7.637 1.00 81.75 319 LEU A O 1
ATOM 2527 N N . LEU A 1 320 ? -14.653 10.080 -8.225 1.00 84.00 320 LEU A N 1
ATOM 2528 C CA . LEU A 1 320 ? -15.559 10.408 -7.115 1.00 84.00 320 LEU A CA 1
ATOM 2529 C C . LEU A 1 320 ? -16.862 9.600 -7.167 1.00 84.00 320 LEU A C 1
ATOM 2531 O O . LEU A 1 320 ? -17.304 9.090 -6.135 1.00 84.00 320 LEU A O 1
ATOM 2535 N N . GLN A 1 321 ? -17.470 9.454 -8.348 1.00 87.31 321 GLN A N 1
ATOM 2536 C CA . GLN A 1 321 ? -18.677 8.638 -8.522 1.00 87.31 321 GLN A CA 1
ATOM 2537 C C . GLN A 1 321 ? -18.411 7.169 -8.180 1.00 87.31 321 GLN A C 1
ATOM 2539 O O . GLN A 1 321 ? -19.156 6.569 -7.403 1.00 87.31 321 GLN A O 1
ATOM 2544 N N . LYS A 1 322 ? -17.308 6.601 -8.683 1.00 89.06 322 LYS A N 1
ATOM 2545 C CA . LYS A 1 322 ? -16.897 5.229 -8.360 1.00 89.06 322 LYS A CA 1
ATOM 2546 C C . LYS A 1 322 ? -16.659 5.039 -6.857 1.00 89.06 322 LYS A C 1
ATOM 2548 O O . LYS A 1 322 ? -17.110 4.049 -6.283 1.00 89.06 322 LYS A O 1
ATOM 2553 N N . MET A 1 323 ? -16.035 6.012 -6.189 1.00 89.62 323 MET A N 1
ATOM 2554 C CA . MET A 1 323 ? -15.856 5.993 -4.734 1.00 89.62 323 MET A CA 1
ATOM 2555 C C . MET A 1 323 ? -17.197 5.988 -3.988 1.00 89.62 323 MET A C 1
ATOM 2557 O O . MET A 1 323 ? -17.381 5.220 -3.046 1.00 89.62 323 MET A O 1
ATOM 2561 N N . GLN A 1 324 ? -18.162 6.808 -4.413 1.00 89.81 324 GLN A N 1
ATOM 2562 C CA . GLN A 1 324 ? -19.499 6.833 -3.810 1.00 89.81 324 GLN A CA 1
ATOM 2563 C C . GLN A 1 324 ? -20.223 5.491 -3.957 1.00 89.81 324 GLN A C 1
ATOM 2565 O O . GLN A 1 324 ? -20.816 5.017 -2.984 1.00 89.81 324 GLN A O 1
ATOM 2570 N N . ILE A 1 325 ? -20.127 4.856 -5.131 1.00 91.25 325 ILE A N 1
ATOM 2571 C CA . ILE A 1 325 ? -20.661 3.508 -5.371 1.00 91.25 325 ILE A CA 1
ATOM 2572 C C . ILE A 1 325 ? -19.986 2.511 -4.428 1.00 91.25 325 ILE A C 1
ATOM 2574 O O . ILE A 1 325 ? -20.671 1.764 -3.737 1.00 91.25 325 ILE A O 1
ATOM 2578 N N . PHE A 1 326 ? -18.660 2.545 -4.300 1.00 93.06 326 PHE A N 1
ATOM 2579 C CA . PHE A 1 326 ? -17.931 1.647 -3.403 1.00 93.06 326 PHE A CA 1
ATOM 2580 C C . PHE A 1 326 ? -18.370 1.784 -1.940 1.00 93.06 326 PHE A C 1
ATOM 2582 O O . PHE A 1 326 ? -18.638 0.784 -1.273 1.00 93.06 326 PHE A O 1
ATOM 2589 N N . LEU A 1 327 ? -18.533 3.015 -1.443 1.00 93.19 327 LEU A N 1
ATOM 2590 C CA . LEU A 1 327 ? -19.054 3.259 -0.095 1.00 93.19 327 LEU A CA 1
ATOM 2591 C C . LEU A 1 327 ? -20.502 2.772 0.064 1.00 93.19 327 LEU A C 1
ATOM 2593 O O . LEU A 1 327 ? -20.842 2.193 1.096 1.00 93.19 327 LEU A O 1
ATOM 2597 N N . LYS A 1 328 ? -21.356 2.964 -0.949 1.00 93.75 328 LYS A N 1
ATOM 2598 C CA . LYS A 1 328 ? -22.725 2.421 -0.976 1.00 93.75 328 LYS A CA 1
ATOM 2599 C C . LYS A 1 328 ? -22.707 0.891 -0.892 1.00 93.75 328 LYS A C 1
ATOM 2601 O O . LYS A 1 328 ? -23.390 0.327 -0.039 1.00 93.75 328 LYS A O 1
ATOM 2606 N N . VAL A 1 329 ? -21.869 0.229 -1.687 1.00 93.75 329 VAL A N 1
ATOM 2607 C CA . VAL A 1 329 ? -21.707 -1.232 -1.690 1.00 93.75 329 VAL A CA 1
ATOM 2608 C C . VAL A 1 329 ? -21.283 -1.750 -0.313 1.00 93.75 329 VAL A C 1
ATOM 2610 O O . VAL A 1 329 ? -21.842 -2.731 0.188 1.00 93.75 329 VAL A O 1
ATOM 2613 N N . LEU A 1 330 ? -20.356 -1.059 0.359 1.00 94.44 330 LEU A N 1
ATOM 2614 C CA . LEU A 1 330 ? -19.952 -1.400 1.725 1.00 94.44 330 LEU A CA 1
ATOM 2615 C C . LEU A 1 330 ? -21.079 -1.234 2.753 1.00 94.44 330 LEU A C 1
ATOM 2617 O O . LEU A 1 330 ? -21.053 -1.932 3.766 1.00 94.44 330 LEU A O 1
ATOM 2621 N N . ARG A 1 331 ? -22.091 -0.394 2.508 1.00 94.06 331 ARG A N 1
ATOM 2622 C CA . ARG A 1 331 ? -23.281 -0.270 3.369 1.00 94.06 331 ARG A CA 1
ATOM 2623 C C . ARG A 1 331 ? -24.318 -1.348 3.052 1.00 94.06 331 ARG A C 1
ATOM 2625 O O . ARG A 1 331 ? -24.712 -2.095 3.946 1.00 94.06 331 ARG A O 1
ATOM 2632 N N . GLU A 1 332 ? -24.683 -1.517 1.786 1.00 93.62 332 GLU A N 1
ATOM 2633 C CA . GLU A 1 332 ? -25.784 -2.393 1.352 1.00 93.62 332 GLU A CA 1
ATOM 2634 C C . GLU A 1 332 ? -25.428 -3.887 1.371 1.00 93.62 332 GLU A C 1
ATOM 2636 O O . GLU A 1 332 ? -26.180 -4.700 1.904 1.00 93.62 332 GLU A O 1
ATOM 2641 N N . GLY A 1 333 ? -24.239 -4.256 0.894 1.00 93.25 333 GLY A N 1
ATOM 2642 C CA . GLY A 1 333 ? -23.707 -5.620 0.975 1.00 93.25 333 GLY A CA 1
ATOM 2643 C C . GLY A 1 333 ? -23.789 -6.397 -0.312 1.00 93.25 333 GLY A C 1
ATOM 2644 O O . GLY A 1 333 ? -23.808 -5.800 -1.380 1.00 93.25 333 GLY A O 1
ATOM 2645 N N . ARG A 1 334 ? -23.803 -7.733 -0.205 1.00 92.31 334 ARG A N 1
ATOM 2646 C CA . ARG A 1 334 ? -23.669 -8.647 -1.353 1.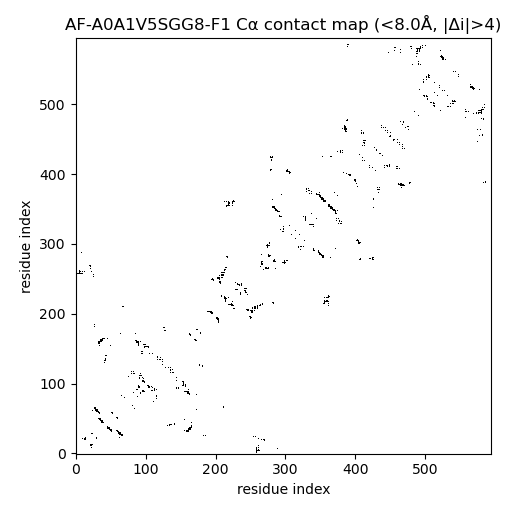00 92.31 334 ARG A CA 1
ATOM 2647 C C . ARG A 1 334 ? -24.617 -8.325 -2.513 1.00 92.31 334 ARG A C 1
ATOM 2649 O O . ARG A 1 334 ? -24.216 -8.463 -3.660 1.00 92.31 334 ARG A O 1
ATOM 2656 N N . GLN A 1 335 ? -25.821 -7.825 -2.224 1.00 92.25 335 GLN A N 1
ATOM 2657 C CA . GLN A 1 335 ? -26.797 -7.394 -3.236 1.00 92.25 335 GLN A CA 1
ATOM 2658 C C . GLN A 1 335 ? -26.300 -6.267 -4.161 1.00 92.25 335 GLN A C 1
ATOM 2660 O O . GLN A 1 335 ? -26.768 -6.166 -5.286 1.00 92.25 335 GLN A O 1
ATOM 2665 N N . ALA A 1 336 ? -25.351 -5.446 -3.704 1.00 95.12 336 ALA A N 1
ATOM 2666 C CA . ALA A 1 336 ? -24.787 -4.322 -4.447 1.00 95.12 336 ALA A CA 1
ATOM 2667 C C . ALA A 1 336 ? -23.400 -4.629 -5.042 1.00 95.12 336 ALA A C 1
ATOM 2669 O O . ALA A 1 336 ? -22.841 -3.795 -5.744 1.00 95.12 336 ALA A O 1
ATOM 2670 N N . TYR A 1 337 ? -22.810 -5.809 -4.795 1.00 95.25 337 TYR A N 1
ATOM 2671 C CA . TYR A 1 337 ? -21.438 -6.118 -5.248 1.00 95.25 337 TYR A CA 1
ATOM 2672 C C . TYR A 1 337 ? -21.305 -6.099 -6.773 1.00 95.25 337 TYR A C 1
ATOM 2674 O O . TYR A 1 337 ? -20.242 -5.763 -7.294 1.00 95.25 337 TYR A O 1
ATOM 2682 N N . THR A 1 338 ? -22.398 -6.391 -7.479 1.00 95.31 338 THR A N 1
ATOM 2683 C CA . THR A 1 338 ? -22.470 -6.334 -8.940 1.00 95.31 338 THR A CA 1
ATOM 2684 C C . THR A 1 338 ? -22.300 -4.927 -9.515 1.00 95.31 338 THR A C 1
ATOM 2686 O O . THR A 1 338 ? -22.031 -4.795 -10.705 1.00 95.31 338 THR A O 1
ATOM 2689 N N . GLU A 1 339 ? -22.431 -3.881 -8.689 1.00 94.12 339 GLU A N 1
ATOM 2690 C CA . GLU A 1 339 ? -22.139 -2.492 -9.074 1.00 94.12 339 GLU A CA 1
ATOM 2691 C C . GLU A 1 339 ? -20.628 -2.206 -9.154 1.00 94.12 339 GLU A C 1
ATOM 2693 O O . GLU A 1 339 ? -20.239 -1.219 -9.768 1.00 94.12 339 GLU A O 1
ATOM 2698 N N . ILE A 1 340 ? -19.779 -3.054 -8.553 1.00 94.00 340 ILE A N 1
ATOM 2699 C CA . ILE A 1 340 ? -18.306 -2.942 -8.589 1.00 94.00 340 ILE A CA 1
ATOM 2700 C C . ILE A 1 340 ? -17.680 -3.975 -9.529 1.00 94.00 340 ILE A C 1
ATOM 2702 O O . ILE A 1 340 ? -16.699 -3.694 -10.215 1.00 94.00 340 ILE A O 1
ATOM 2706 N N . ASP A 1 341 ? -18.216 -5.192 -9.554 1.00 95.38 341 ASP A N 1
ATOM 2707 C CA . ASP A 1 341 ? -17.695 -6.271 -10.387 1.00 95.38 341 ASP A CA 1
ATOM 2708 C C . ASP A 1 341 ? -18.839 -7.116 -10.934 1.00 95.38 341 ASP A C 1
ATOM 2710 O O . ASP A 1 341 ? -19.710 -7.527 -10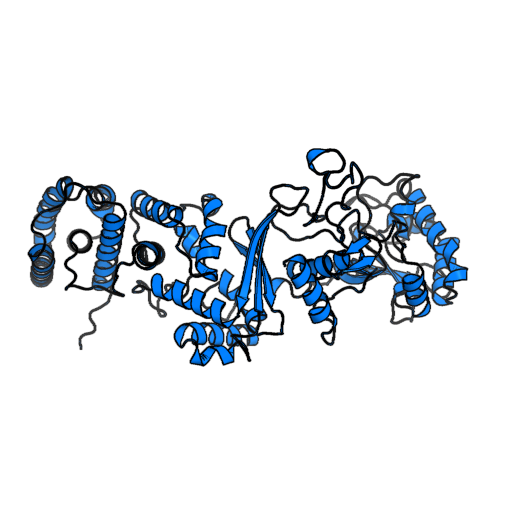.180 1.00 95.38 341 ASP A O 1
ATOM 2714 N N . LYS A 1 342 ? -18.833 -7.427 -12.235 1.00 93.88 342 LYS A N 1
ATOM 2715 C CA . LYS A 1 342 ? -19.916 -8.207 -12.861 1.00 93.88 342 LYS A CA 1
ATOM 2716 C C . LYS A 1 342 ? -20.060 -9.616 -12.275 1.00 93.88 342 LYS A C 1
ATOM 2718 O O . LYS A 1 342 ? -21.162 -10.151 -12.273 1.00 93.88 342 LYS A O 1
ATOM 2723 N N . ASN A 1 343 ? -18.964 -10.227 -11.824 1.00 95.44 343 ASN A N 1
ATOM 2724 C CA . ASN A 1 343 ? -18.920 -11.583 -11.279 1.00 95.44 343 ASN A CA 1
ATOM 2725 C C . ASN A 1 343 ? -18.037 -11.610 -10.017 1.00 95.44 343 ASN A C 1
ATOM 2727 O O . ASN A 1 343 ? -16.965 -12.228 -10.026 1.00 95.44 343 ASN A O 1
ATOM 2731 N N . PRO A 1 344 ? -18.471 -10.974 -8.913 1.00 95.69 344 PRO A N 1
ATOM 2732 C CA . PRO A 1 344 ? -17.604 -10.681 -7.774 1.00 95.69 344 PRO A CA 1
ATOM 2733 C C . PRO A 1 344 ? -17.050 -11.946 -7.109 1.00 95.69 344 PRO A C 1
ATOM 2735 O O . PRO A 1 344 ? -15.917 -11.935 -6.641 1.00 95.69 344 PRO A O 1
ATOM 2738 N N . ASP A 1 345 ? -17.802 -13.049 -7.110 1.00 96.69 345 ASP A N 1
ATOM 2739 C CA . ASP A 1 345 ? -17.375 -14.338 -6.547 1.00 96.69 345 ASP A CA 1
ATOM 2740 C C . ASP A 1 345 ? -16.517 -15.185 -7.521 1.00 96.69 345 ASP A C 1
ATOM 2742 O O . ASP A 1 345 ? -16.115 -16.295 -7.183 1.00 96.69 345 ASP A O 1
ATOM 2746 N N . GLN A 1 346 ? -16.232 -14.696 -8.735 1.00 96.50 346 GLN A N 1
ATOM 2747 C CA . GLN A 1 346 ? -15.387 -15.384 -9.727 1.00 96.50 346 GLN A CA 1
ATOM 2748 C C . GLN A 1 346 ? -14.149 -14.583 -10.135 1.00 96.50 346 GLN A C 1
ATOM 2750 O O . GLN A 1 346 ? -13.161 -15.179 -10.565 1.00 96.50 346 GLN A O 1
ATOM 2755 N N . THR A 1 347 ? -14.199 -13.254 -10.052 1.00 97.62 347 THR A N 1
ATOM 2756 C CA . THR A 1 347 ? -13.054 -12.388 -10.343 1.00 97.62 347 THR A CA 1
ATOM 2757 C C . THR A 1 347 ? -12.046 -12.499 -9.204 1.00 97.62 347 THR A C 1
ATOM 2759 O O . THR A 1 347 ? -12.332 -12.089 -8.075 1.00 97.62 347 THR A O 1
ATOM 2762 N N . ASN A 1 348 ? -10.870 -13.070 -9.479 1.00 97.44 348 ASN A N 1
ATOM 2763 C CA . ASN A 1 348 ? -9.816 -13.180 -8.478 1.00 97.44 348 ASN A CA 1
ATOM 2764 C C . ASN A 1 348 ? -9.165 -11.812 -8.268 1.00 97.44 348 ASN A C 1
ATOM 2766 O O . ASN A 1 348 ? -8.780 -11.148 -9.226 1.00 97.44 348 ASN A O 1
ATOM 2770 N N . PHE A 1 349 ? -8.983 -11.437 -7.009 1.00 96.81 349 PHE A N 1
ATOM 2771 C CA . PHE A 1 349 ? -8.265 -10.267 -6.540 1.00 96.81 349 PHE A CA 1
ATOM 2772 C C . PHE A 1 349 ? -6.972 -10.698 -5.840 1.00 96.81 349 PHE A C 1
ATOM 2774 O O . PHE A 1 349 ? -6.964 -11.561 -4.955 1.00 96.81 349 PHE A O 1
ATOM 2781 N N . PHE A 1 350 ? -5.865 -10.081 -6.232 1.00 97.62 350 PHE A N 1
ATOM 2782 C CA . PHE A 1 350 ? -4.525 -10.383 -5.751 1.00 97.62 350 PHE A CA 1
ATOM 2783 C C . PHE A 1 350 ? -3.959 -9.180 -5.010 1.00 97.62 350 PHE A C 1
ATOM 2785 O O . PHE A 1 350 ? -4.031 -8.059 -5.503 1.00 97.62 350 PHE A O 1
ATOM 2792 N N . ILE A 1 351 ? -3.347 -9.407 -3.847 1.00 96.19 351 ILE A N 1
ATOM 2793 C CA . ILE A 1 351 ? -2.668 -8.369 -3.065 1.00 96.19 351 ILE A CA 1
ATOM 2794 C C . ILE A 1 351 ? -1.273 -8.857 -2.704 1.00 96.19 351 ILE A C 1
ATOM 2796 O O . ILE A 1 351 ? -1.107 -9.911 -2.088 1.00 96.19 351 ILE A O 1
ATOM 2800 N N . LEU A 1 352 ? -0.263 -8.063 -3.041 1.00 95.69 352 LEU A N 1
ATOM 2801 C CA . LEU A 1 352 ? 1.138 -8.341 -2.769 1.00 95.69 352 LEU A CA 1
ATOM 2802 C C . LEU A 1 352 ? 1.742 -7.208 -1.929 1.00 95.69 352 LEU A C 1
ATOM 2804 O O . LEU A 1 352 ? 1.799 -6.055 -2.353 1.00 95.69 352 LEU A O 1
ATOM 2808 N N . GLY A 1 353 ? 2.210 -7.549 -0.728 1.00 92.94 353 GLY A N 1
ATOM 2809 C CA . GLY A 1 353 ? 2.927 -6.639 0.163 1.00 92.94 353 GLY A CA 1
ATOM 2810 C C . GLY A 1 353 ? 4.436 -6.835 0.062 1.00 92.94 353 GLY A C 1
ATOM 2811 O O . GLY A 1 353 ? 4.935 -7.933 0.314 1.00 92.94 353 GLY A O 1
ATOM 2812 N N . MET A 1 354 ? 5.170 -5.771 -0.260 1.00 92.75 354 MET A N 1
ATOM 2813 C CA . MET A 1 354 ? 6.616 -5.793 -0.507 1.00 92.75 354 MET A CA 1
ATOM 2814 C C . MET A 1 354 ? 7.377 -4.770 0.338 1.00 92.75 354 MET A C 1
ATOM 2816 O O . MET A 1 354 ? 6.852 -3.713 0.688 1.00 92.75 354 MET A O 1
ATOM 2820 N N . THR A 1 355 ? 8.644 -5.062 0.624 1.00 89.88 355 THR A N 1
ATOM 2821 C CA . THR A 1 355 ? 9.573 -4.151 1.306 1.00 89.88 355 THR A CA 1
ATOM 2822 C C . THR A 1 355 ? 10.971 -4.213 0.688 1.00 89.88 355 THR A C 1
ATOM 2824 O O . THR A 1 355 ? 11.407 -5.270 0.232 1.00 89.88 355 THR A O 1
ATOM 2827 N N . GLY A 1 356 ? 11.686 -3.087 0.679 1.00 84.88 356 GLY A N 1
ATOM 2828 C CA . GLY A 1 356 ? 13.066 -2.990 0.201 1.00 84.88 356 GLY A CA 1
ATOM 2829 C C . GLY A 1 356 ? 14.148 -3.185 1.271 1.00 84.88 356 GLY A C 1
ATOM 2830 O O . GLY A 1 356 ? 15.325 -3.031 0.960 1.00 84.88 356 GLY A O 1
ATOM 2831 N N . GLN A 1 357 ? 13.788 -3.546 2.513 1.00 65.69 357 GLN A N 1
ATOM 2832 C CA . GLN A 1 357 ? 14.666 -3.525 3.702 1.00 65.69 357 GLN A CA 1
ATOM 2833 C C . GLN A 1 357 ? 16.047 -4.206 3.562 1.00 65.69 357 GLN A C 1
ATOM 2835 O O . GLN A 1 357 ? 16.966 -3.854 4.298 1.00 65.69 357 GLN A O 1
ATOM 2840 N N . ALA A 1 358 ? 16.244 -5.128 2.615 1.00 62.81 358 ALA A N 1
ATOM 2841 C CA . ALA A 1 358 ? 17.533 -5.787 2.378 1.00 62.81 358 ALA A CA 1
ATOM 2842 C C . ALA A 1 358 ? 18.436 -5.098 1.328 1.00 62.81 358 ALA A C 1
ATOM 2844 O O . ALA A 1 358 ? 19.498 -5.637 1.027 1.00 62.81 358 ALA A O 1
ATOM 2845 N N . ARG A 1 359 ? 18.036 -3.944 0.761 1.00 65.19 359 ARG A N 1
ATOM 2846 C CA . ARG A 1 359 ? 18.703 -3.113 -0.277 1.00 65.19 359 ARG A CA 1
ATOM 2847 C C . ARG A 1 359 ? 19.090 -3.807 -1.598 1.00 65.19 359 ARG A C 1
ATOM 2849 O O . ARG A 1 359 ? 19.103 -3.139 -2.620 1.00 65.19 359 ARG A O 1
ATOM 2856 N N . GLY A 1 360 ? 19.384 -5.104 -1.620 1.00 73.94 360 GLY A N 1
ATOM 2857 C CA . GLY A 1 360 ? 19.744 -5.876 -2.816 1.00 73.94 360 GLY A CA 1
ATOM 2858 C C . GLY A 1 360 ? 18.643 -6.803 -3.341 1.00 73.94 360 GLY A C 1
ATOM 2859 O O . GLY A 1 360 ? 18.826 -7.406 -4.392 1.00 73.94 360 GLY A O 1
ATOM 2860 N N . ARG A 1 361 ? 17.514 -6.929 -2.630 1.00 82.94 361 ARG A N 1
ATOM 2861 C CA . ARG A 1 361 ? 16.374 -7.787 -3.000 1.00 82.94 361 ARG A CA 1
ATOM 2862 C C . ARG A 1 361 ? 15.058 -7.224 -2.475 1.00 82.94 361 ARG A C 1
ATOM 2864 O O . ARG A 1 361 ? 15.044 -6.569 -1.431 1.00 82.94 361 ARG A O 1
ATOM 2871 N N . ILE A 1 362 ? 13.964 -7.529 -3.164 1.00 90.62 362 ILE A N 1
ATOM 2872 C CA . ILE A 1 362 ? 12.610 -7.249 -2.682 1.00 90.62 362 ILE A CA 1
ATOM 2873 C C . ILE A 1 362 ? 12.177 -8.357 -1.720 1.00 90.62 362 ILE A C 1
ATOM 2875 O O . ILE A 1 362 ? 12.206 -9.536 -2.061 1.00 90.62 362 ILE A O 1
ATOM 2879 N N . GLY A 1 363 ? 11.766 -7.981 -0.511 1.00 89.31 363 GLY A N 1
ATOM 2880 C CA . GLY A 1 363 ? 11.159 -8.893 0.453 1.00 89.31 363 GLY A CA 1
ATOM 2881 C C . GLY A 1 363 ? 9.647 -8.957 0.265 1.00 89.31 363 GLY A C 1
ATOM 2882 O O . GLY A 1 363 ? 8.979 -7.924 0.317 1.00 89.31 363 GLY A O 1
ATOM 2883 N N . VAL A 1 364 ? 9.098 -10.161 0.095 1.00 90.81 364 VAL A N 1
ATOM 2884 C CA . VAL A 1 364 ? 7.646 -10.397 0.103 1.00 90.81 364 VAL A CA 1
ATOM 2885 C C . VAL A 1 364 ? 7.187 -10.577 1.548 1.00 90.81 364 VAL A C 1
ATOM 2887 O O . VAL A 1 364 ? 7.603 -11.517 2.219 1.00 90.81 364 VAL A O 1
ATOM 2890 N N . ARG A 1 365 ? 6.331 -9.675 2.038 1.00 86.25 365 ARG A N 1
ATOM 2891 C CA . ARG A 1 365 ? 5.761 -9.750 3.395 1.00 86.25 365 ARG A CA 1
ATOM 2892 C C . ARG A 1 365 ? 4.521 -10.620 3.455 1.00 86.25 365 ARG A C 1
ATOM 2894 O O . ARG A 1 365 ? 4.333 -11.374 4.404 1.00 86.25 365 ARG A O 1
ATOM 2901 N N . PHE A 1 366 ? 3.661 -10.484 2.458 1.00 88.12 366 PHE A N 1
ATOM 2902 C CA . PHE A 1 366 ? 2.470 -11.300 2.312 1.00 88.12 366 PHE A CA 1
ATOM 2903 C C . PHE A 1 366 ? 2.023 -11.298 0.855 1.00 88.12 366 PHE A C 1
ATOM 2905 O O . PHE A 1 366 ? 2.268 -10.350 0.109 1.00 88.12 366 PHE A O 1
ATOM 2912 N N . PHE A 1 367 ? 1.328 -12.364 0.487 1.00 93.44 367 PHE A N 1
ATOM 2913 C CA . PHE A 1 367 ? 0.584 -12.473 -0.751 1.00 93.44 367 PHE A CA 1
ATOM 2914 C C . PHE A 1 367 ? -0.788 -13.047 -0.421 1.00 93.44 367 PHE A C 1
ATOM 2916 O O . PHE A 1 367 ? -0.886 -14.005 0.350 1.00 93.44 367 PHE A O 1
ATOM 2923 N N . TYR A 1 368 ? -1.828 -12.436 -0.966 1.00 92.62 368 TYR A N 1
ATOM 2924 C CA . TYR A 1 368 ? -3.211 -12.846 -0.786 1.00 92.62 368 TYR A CA 1
ATOM 2925 C C . TYR A 1 368 ? -3.868 -12.984 -2.155 1.00 92.62 368 TYR A C 1
ATOM 2927 O O . TYR A 1 368 ? -3.681 -12.127 -3.017 1.00 92.62 368 TYR A O 1
ATOM 2935 N N . LYS A 1 369 ? -4.603 -14.079 -2.338 1.00 95.56 369 LYS A N 1
ATOM 2936 C CA . LYS A 1 369 ? -5.434 -14.361 -3.505 1.00 95.56 369 LYS A CA 1
ATOM 2937 C C . LYS A 1 369 ? -6.795 -14.789 -2.983 1.00 95.56 369 LYS A C 1
ATOM 2939 O O . LYS A 1 369 ? -6.861 -15.762 -2.234 1.00 95.56 369 LYS A O 1
ATOM 2944 N N . ASP A 1 370 ? -7.834 -14.093 -3.408 1.00 95.88 370 ASP A N 1
ATOM 2945 C CA . ASP A 1 370 ? -9.227 -14.454 -3.149 1.00 95.88 370 ASP A CA 1
ATOM 2946 C C . ASP A 1 370 ? -10.120 -13.809 -4.212 1.00 95.88 370 ASP A C 1
ATOM 2948 O O . ASP A 1 370 ? -9.603 -13.374 -5.234 1.00 95.88 370 ASP A O 1
ATOM 2952 N N . THR A 1 371 ? -11.429 -13.740 -4.013 1.00 97.19 371 THR A N 1
ATOM 2953 C CA . THR A 1 371 ? -12.360 -13.087 -4.941 1.00 97.19 371 THR A CA 1
ATOM 2954 C C . THR A 1 371 ? -12.652 -11.641 -4.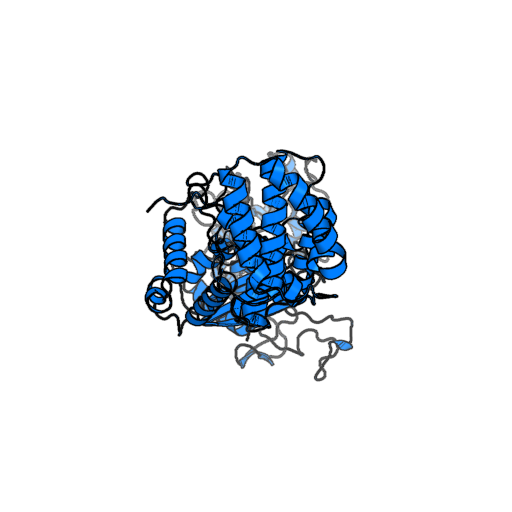534 1.00 97.19 371 THR A C 1
ATOM 2956 O O . THR A 1 371 ? -12.490 -11.260 -3.369 1.00 97.19 371 THR A O 1
ATOM 2959 N N . VAL A 1 372 ? -13.119 -10.819 -5.479 1.00 97.25 372 VAL A N 1
ATOM 2960 C CA . VAL A 1 372 ? -13.604 -9.458 -5.177 1.00 97.25 372 VAL A CA 1
ATOM 2961 C C . VAL A 1 372 ? -14.740 -9.503 -4.146 1.00 97.25 372 VAL A C 1
ATOM 2963 O O . VAL A 1 372 ? -14.755 -8.707 -3.209 1.00 97.25 372 VAL A O 1
ATOM 2966 N N . GLY A 1 373 ? -15.650 -10.474 -4.254 1.00 97.12 373 GLY A N 1
ATOM 2967 C CA . GLY A 1 373 ? -16.751 -10.672 -3.312 1.00 97.12 373 GLY A CA 1
ATOM 2968 C C . GLY A 1 373 ? -16.267 -10.937 -1.885 1.00 97.12 373 GLY A C 1
ATOM 2969 O O . GLY A 1 373 ? -16.736 -10.298 -0.943 1.00 97.12 373 GLY A O 1
ATOM 2970 N N . HIS A 1 374 ? -15.272 -11.810 -1.713 1.00 96.75 374 HIS A N 1
ATOM 2971 C CA . HIS A 1 374 ? -14.684 -12.074 -0.397 1.00 96.75 374 HIS A CA 1
ATOM 2972 C C . HIS A 1 374 ? -13.898 -10.885 0.161 1.00 96.75 374 HIS A C 1
ATOM 2974 O O . HIS A 1 374 ? -13.967 -10.622 1.363 1.00 96.75 374 HIS A O 1
ATOM 2980 N N . LEU A 1 375 ? -13.195 -10.124 -0.686 1.00 95.75 375 LEU A N 1
ATOM 2981 C CA . LEU A 1 375 ? -12.561 -8.876 -0.258 1.00 95.75 375 LEU A CA 1
ATOM 2982 C C . LEU A 1 375 ? -13.603 -7.907 0.320 1.00 95.75 375 LEU A C 1
ATOM 2984 O O . LEU A 1 375 ? -13.411 -7.389 1.420 1.00 95.75 375 LEU A O 1
ATOM 2988 N N . LEU A 1 376 ? -14.711 -7.686 -0.392 1.00 96.69 376 LEU A N 1
ATOM 2989 C CA . LEU A 1 376 ? -15.785 -6.791 0.045 1.00 96.69 376 LEU A CA 1
ATOM 2990 C C . LEU A 1 376 ? -16.454 -7.284 1.338 1.00 96.69 376 LEU A C 1
ATOM 2992 O O . LEU A 1 376 ? -16.692 -6.484 2.246 1.00 96.69 376 LEU A O 1
ATOM 2996 N N . ASP A 1 377 ? -16.676 -8.594 1.477 1.00 97.38 377 ASP A N 1
ATOM 2997 C CA . ASP A 1 377 ? -17.177 -9.193 2.720 1.00 97.38 377 ASP A CA 1
ATOM 2998 C C . ASP A 1 377 ? -16.233 -8.944 3.899 1.00 97.38 377 ASP A C 1
ATOM 3000 O O . ASP A 1 377 ? -16.675 -8.560 4.986 1.00 97.38 377 ASP A O 1
ATOM 3004 N N . ASN A 1 378 ? -14.928 -9.122 3.692 1.00 96.94 378 ASN A N 1
ATOM 3005 C CA . ASN A 1 378 ? -13.923 -8.922 4.732 1.00 96.94 378 ASN A CA 1
ATOM 3006 C C . ASN A 1 378 ? -13.791 -7.445 5.127 1.00 96.94 378 ASN A C 1
ATOM 3008 O O . ASN A 1 378 ? -13.688 -7.143 6.322 1.00 96.94 378 ASN A O 1
ATOM 3012 N N . LEU A 1 379 ? -13.889 -6.521 4.164 1.00 96.38 379 LEU A N 1
ATOM 3013 C CA . LEU A 1 379 ? -13.967 -5.083 4.432 1.00 96.38 379 LEU A CA 1
ATOM 3014 C C . LEU A 1 379 ? -15.219 -4.744 5.248 1.00 96.38 379 LEU A C 1
ATOM 3016 O O . LEU A 1 379 ? -15.111 -4.109 6.296 1.00 96.38 379 LEU A O 1
ATOM 3020 N N . ARG A 1 380 ? -16.401 -5.222 4.843 1.00 96.56 380 ARG A N 1
ATOM 3021 C CA . ARG A 1 380 ? -17.641 -5.022 5.613 1.00 96.56 380 ARG A CA 1
ATOM 3022 C C . ARG A 1 380 ? -17.526 -5.571 7.023 1.00 96.56 380 ARG A C 1
ATOM 3024 O O . ARG A 1 380 ? -17.882 -4.883 7.973 1.00 96.56 380 ARG A O 1
ATOM 3031 N N . LYS A 1 381 ? -17.001 -6.787 7.173 1.00 96.88 381 LYS A N 1
ATOM 3032 C CA . LYS A 1 381 ? -16.752 -7.400 8.479 1.00 96.88 381 LYS A CA 1
ATOM 3033 C C . LYS A 1 381 ? -15.837 -6.513 9.323 1.00 96.88 381 LYS A C 1
ATOM 3035 O O . LYS A 1 381 ? -16.150 -6.249 10.475 1.00 96.88 381 LYS A O 1
ATOM 3040 N N . HIS A 1 382 ? -14.736 -6.014 8.756 1.00 97.44 382 HIS A N 1
ATOM 3041 C CA . HIS A 1 382 ? -13.816 -5.097 9.439 1.00 97.44 382 HIS A CA 1
ATOM 3042 C C . HIS A 1 382 ? -14.522 -3.859 9.984 1.00 97.44 382 HIS A C 1
ATOM 3044 O O . HIS A 1 382 ? -14.406 -3.565 11.177 1.00 97.44 382 HIS A O 1
ATOM 3050 N N . TYR A 1 383 ? -15.292 -3.180 9.140 1.00 96.12 383 TYR A N 1
ATOM 3051 C CA . TYR A 1 383 ? -15.978 -1.963 9.546 1.00 96.12 383 TYR A CA 1
ATOM 3052 C C . TYR A 1 383 ? -17.143 -2.227 10.492 1.00 96.12 383 TYR A C 1
ATOM 3054 O O . TYR A 1 383 ? -17.311 -1.462 11.431 1.00 96.12 383 TYR A O 1
ATOM 3062 N N . ASN A 1 384 ? -17.883 -3.326 10.331 1.00 96.00 384 ASN A N 1
ATOM 3063 C CA . ASN A 1 384 ? -18.937 -3.723 11.266 1.00 96.00 384 ASN A CA 1
ATOM 3064 C C . ASN A 1 384 ? -18.385 -4.033 12.661 1.00 96.00 384 ASN A C 1
ATOM 3066 O O . ASN A 1 384 ? -18.972 -3.601 13.651 1.00 96.00 384 ASN A O 1
ATOM 3070 N N . ASP A 1 385 ? -17.236 -4.709 12.745 1.00 97.00 385 ASP A N 1
ATOM 3071 C CA . ASP A 1 385 ? -16.598 -5.013 14.028 1.00 97.00 385 ASP A CA 1
ATOM 3072 C C . ASP A 1 385 ? -16.152 -3.733 14.752 1.00 97.00 385 ASP A C 1
ATOM 3074 O O . ASP A 1 385 ? -16.262 -3.640 15.972 1.00 97.00 385 ASP A O 1
ATOM 3078 N N . MET A 1 386 ? -15.655 -2.737 14.011 1.00 96.19 386 MET A N 1
ATOM 3079 C CA . MET A 1 386 ? -15.170 -1.466 14.568 1.00 96.19 386 MET A CA 1
ATOM 3080 C C . MET A 1 386 ? -16.253 -0.394 14.721 1.00 96.19 386 MET A C 1
ATOM 3082 O O . MET A 1 386 ? -16.014 0.617 15.382 1.00 96.19 386 MET A O 1
ATOM 3086 N N . LYS A 1 387 ? -17.433 -0.596 14.126 1.00 95.31 387 LYS A N 1
ATOM 3087 C CA . LYS A 1 387 ? -18.487 0.414 14.028 1.00 95.31 387 LYS A CA 1
ATOM 3088 C C . LYS A 1 387 ? -18.919 0.869 15.415 1.00 95.31 387 LYS A C 1
ATOM 3090 O O . LYS A 1 387 ? -19.360 0.057 16.222 1.00 95.31 387 LYS A O 1
ATOM 3095 N N . ILE A 1 388 ? -18.847 2.161 15.699 1.00 95.81 388 ILE A N 1
ATOM 3096 C CA . ILE A 1 388 ? -19.289 2.741 16.970 1.00 95.81 388 ILE A CA 1
ATOM 3097 C C . ILE A 1 388 ? -19.903 4.117 16.722 1.00 95.81 388 ILE A C 1
ATOM 3099 O O . ILE A 1 388 ? -19.716 4.703 15.655 1.00 95.81 388 ILE A O 1
ATOM 3103 N N . ILE A 1 389 ? -20.693 4.611 17.672 1.00 94.94 389 ILE A N 1
ATOM 3104 C CA . ILE A 1 389 ? -21.284 5.947 17.624 1.00 94.94 389 ILE A CA 1
ATOM 3105 C C . ILE A 1 389 ? -20.210 7.004 17.330 1.00 94.94 389 ILE A C 1
ATOM 3107 O O . ILE A 1 389 ? -19.168 7.035 17.976 1.00 94.94 389 ILE A O 1
ATOM 3111 N N . ARG A 1 390 ? -20.461 7.856 16.331 1.00 92.81 390 ARG A N 1
ATOM 3112 C CA . ARG A 1 390 ? -19.572 8.968 15.973 1.00 92.81 390 ARG A CA 1
ATOM 3113 C C . ARG A 1 390 ? -19.753 10.114 16.966 1.00 92.81 390 ARG A C 1
ATOM 3115 O O . ARG A 1 390 ? -20.894 10.452 17.314 1.00 92.81 390 ARG A O 1
ATOM 3122 N N . GLN A 1 391 ? -18.640 10.710 17.385 1.00 88.75 391 GLN A N 1
ATOM 3123 C CA . GLN A 1 391 ? -18.628 11.898 18.236 1.00 88.75 391 GLN A CA 1
ATOM 3124 C C . GLN A 1 391 ? -18.943 13.144 17.407 1.00 88.75 391 GLN A C 1
ATOM 3126 O O . GLN A 1 391 ? -19.724 13.987 17.845 1.00 88.75 391 GLN A O 1
ATOM 3131 N N . TYR A 1 392 ? -18.380 13.229 16.201 1.00 86.25 392 TYR A N 1
ATOM 3132 C CA . TYR A 1 392 ? -18.610 14.313 15.253 1.00 86.25 392 TYR A CA 1
ATOM 3133 C C . TYR A 1 392 ? -19.337 13.787 14.012 1.00 86.25 392 TYR A C 1
ATOM 3135 O O . TYR A 1 392 ? -18.814 12.960 13.267 1.00 86.25 392 TYR A O 1
ATOM 3143 N N . GLU A 1 393 ? -20.569 14.250 13.804 1.00 82.81 393 GLU A N 1
ATOM 3144 C CA . GLU A 1 393 ? -21.401 13.861 12.658 1.00 82.81 393 GLU A CA 1
ATOM 3145 C C . GLU A 1 393 ? -20.994 14.607 11.377 1.00 82.81 393 GLU A C 1
ATOM 3147 O O . GLU A 1 393 ? -20.203 15.545 11.427 1.00 82.81 393 GLU A O 1
ATOM 3152 N N . GLU A 1 394 ? -21.547 14.216 10.224 1.00 74.81 394 GLU A N 1
ATOM 3153 C CA . GLU A 1 394 ? -21.179 14.740 8.892 1.00 74.81 394 GLU A CA 1
ATOM 3154 C C . GLU A 1 394 ? -21.278 16.266 8.745 1.00 74.81 394 GLU A C 1
ATOM 3156 O O . GLU A 1 394 ? -20.535 16.847 7.962 1.00 74.81 394 GLU A O 1
ATOM 3161 N N . GLY A 1 395 ? -22.143 16.926 9.522 1.00 72.50 395 GLY A N 1
ATOM 3162 C CA . GLY A 1 395 ? -22.264 18.388 9.532 1.00 72.50 395 GLY A CA 1
ATOM 3163 C C . GLY A 1 395 ? -21.187 19.125 10.342 1.00 72.50 395 GLY A C 1
ATOM 3164 O O . GLY A 1 395 ? -21.170 20.355 10.349 1.00 72.50 395 GLY A O 1
ATOM 3165 N N . ALA A 1 396 ? -20.309 18.417 11.059 1.00 80.62 396 ALA A N 1
ATOM 3166 C CA . ALA A 1 396 ? -19.237 19.031 11.837 1.00 80.62 396 ALA A CA 1
ATOM 3167 C C . ALA A 1 396 ? -18.089 19.526 10.940 1.00 80.62 396 ALA A C 1
ATOM 3169 O O . ALA A 1 396 ? -17.861 19.016 9.848 1.00 80.62 396 ALA A O 1
ATOM 3170 N N . LYS A 1 397 ? -17.291 20.482 11.439 1.00 80.25 397 LYS A N 1
ATOM 3171 C CA . LYS A 1 397 ? -16.095 20.982 10.729 1.00 80.25 397 LYS A CA 1
ATOM 3172 C C . LYS A 1 397 ? -15.085 19.867 10.410 1.00 80.25 397 LYS A C 1
ATOM 3174 O O . LYS A 1 397 ? -14.417 19.925 9.382 1.00 80.25 397 LYS A O 1
ATOM 3179 N N . TYR A 1 398 ? -14.978 18.884 11.303 1.00 82.06 398 TYR A N 1
ATOM 3180 C CA . TYR A 1 398 ? -14.128 17.703 11.164 1.00 82.06 398 TYR A CA 1
ATOM 3181 C C . TYR A 1 398 ? -14.954 16.463 11.537 1.00 82.06 398 TYR A C 1
ATOM 3183 O O . TYR A 1 398 ? -14.966 16.080 12.707 1.00 82.06 398 TYR A O 1
ATOM 3191 N N . PRO A 1 399 ? -15.720 15.896 10.590 1.00 85.62 399 PRO A N 1
ATOM 3192 C CA . PRO A 1 399 ? -16.583 14.755 10.864 1.00 85.62 399 PRO A CA 1
ATOM 3193 C C . PRO A 1 399 ? -15.764 13.475 11.059 1.00 85.62 399 PRO A C 1
ATOM 3195 O O . PRO A 1 399 ? -14.735 13.268 10.410 1.00 85.62 399 PRO A O 1
ATOM 3198 N N . ASP A 1 400 ? -16.252 12.585 11.921 1.00 89.81 400 ASP A N 1
ATOM 3199 C CA . ASP A 1 400 ? -15.668 11.258 12.084 1.00 89.81 400 ASP A CA 1
ATOM 3200 C C . ASP A 1 400 ? -15.937 10.403 10.832 1.00 89.81 400 ASP A C 1
ATOM 3202 O O . ASP A 1 400 ? -17.070 10.295 10.343 1.00 89.81 400 ASP A O 1
ATOM 3206 N N . SER A 1 401 ? -14.884 9.756 10.327 1.00 90.50 401 SER A N 1
ATOM 3207 C CA . SER A 1 401 ? -14.967 8.882 9.154 1.00 90.50 401 SER A CA 1
ATOM 3208 C C . SER A 1 401 ? -15.778 7.619 9.463 1.00 90.50 401 SER A C 1
ATOM 3210 O O . SER A 1 401 ? -15.476 6.900 10.417 1.00 90.50 401 SER A O 1
ATOM 3212 N N . GLU A 1 402 ? -16.797 7.324 8.653 1.00 91.12 402 GLU A N 1
ATOM 3213 C CA . GLU A 1 402 ? -17.568 6.075 8.750 1.00 91.12 402 GLU A CA 1
ATOM 3214 C C . GLU A 1 402 ? -16.684 4.854 8.455 1.00 91.12 402 GLU A C 1
ATOM 3216 O O . GLU A 1 402 ? -16.728 3.859 9.176 1.00 91.12 402 GLU A O 1
ATOM 3221 N N . PHE A 1 403 ? -15.834 4.968 7.434 1.00 94.19 403 PHE A N 1
ATOM 3222 C CA . PHE A 1 403 ? -14.893 3.946 7.000 1.00 94.19 403 PHE A CA 1
ATOM 3223 C C . PHE A 1 403 ? -13.464 4.491 7.135 1.00 94.19 403 PHE A C 1
ATOM 3225 O O . PHE A 1 403 ? -12.887 4.960 6.152 1.00 94.19 403 PHE A O 1
ATOM 3232 N N . PRO A 1 404 ? -12.870 4.499 8.344 1.00 93.69 404 PRO A N 1
ATOM 3233 C CA . PRO A 1 404 ? -11.523 5.022 8.527 1.00 93.69 404 PRO A CA 1
ATOM 3234 C C . PRO A 1 404 ? -10.491 4.181 7.749 1.00 93.69 404 PRO A C 1
ATOM 3236 O O . PRO A 1 404 ? -10.532 2.947 7.807 1.00 93.69 404 PRO A O 1
ATOM 3239 N N . PRO A 1 405 ? -9.537 4.808 7.037 1.00 92.62 405 PRO A N 1
ATOM 3240 C CA . PRO A 1 405 ? -8.451 4.082 6.394 1.00 92.62 405 PRO A CA 1
ATOM 3241 C C . PRO A 1 405 ? -7.527 3.445 7.439 1.00 92.62 405 PRO A C 1
ATOM 3243 O O . PRO A 1 405 ? -7.337 3.953 8.548 1.00 92.62 405 PRO A O 1
ATOM 3246 N N . THR A 1 406 ? -6.887 2.334 7.069 1.00 92.06 406 THR A N 1
ATOM 3247 C CA . THR A 1 406 ? -6.091 1.515 8.005 1.00 92.06 406 THR A CA 1
ATOM 3248 C C . THR A 1 406 ? -4.953 2.307 8.665 1.00 92.06 406 THR A C 1
ATOM 3250 O O . THR A 1 406 ? -4.628 2.088 9.833 1.00 92.06 406 THR A O 1
ATOM 3253 N N . TRP A 1 407 ? -4.356 3.269 7.954 1.00 90.75 407 TRP A N 1
ATOM 3254 C CA . TRP A 1 407 ? -3.285 4.098 8.509 1.00 90.75 407 TRP A CA 1
ATOM 3255 C C . TRP A 1 407 ? -3.769 5.019 9.643 1.00 90.75 407 TRP A C 1
ATOM 3257 O O . TRP A 1 407 ? -3.004 5.257 10.579 1.00 90.75 407 TRP A O 1
ATOM 3267 N N . LEU A 1 408 ? -5.029 5.483 9.624 1.00 92.31 408 LEU A N 1
ATOM 3268 C CA . LEU A 1 408 ? -5.608 6.275 10.719 1.00 92.31 408 LEU A CA 1
ATOM 3269 C C . LEU A 1 408 ? -5.768 5.438 11.990 1.00 92.31 408 LEU A C 1
ATOM 3271 O O . LEU A 1 408 ? -5.568 5.955 13.092 1.00 92.31 408 LEU A O 1
ATOM 3275 N N . LEU A 1 409 ? -6.066 4.144 11.841 1.00 94.38 409 LEU A N 1
ATOM 3276 C CA . LEU A 1 409 ? -6.118 3.192 12.953 1.00 94.38 409 LEU A CA 1
ATOM 3277 C C . LEU A 1 409 ? -4.717 2.951 13.531 1.00 94.38 409 LEU A C 1
ATOM 3279 O O . LEU A 1 409 ? -4.528 3.008 14.744 1.00 94.38 409 LEU A O 1
ATOM 3283 N N . LEU A 1 410 ? -3.710 2.760 12.670 1.00 93.81 410 LEU A N 1
ATOM 3284 C CA . LEU A 1 410 ? -2.311 2.632 13.096 1.00 93.81 410 LEU A CA 1
ATOM 3285 C C . LEU A 1 410 ? -1.811 3.892 13.805 1.00 93.81 410 LEU A C 1
ATOM 3287 O O . LEU A 1 410 ? -1.098 3.788 14.803 1.00 93.81 410 LEU A O 1
ATOM 3291 N N . ARG A 1 411 ? -2.225 5.079 13.350 1.00 93.00 411 ARG A N 1
ATOM 3292 C CA . ARG A 1 411 ? -1.859 6.357 13.972 1.00 93.00 411 ARG A CA 1
ATOM 3293 C C . ARG A 1 411 ? -2.283 6.437 15.440 1.00 93.00 411 ARG A C 1
ATOM 3295 O O . ARG A 1 411 ? -1.600 7.105 16.209 1.00 93.00 411 ARG A O 1
ATOM 3302 N N . GLN A 1 412 ? -3.326 5.705 15.849 1.00 94.94 412 GLN A N 1
ATOM 3303 C CA . GLN A 1 412 ? -3.788 5.648 17.244 1.00 94.94 412 GLN A CA 1
ATOM 3304 C C . GLN A 1 412 ? -2.853 4.880 18.188 1.00 94.94 412 GLN A C 1
ATOM 3306 O O . GLN A 1 412 ? -3.040 4.914 19.402 1.00 94.94 412 GLN A O 1
ATOM 3311 N N . THR A 1 413 ? -1.841 4.193 17.657 1.00 94.56 413 THR A N 1
ATOM 3312 C CA . THR A 1 413 ? -0.860 3.433 18.451 1.00 94.56 413 THR A CA 1
ATOM 3313 C C . THR A 1 413 ? 0.337 4.267 18.912 1.00 94.56 413 THR A C 1
ATOM 3315 O O . THR A 1 413 ? 1.139 3.794 19.722 1.00 94.56 413 THR A O 1
ATOM 3318 N N . ALA A 1 414 ? 0.449 5.507 18.428 1.00 92.81 414 ALA A N 1
ATOM 3319 C CA . ALA A 1 414 ? 1.660 6.311 18.503 1.00 92.81 414 ALA A CA 1
ATOM 3320 C C . ALA A 1 414 ? 1.364 7.807 18.702 1.00 92.81 414 ALA A C 1
ATOM 3322 O O . ALA A 1 414 ? 0.293 8.289 18.330 1.00 92.81 414 ALA A O 1
ATOM 3323 N N . ARG A 1 415 ? 2.317 8.554 19.283 1.00 88.56 415 ARG A N 1
ATOM 3324 C CA . ARG A 1 415 ? 2.208 10.017 19.420 1.00 88.56 415 ARG A CA 1
ATOM 3325 C C . ARG A 1 415 ? 2.469 10.703 18.094 1.00 88.56 415 ARG A C 1
ATOM 3327 O O . ARG A 1 415 ? 1.646 11.514 17.679 1.00 88.56 415 ARG A O 1
ATOM 3334 N N . ASP A 1 416 ? 3.529 10.295 17.409 1.00 87.50 416 ASP A N 1
ATOM 3335 C CA . ASP A 1 416 ? 3.928 10.795 16.099 1.00 87.50 416 ASP A CA 1
ATOM 3336 C C . ASP A 1 416 ? 3.869 9.691 15.036 1.00 87.50 416 ASP A C 1
ATOM 3338 O O . ASP A 1 416 ? 3.759 8.505 15.348 1.00 87.50 416 ASP A O 1
ATOM 3342 N N . LYS A 1 417 ? 3.865 10.071 13.751 1.00 82.75 417 LYS A N 1
ATOM 3343 C CA . LYS A 1 417 ? 3.732 9.099 12.646 1.00 82.75 417 LYS A CA 1
ATOM 3344 C C . LYS A 1 417 ? 4.907 8.113 12.605 1.00 82.75 417 LYS A C 1
ATOM 3346 O O . LYS A 1 417 ? 4.725 6.962 12.221 1.00 82.75 417 LYS A O 1
ATOM 3351 N N . ASP A 1 418 ? 6.088 8.582 12.999 1.00 82.44 418 ASP A N 1
ATOM 3352 C CA . ASP A 1 418 ? 7.341 7.833 12.925 1.00 82.44 418 ASP A CA 1
ATOM 3353 C C . ASP A 1 418 ? 7.478 6.839 14.096 1.00 82.44 418 ASP A C 1
ATOM 3355 O O . ASP A 1 418 ? 8.243 5.883 14.012 1.00 82.44 418 ASP A O 1
ATOM 3359 N N . ASP A 1 419 ? 6.649 6.996 15.136 1.00 86.81 419 ASP A N 1
ATOM 3360 C CA . ASP A 1 419 ? 6.576 6.108 16.301 1.00 86.81 419 ASP A CA 1
ATOM 3361 C C . ASP A 1 419 ? 5.618 4.917 16.096 1.00 86.81 419 ASP A C 1
ATOM 3363 O O . ASP A 1 419 ? 5.464 4.079 16.993 1.00 86.81 419 ASP A O 1
ATOM 3367 N N . ILE A 1 420 ? 4.921 4.836 14.952 1.00 88.75 420 ILE A N 1
ATOM 3368 C CA . ILE A 1 420 ? 4.015 3.719 14.651 1.00 88.75 420 ILE A CA 1
ATOM 3369 C C . ILE A 1 420 ? 4.842 2.427 14.590 1.00 88.75 420 ILE A C 1
ATOM 3371 O O . ILE A 1 420 ? 5.721 2.319 13.732 1.00 88.75 420 ILE A O 1
ATOM 3375 N N . PRO A 1 421 ? 4.551 1.409 15.426 1.00 84.94 421 PRO A N 1
ATOM 3376 C CA . PRO A 1 421 ? 5.318 0.171 15.417 1.00 84.94 421 PRO A CA 1
ATOM 3377 C C . PRO A 1 421 ? 5.263 -0.509 14.032 1.00 84.94 421 PRO A C 1
ATOM 3379 O O . PRO A 1 421 ? 4.180 -0.936 13.610 1.00 84.94 421 PRO A O 1
ATOM 3382 N N . PRO A 1 422 ? 6.402 -0.678 13.326 1.00 79.44 422 PRO A N 1
ATOM 3383 C CA . PRO A 1 422 ? 6.410 -1.194 11.951 1.00 79.44 422 PRO A CA 1
ATOM 3384 C C . PRO A 1 422 ? 5.777 -2.584 11.822 1.00 79.44 422 PRO A C 1
ATOM 3386 O O . PRO A 1 422 ? 5.119 -2.894 10.828 1.00 79.44 422 PRO A O 1
ATOM 3389 N N . ILE A 1 423 ? 5.896 -3.395 12.880 1.00 84.50 423 ILE A N 1
ATOM 3390 C CA . ILE A 1 423 ? 5.361 -4.757 12.960 1.00 84.50 423 ILE A CA 1
ATOM 3391 C C . ILE A 1 423 ? 3.825 -4.830 12.945 1.00 84.50 423 ILE A C 1
ATOM 3393 O O . ILE A 1 423 ? 3.282 -5.911 12.757 1.00 84.50 423 ILE A O 1
ATOM 3397 N N . LEU A 1 424 ? 3.104 -3.716 13.125 1.00 88.62 424 LEU A N 1
ATOM 3398 C CA . LEU A 1 424 ? 1.635 -3.717 13.141 1.00 88.62 424 LEU A CA 1
ATOM 3399 C C . LEU A 1 424 ? 1.007 -3.566 11.753 1.00 88.62 424 LEU A C 1
ATOM 3401 O O . LEU A 1 424 ? -0.084 -4.087 11.528 1.00 88.62 424 LEU A O 1
ATOM 3405 N N . SER A 1 425 ? 1.687 -2.895 10.820 1.00 87.19 425 SER A N 1
ATOM 3406 C CA . SER A 1 425 ? 1.111 -2.517 9.520 1.00 87.19 425 SER A CA 1
ATOM 3407 C C . SER A 1 425 ? 0.678 -3.732 8.695 1.00 87.19 425 SER A C 1
ATOM 3409 O O . SER A 1 425 ? -0.470 -3.822 8.264 1.00 87.19 425 SER A O 1
ATOM 3411 N N . GLY A 1 426 ? 1.583 -4.700 8.519 1.00 84.62 426 GLY A N 1
ATOM 3412 C CA . GLY A 1 426 ? 1.315 -5.922 7.756 1.00 84.62 426 GLY A CA 1
ATOM 3413 C C . GLY A 1 426 ? 0.224 -6.802 8.385 1.00 84.62 426 GLY A C 1
ATOM 3414 O O . GLY A 1 426 ? -0.750 -7.121 7.703 1.00 84.62 426 GLY A O 1
ATOM 3415 N N . PRO A 1 427 ? 0.337 -7.181 9.673 1.00 88.94 427 PRO A N 1
ATOM 3416 C CA . PRO A 1 427 ? -0.678 -7.985 10.352 1.00 88.94 427 PRO A CA 1
ATOM 3417 C C . PRO A 1 427 ? -2.059 -7.330 10.419 1.00 88.94 427 PRO A C 1
ATOM 3419 O O . PRO A 1 427 ? -3.058 -8.032 10.274 1.00 88.94 427 PRO A O 1
ATOM 3422 N N . LEU A 1 428 ? -2.143 -6.005 10.599 1.00 92.56 428 LEU A N 1
ATOM 3423 C CA . LEU A 1 428 ? -3.429 -5.308 10.561 1.00 92.56 428 LEU A CA 1
ATOM 3424 C C . LEU A 1 428 ? -4.054 -5.396 9.169 1.00 92.56 428 LEU A C 1
ATOM 3426 O O . LEU A 1 428 ? -5.201 -5.816 9.056 1.00 92.56 428 LEU A O 1
ATOM 3430 N N . LEU A 1 429 ? -3.301 -5.081 8.113 1.00 90.50 429 LEU A N 1
ATOM 3431 C CA . LEU A 1 429 ? -3.810 -5.201 6.747 1.00 90.50 429 LEU A CA 1
ATOM 3432 C C . LEU A 1 429 ? -4.262 -6.628 6.435 1.00 90.50 429 LEU A C 1
ATOM 3434 O O . LEU A 1 429 ? -5.333 -6.815 5.870 1.00 90.50 429 LEU A O 1
ATOM 3438 N N . ARG A 1 430 ? -3.501 -7.637 6.874 1.00 89.19 430 ARG A N 1
ATOM 3439 C CA . ARG A 1 430 ? -3.895 -9.044 6.756 1.00 89.19 430 ARG A CA 1
ATOM 3440 C C . ARG A 1 430 ? -5.241 -9.309 7.432 1.00 89.19 430 ARG A C 1
ATOM 3442 O O . ARG A 1 430 ? -6.103 -9.932 6.820 1.00 89.19 430 ARG A O 1
ATOM 3449 N N . ALA A 1 431 ? -5.454 -8.813 8.649 1.00 94.12 431 ALA A N 1
ATOM 3450 C CA . ALA A 1 431 ? -6.723 -8.980 9.358 1.00 94.12 431 ALA A CA 1
ATOM 3451 C C . ALA A 1 431 ? -7.893 -8.288 8.638 1.00 94.12 431 ALA A C 1
ATOM 3453 O O . ALA A 1 431 ? -9.002 -8.821 8.619 1.00 94.12 431 ALA A O 1
ATOM 3454 N N . VAL A 1 432 ? -7.642 -7.134 8.013 1.00 94.25 432 VAL A N 1
ATOM 3455 C CA . VAL A 1 432 ? -8.636 -6.411 7.207 1.00 94.25 432 VAL A CA 1
ATOM 3456 C C . VAL A 1 432 ? -9.014 -7.210 5.958 1.00 94.25 432 VAL A C 1
ATOM 3458 O O . VAL A 1 432 ? -10.195 -7.444 5.739 1.00 94.25 432 VAL A O 1
ATOM 3461 N N . ILE A 1 433 ? -8.036 -7.680 5.175 1.00 91.38 433 ILE A N 1
ATOM 3462 C CA . ILE A 1 433 ? -8.297 -8.315 3.867 1.00 91.38 433 ILE A CA 1
ATOM 3463 C C . ILE A 1 433 ? -8.717 -9.784 3.956 1.00 91.38 433 ILE A C 1
ATOM 3465 O O . ILE A 1 433 ? -9.392 -10.261 3.056 1.00 91.38 433 ILE A O 1
ATOM 3469 N N . THR A 1 434 ? -8.332 -10.500 5.018 1.00 91.25 434 THR A N 1
ATOM 3470 C CA . THR A 1 434 ? -8.651 -11.935 5.194 1.00 91.25 434 THR A CA 1
ATOM 3471 C C . THR A 1 434 ? -9.769 -12.192 6.206 1.00 91.25 434 THR A C 1
ATOM 3473 O O . THR A 1 434 ? -10.161 -13.336 6.422 1.00 91.25 434 THR A O 1
ATOM 3476 N N . GLY A 1 435 ? -10.216 -11.158 6.927 1.00 93.62 435 GLY A N 1
ATOM 3477 C CA . GLY A 1 435 ? -11.181 -11.312 8.015 1.00 93.62 435 GLY A CA 1
ATOM 3478 C C . GLY A 1 435 ? -10.648 -12.077 9.237 1.00 93.62 435 GLY A C 1
ATOM 3479 O O . GLY A 1 435 ? -11.450 -12.439 10.110 1.00 93.62 435 GLY A O 1
ATOM 3480 N N . SER A 1 436 ? -9.330 -12.324 9.316 1.00 94.94 436 SER A N 1
ATOM 3481 C CA . SER A 1 436 ? -8.670 -12.963 10.459 1.00 94.94 436 SER A CA 1
ATOM 3482 C C . SER A 1 436 ? -8.676 -12.073 11.705 1.00 94.94 436 SER A C 1
ATOM 3484 O O . SER A 1 436 ? -9.001 -10.884 11.652 1.00 94.94 436 SER A O 1
ATOM 3486 N N . LEU A 1 437 ? -8.265 -12.652 12.836 1.00 97.00 437 LEU A N 1
ATOM 3487 C CA . LEU A 1 437 ? -8.097 -11.935 14.101 1.00 97.00 437 LEU A CA 1
ATOM 3488 C C . LEU A 1 437 ? -7.154 -10.733 13.954 1.00 97.00 437 LEU A C 1
ATOM 3490 O O . LEU A 1 437 ? -6.160 -10.802 13.226 1.00 97.00 437 LEU A O 1
ATOM 3494 N N . TYR A 1 438 ? -7.451 -9.649 14.673 1.00 97.19 438 TYR A N 1
ATOM 3495 C CA . TYR A 1 438 ? -6.565 -8.489 14.740 1.00 97.19 438 TYR A CA 1
ATOM 3496 C C . TYR A 1 438 ? -5.289 -8.820 15.523 1.00 97.19 438 TYR A C 1
ATOM 3498 O O . TYR A 1 438 ? -5.344 -9.606 16.475 1.00 97.19 438 TYR A O 1
ATOM 3506 N N . PRO A 1 439 ? -4.141 -8.204 15.186 1.00 94.81 439 PRO A N 1
ATOM 3507 C CA . PRO A 1 439 ? -2.925 -8.371 15.971 1.00 94.81 439 PRO A CA 1
ATOM 3508 C C . PRO A 1 439 ? -3.128 -7.825 17.390 1.00 94.81 439 PRO A C 1
ATOM 3510 O O . PRO A 1 439 ? -3.442 -6.651 17.570 1.00 94.81 439 PRO A O 1
ATOM 3513 N N . GLU A 1 440 ? -2.890 -8.647 18.414 1.00 94.94 440 GLU A N 1
ATOM 3514 C CA . GLU A 1 440 ? -3.050 -8.249 19.824 1.00 94.94 440 GLU A CA 1
ATOM 3515 C C . GLU A 1 440 ? -2.192 -7.021 20.190 1.00 94.94 440 GLU A C 1
ATOM 3517 O O . GLU A 1 440 ? -2.592 -6.177 20.994 1.00 94.94 440 GLU A O 1
ATOM 3522 N N . GLY A 1 441 ? -1.032 -6.870 19.541 1.00 95.31 441 GLY A N 1
ATOM 3523 C CA . GLY A 1 441 ? -0.166 -5.702 19.698 1.00 95.31 441 GLY A CA 1
ATOM 3524 C C . GLY A 1 441 ? -0.848 -4.373 19.350 1.00 95.31 441 GLY A C 1
ATOM 3525 O O . GLY A 1 441 ? -0.539 -3.367 19.984 1.00 95.31 441 GLY A O 1
ATOM 3526 N N . LEU A 1 442 ? -1.804 -4.360 18.411 1.00 96.12 442 LEU A N 1
ATOM 3527 C CA . LEU A 1 442 ? -2.585 -3.164 18.075 1.00 96.12 442 LEU A CA 1
ATOM 3528 C C . LEU A 1 442 ? -3.435 -2.730 19.271 1.00 96.12 442 LEU A C 1
ATOM 3530 O O . LEU A 1 442 ? -3.376 -1.576 19.687 1.00 96.12 442 LEU A O 1
ATOM 3534 N N . TYR A 1 443 ? -4.171 -3.677 19.853 1.00 97.00 443 TYR A N 1
ATOM 3535 C CA . TYR A 1 443 ? -5.026 -3.437 21.010 1.00 97.00 443 TYR A CA 1
ATOM 3536 C C . TYR A 1 443 ? -4.222 -2.937 22.214 1.00 97.00 443 TYR A C 1
ATOM 3538 O O . TYR A 1 443 ? -4.521 -1.884 22.778 1.00 97.00 443 TYR A O 1
ATOM 3546 N N . LYS A 1 444 ? -3.132 -3.641 22.553 1.00 96.25 444 LYS A N 1
ATOM 3547 C CA . LYS A 1 444 ? -2.227 -3.260 23.649 1.00 96.25 444 LYS A CA 1
ATOM 3548 C C . LYS A 1 444 ? -1.639 -1.862 23.445 1.00 96.25 444 LYS A C 1
ATOM 3550 O O . LYS A 1 444 ? -1.577 -1.078 24.391 1.00 96.25 444 LYS A O 1
ATOM 3555 N N . ALA A 1 445 ? -1.225 -1.531 22.220 1.00 95.94 445 ALA A N 1
ATOM 3556 C CA . ALA A 1 445 ? -0.666 -0.219 21.915 1.00 95.94 445 ALA A CA 1
ATOM 3557 C C . ALA A 1 445 ? -1.708 0.902 22.045 1.00 95.94 445 ALA A C 1
ATOM 3559 O O . ALA A 1 445 ? -1.391 1.944 22.620 1.00 95.94 445 ALA A O 1
ATOM 3560 N N . VAL A 1 446 ? -2.944 0.682 21.580 1.00 97.19 446 VAL A N 1
ATOM 3561 C CA . VAL A 1 446 ? -4.039 1.656 21.721 1.00 97.19 446 VAL A CA 1
ATOM 3562 C C . VAL A 1 446 ? -4.403 1.877 23.187 1.00 97.19 446 VAL A C 1
ATOM 3564 O O . VAL A 1 446 ? -4.441 3.027 23.618 1.00 97.19 446 VAL A O 1
ATOM 3567 N N . ILE A 1 447 ? -4.581 0.817 23.985 1.00 96.56 447 ILE A N 1
ATOM 3568 C CA . ILE A 1 447 ? -4.840 0.951 25.431 1.00 96.56 447 ILE A CA 1
ATOM 3569 C C . ILE A 1 447 ? -3.709 1.742 26.101 1.00 96.56 447 ILE A C 1
ATOM 3571 O O . ILE A 1 447 ? -3.959 2.720 26.803 1.00 96.56 447 ILE A O 1
ATOM 3575 N N . ARG A 1 448 ? -2.445 1.417 25.808 1.00 95.44 448 ARG A N 1
ATOM 3576 C CA . ARG A 1 448 ? -1.296 2.169 26.333 1.00 95.44 448 ARG A CA 1
ATOM 3577 C C . ARG A 1 448 ? -1.338 3.656 25.956 1.00 95.44 448 ARG A C 1
ATOM 3579 O O . ARG A 1 448 ? -1.011 4.494 26.793 1.00 95.44 448 ARG A O 1
ATOM 3586 N N . ARG A 1 449 ? -1.735 4.005 24.726 1.00 94.88 449 ARG A N 1
ATOM 3587 C CA . ARG A 1 449 ? -1.894 5.409 24.302 1.00 94.88 449 ARG A CA 1
ATOM 3588 C C . ARG A 1 449 ? -3.053 6.107 24.995 1.00 94.88 449 ARG A C 1
ATOM 3590 O O . ARG A 1 449 ? -2.901 7.264 25.367 1.00 94.88 449 ARG A O 1
ATOM 3597 N N . VAL A 1 450 ? -4.161 5.411 25.236 1.00 94.88 450 VAL A N 1
ATOM 3598 C CA . VAL A 1 450 ? -5.264 5.934 26.051 1.00 94.88 450 VAL A CA 1
ATOM 3599 C C . VAL A 1 450 ? -4.771 6.289 27.460 1.00 94.88 450 VAL A C 1
ATOM 3601 O O . VAL A 1 450 ? -5.038 7.386 27.939 1.00 94.88 450 VAL A O 1
ATOM 3604 N N . HIS A 1 451 ? -3.978 5.421 28.092 1.00 92.94 451 HIS A N 1
ATOM 3605 C CA . HIS A 1 451 ? -3.372 5.693 29.401 1.00 92.94 451 HIS A CA 1
ATOM 3606 C C . HIS A 1 451 ? -2.380 6.868 29.388 1.00 92.94 451 HIS A C 1
ATOM 3608 O O . HIS A 1 451 ? -2.354 7.664 30.329 1.00 92.94 451 HIS A O 1
ATOM 3614 N N . ALA A 1 452 ? -1.552 6.968 28.345 1.00 92.25 452 ALA A N 1
ATOM 3615 C CA . ALA A 1 452 ? -0.534 8.011 28.231 1.00 92.25 452 ALA A CA 1
ATOM 3616 C C . ALA A 1 452 ? -1.142 9.391 27.936 1.00 92.25 452 ALA A C 1
ATOM 3618 O O . ALA A 1 452 ? -0.772 10.374 28.573 1.00 92.25 452 ALA A O 1
ATOM 3619 N N . ASP A 1 453 ? -2.092 9.448 27.003 1.00 90.44 453 ASP A N 1
ATOM 3620 C CA . ASP A 1 453 ? -2.660 10.707 26.505 1.00 90.44 453 ASP A CA 1
ATOM 3621 C C . ASP A 1 453 ? -3.885 11.156 27.291 1.00 90.44 453 ASP A C 1
ATOM 3623 O O . ASP A 1 453 ? -4.273 12.316 27.212 1.00 90.44 453 ASP A O 1
ATOM 3627 N N . ARG A 1 454 ? -4.511 10.233 28.033 1.00 86.88 454 ARG A N 1
ATOM 3628 C CA . ARG A 1 454 ? -5.823 10.411 28.676 1.00 86.88 454 ARG A CA 1
ATOM 3629 C C . ARG A 1 454 ? -6.922 10.813 27.686 1.00 86.88 454 ARG A C 1
ATOM 3631 O O . ARG A 1 454 ? -7.882 11.493 28.043 1.00 86.88 454 ARG A O 1
ATOM 3638 N N . GLU A 1 455 ? -6.787 10.371 26.440 1.00 89.19 455 GLU A N 1
ATOM 3639 C CA . GLU A 1 455 ? -7.714 10.672 25.353 1.00 89.19 455 GLU A CA 1
ATOM 3640 C C . GLU A 1 455 ? -8.368 9.389 24.831 1.00 89.19 455 GLU A C 1
ATOM 3642 O O . GLU A 1 455 ? -7.686 8.442 24.420 1.00 89.19 455 GLU A O 1
ATOM 3647 N N . ILE A 1 456 ? -9.702 9.389 24.829 1.00 93.31 456 ILE A N 1
ATOM 3648 C CA . ILE A 1 456 ? -10.566 8.306 24.361 1.00 93.31 456 ILE A CA 1
ATOM 3649 C C . ILE A 1 456 ? -11.419 8.872 23.230 1.00 93.31 456 ILE A C 1
ATOM 3651 O O . ILE A 1 456 ? -12.511 9.384 23.459 1.00 93.31 456 ILE A O 1
ATOM 3655 N N . ASN A 1 457 ? -10.874 8.843 22.019 1.00 94.00 457 ASN A N 1
ATOM 3656 C CA . ASN A 1 457 ? -11.529 9.366 20.824 1.00 94.00 457 ASN A CA 1
ATOM 3657 C C . ASN A 1 457 ? -12.232 8.260 20.022 1.00 94.00 457 ASN A C 1
ATOM 3659 O O . ASN A 1 457 ? -12.089 7.069 20.313 1.00 94.00 457 ASN A O 1
ATOM 3663 N N . TYR A 1 458 ? -12.969 8.665 18.987 1.00 96.00 458 TYR A N 1
ATOM 3664 C CA . TYR A 1 458 ? -13.703 7.768 18.092 1.00 96.00 458 TYR A CA 1
ATOM 3665 C C . TYR A 1 458 ? -12.839 6.619 17.549 1.00 96.00 458 TYR A C 1
ATOM 3667 O O . TYR A 1 458 ? -13.210 5.451 17.674 1.00 96.00 458 TYR A O 1
ATOM 3675 N N . LEU A 1 459 ? -11.656 6.918 17.004 1.00 96.62 459 LEU A N 1
ATOM 3676 C CA . LEU A 1 459 ? -10.803 5.916 16.357 1.00 96.62 459 LEU A CA 1
ATOM 3677 C C . LEU A 1 459 ? -10.212 4.914 17.357 1.00 96.62 459 LEU A C 1
ATOM 3679 O O . LEU A 1 459 ? -10.184 3.716 17.081 1.00 96.62 459 LEU A O 1
ATOM 3683 N N . ARG A 1 460 ? -9.773 5.369 18.537 1.00 97.31 460 ARG A N 1
ATOM 3684 C CA . ARG A 1 460 ? -9.281 4.475 19.601 1.00 97.31 460 ARG A CA 1
ATOM 3685 C C . ARG A 1 460 ? -10.380 3.544 20.076 1.00 97.31 460 ARG A C 1
ATOM 3687 O O . ARG A 1 460 ? -10.157 2.338 20.161 1.00 97.31 460 ARG A O 1
ATOM 3694 N N . THR A 1 461 ? -11.566 4.088 20.331 1.00 97.81 461 THR A N 1
ATOM 3695 C CA . THR A 1 461 ? -12.708 3.291 20.780 1.00 97.81 461 THR A CA 1
ATOM 3696 C C . THR A 1 461 ? -13.169 2.315 19.694 1.00 97.81 461 THR A C 1
ATOM 3698 O O . THR A 1 461 ? -13.481 1.171 20.013 1.00 97.81 461 THR A O 1
ATOM 3701 N N . SER A 1 462 ? -13.101 2.704 18.416 1.00 97.56 462 SER A N 1
ATOM 3702 C CA . SER A 1 462 ? -13.367 1.822 17.267 1.00 97.56 462 SER A CA 1
ATOM 3703 C C . SER A 1 462 ? -12.409 0.626 17.229 1.00 97.56 462 SER A C 1
ATOM 3705 O O . SER A 1 462 ? -12.844 -0.516 17.089 1.00 97.56 462 SER A O 1
ATOM 3707 N N . VAL A 1 463 ? -11.102 0.854 17.425 1.00 98.06 463 VAL A N 1
ATOM 3708 C CA . VAL A 1 463 ? -10.101 -0.230 17.477 1.00 98.06 463 VAL A CA 1
ATOM 3709 C C . VAL A 1 463 ? -10.323 -1.145 18.684 1.00 98.06 463 VAL A C 1
ATOM 3711 O O . VAL A 1 463 ? -10.261 -2.368 18.541 1.00 98.06 463 VAL A O 1
ATOM 3714 N N . ILE A 1 464 ? -10.598 -0.573 19.861 1.00 98.31 464 ILE A N 1
ATOM 3715 C CA . ILE A 1 464 ? -10.894 -1.332 21.087 1.00 98.31 464 ILE A CA 1
ATOM 3716 C C . ILE A 1 464 ? -12.124 -2.215 20.859 1.00 98.31 464 ILE A C 1
ATOM 3718 O O . ILE A 1 464 ? -12.044 -3.425 21.065 1.00 98.31 464 ILE A O 1
ATOM 3722 N N . LYS A 1 465 ? -13.229 -1.639 20.366 1.00 98.19 465 LYS A N 1
ATOM 3723 C CA . LYS A 1 465 ? -14.450 -2.381 20.041 1.00 98.19 465 LYS A CA 1
ATOM 3724 C C . LYS A 1 465 ? -14.173 -3.495 19.034 1.00 98.19 465 LYS A C 1
ATOM 3726 O O . LYS A 1 465 ? -14.522 -4.639 19.306 1.00 98.19 465 LYS A O 1
ATOM 3731 N N . GLY A 1 466 ? -13.488 -3.188 17.932 1.00 97.69 466 GLY A N 1
ATOM 3732 C CA . GLY A 1 466 ? -13.153 -4.174 16.904 1.00 97.69 466 GLY A CA 1
ATOM 3733 C C . GLY A 1 466 ? -12.387 -5.372 17.452 1.00 97.69 466 GLY A C 1
ATOM 3734 O O . GLY A 1 466 ? -12.684 -6.508 17.090 1.00 97.69 466 GLY A O 1
ATOM 3735 N N . TYR A 1 467 ? -11.439 -5.144 18.364 1.00 98.25 467 TYR A N 1
ATOM 3736 C CA . TYR A 1 467 ? -10.722 -6.227 19.029 1.00 98.25 467 TYR A CA 1
ATOM 3737 C C . TYR A 1 467 ? -11.632 -7.057 19.946 1.00 98.25 467 TYR A C 1
ATOM 3739 O O . TYR A 1 467 ? -11.599 -8.285 19.878 1.00 98.25 467 TYR A O 1
ATOM 3747 N N . LEU A 1 468 ? -12.464 -6.422 20.777 1.00 98.06 468 LEU A N 1
ATOM 3748 C CA . LEU A 1 468 ? -13.384 -7.140 21.668 1.00 98.06 468 LEU A CA 1
ATOM 3749 C C . LEU A 1 468 ? -14.407 -7.977 20.881 1.00 98.06 468 LEU A C 1
ATOM 3751 O O . LEU A 1 468 ? -14.618 -9.146 21.198 1.00 98.06 468 LEU A O 1
ATOM 3755 N N . VAL A 1 469 ? -14.967 -7.420 19.806 1.00 97.94 469 VAL A N 1
ATOM 3756 C CA . VAL A 1 469 ? -15.922 -8.118 18.935 1.00 97.94 469 VAL A CA 1
ATOM 3757 C C . VAL A 1 469 ? -15.244 -9.268 18.193 1.00 97.94 469 VAL A C 1
ATOM 3759 O O . VAL A 1 469 ? -15.673 -10.414 18.300 1.00 97.94 469 VAL A O 1
ATOM 3762 N N . ARG A 1 470 ? -14.150 -9.006 17.468 1.00 97.38 470 ARG A N 1
ATOM 3763 C CA . ARG A 1 470 ? -13.546 -10.015 16.587 1.00 97.38 470 ARG A CA 1
ATOM 3764 C C . ARG A 1 470 ? -12.704 -11.048 17.332 1.00 97.38 470 ARG A C 1
ATOM 3766 O O . ARG A 1 470 ? -12.796 -12.237 17.035 1.00 97.38 470 ARG A O 1
ATOM 3773 N N . ASN A 1 471 ? -11.848 -10.609 18.254 1.00 97.56 471 ASN A N 1
ATOM 3774 C CA . ASN A 1 471 ? -10.886 -11.486 18.924 1.00 97.56 471 ASN A CA 1
ATOM 3775 C C . ASN A 1 471 ? -11.457 -12.122 20.189 1.00 97.56 471 ASN A C 1
ATOM 3777 O O . ASN A 1 471 ? -11.170 -13.288 20.444 1.00 97.56 471 ASN A O 1
ATOM 3781 N N . GLN A 1 472 ? -12.245 -11.376 20.968 1.00 96.44 472 GLN A N 1
ATOM 3782 C CA . GLN A 1 472 ? -12.829 -11.876 22.220 1.00 96.44 472 GLN A CA 1
ATOM 3783 C C . GLN A 1 472 ? -14.269 -12.379 22.054 1.00 96.44 472 GLN A C 1
ATOM 3785 O O . GLN A 1 472 ? -14.821 -12.926 23.003 1.00 96.44 472 GLN A O 1
ATOM 3790 N N . LYS A 1 473 ? -14.867 -12.232 20.859 1.00 96.25 473 LYS A N 1
ATOM 3791 C CA . LYS A 1 473 ? -16.253 -12.637 20.558 1.00 96.25 473 LYS A CA 1
ATOM 3792 C C . LYS A 1 473 ? -17.274 -12.018 21.518 1.00 96.25 473 LYS A C 1
ATOM 3794 O O . LYS A 1 473 ? -18.281 -12.639 21.842 1.00 96.25 473 LYS A O 1
ATOM 3799 N N . GLN A 1 474 ? -16.992 -10.808 21.997 1.00 94.44 474 GLN A N 1
ATOM 3800 C CA . GLN A 1 474 ? -17.878 -10.084 22.899 1.00 94.44 474 GLN A CA 1
ATOM 3801 C C . GLN A 1 474 ? -18.896 -9.268 22.116 1.00 94.44 474 GLN A C 1
ATOM 3803 O O . GLN A 1 474 ? -18.571 -8.636 21.110 1.00 94.44 474 GLN A O 1
ATOM 3808 N N . GLU A 1 475 ? -20.115 -9.202 22.635 1.00 92.25 475 GLU A N 1
ATOM 3809 C CA . GLU A 1 475 ? -21.112 -8.273 22.127 1.00 92.25 475 GLU A CA 1
ATOM 3810 C C . GLU A 1 475 ? -20.850 -6.866 22.676 1.00 92.25 475 GLU A C 1
ATOM 3812 O O . GLU A 1 475 ? -20.705 -6.627 23.884 1.00 92.25 475 GLU A O 1
ATOM 3817 N N . VAL A 1 476 ? -20.748 -5.903 21.761 1.00 92.94 476 VAL A N 1
ATOM 3818 C CA . VAL A 1 476 ? -20.539 -4.496 22.090 1.00 92.94 476 VAL A CA 1
ATOM 3819 C C . VAL A 1 476 ? -21.513 -3.639 21.300 1.00 92.94 476 VAL A C 1
ATOM 3821 O O . VAL A 1 476 ? -21.469 -3.595 20.068 1.00 92.94 476 VAL A O 1
ATOM 3824 N N . SER A 1 477 ? -22.376 -2.928 22.027 1.00 93.69 477 SER A N 1
ATOM 3825 C CA . SER A 1 477 ? -23.399 -2.052 21.463 1.00 93.69 477 SER A CA 1
ATOM 3826 C C . SER A 1 477 ? -22.805 -0.956 20.568 1.00 93.69 477 SER A C 1
ATOM 3828 O O . SER A 1 477 ? -21.625 -0.601 20.642 1.00 93.69 477 SER A O 1
ATOM 3830 N N . MET A 1 478 ? -23.629 -0.436 19.659 1.00 93.44 478 MET A N 1
ATOM 3831 C CA . MET A 1 478 ? -23.265 0.680 18.778 1.00 93.44 478 MET A CA 1
ATOM 3832 C C . MET A 1 478 ? -23.156 2.013 19.524 1.00 93.44 478 MET A C 1
ATOM 3834 O O . MET A 1 478 ? -22.315 2.839 19.183 1.00 93.44 478 MET A O 1
ATOM 3838 N N . SER A 1 479 ? -24.015 2.216 20.516 1.00 95.00 479 SER A N 1
ATOM 3839 C CA . SER A 1 479 ? -24.140 3.431 21.317 1.00 95.00 479 SER A CA 1
ATOM 3840 C C . SER A 1 479 ? -24.310 3.069 22.791 1.00 95.00 479 SER A C 1
ATOM 3842 O O . SER A 1 479 ? -24.236 1.892 23.162 1.00 95.00 479 SER A O 1
ATOM 3844 N N . LEU A 1 480 ? -24.553 4.077 23.632 1.00 96.44 480 LEU A N 1
ATOM 3845 C CA . LEU A 1 480 ? -24.859 3.879 25.042 1.00 96.44 480 LEU A CA 1
ATOM 3846 C C . LEU A 1 480 ? -25.987 2.853 25.214 1.00 96.44 480 LEU A C 1
ATOM 3848 O O . LEU A 1 480 ? -27.107 3.078 24.770 1.00 96.44 480 LEU A O 1
ATOM 3852 N N . ASP A 1 481 ? -25.663 1.742 25.870 1.00 94.62 481 ASP A N 1
ATOM 3853 C CA . ASP A 1 481 ? -26.620 0.767 26.384 1.00 94.62 481 ASP A CA 1
ATOM 3854 C C . ASP A 1 481 ? -26.697 0.898 27.918 1.00 94.62 481 ASP A C 1
ATOM 3856 O O . ASP A 1 481 ? -25.769 0.464 28.613 1.00 94.62 481 ASP A O 1
ATOM 3860 N N . PRO A 1 482 ? -27.755 1.526 28.469 1.00 92.25 482 PRO A N 1
ATOM 3861 C CA . PRO A 1 482 ? -27.948 1.629 29.914 1.00 92.25 482 PRO A CA 1
ATOM 3862 C C . PRO A 1 482 ? -28.228 0.278 30.589 1.00 92.25 482 PRO A C 1
ATOM 3864 O O . PRO A 1 482 ? -27.916 0.100 31.766 1.00 92.25 482 PRO A O 1
ATOM 3867 N N . GLY A 1 483 ? -28.788 -0.685 29.848 1.00 91.88 483 GLY A N 1
ATOM 3868 C CA . GLY A 1 483 ? -29.151 -2.011 30.349 1.00 91.88 483 GLY A CA 1
ATOM 3869 C C . GLY A 1 483 ? -27.949 -2.931 30.558 1.00 91.88 483 GLY A C 1
ATOM 3870 O O . GLY A 1 483 ? -28.038 -3.894 31.322 1.00 91.88 483 GLY A O 1
ATOM 3871 N N . ARG A 1 484 ? -26.801 -2.616 29.948 1.00 92.94 484 ARG A N 1
ATOM 3872 C CA . ARG A 1 484 ? -25.578 -3.415 30.058 1.00 92.94 484 ARG A CA 1
ATOM 3873 C C . ARG A 1 484 ? -25.122 -3.566 31.512 1.00 92.94 484 ARG A C 1
ATOM 3875 O O . ARG A 1 484 ? -24.927 -2.580 32.226 1.00 92.94 484 ARG A O 1
ATOM 3882 N N . LYS A 1 485 ? -24.926 -4.812 31.952 1.00 91.06 485 LYS A N 1
ATOM 3883 C CA . LYS A 1 485 ? -24.591 -5.159 33.348 1.00 91.06 485 LYS A CA 1
ATOM 3884 C C . LYS A 1 485 ? -23.103 -5.389 33.614 1.00 91.06 485 LYS A C 1
ATOM 3886 O O . LYS A 1 485 ? -22.720 -5.527 34.769 1.00 91.06 485 LYS A O 1
ATOM 3891 N N . ASP A 1 486 ? -22.261 -5.379 32.580 1.00 93.06 486 ASP A N 1
ATOM 3892 C CA . ASP A 1 486 ? -20.813 -5.554 32.736 1.00 93.06 486 ASP A CA 1
ATOM 3893 C C . ASP A 1 486 ? -20.219 -4.496 33.688 1.00 93.06 486 ASP A C 1
ATOM 3895 O O . ASP A 1 486 ? -20.292 -3.295 33.382 1.00 93.06 486 ASP A O 1
ATOM 3899 N N . PRO A 1 487 ? -19.586 -4.902 34.810 1.00 94.25 487 PRO A N 1
ATOM 3900 C CA . PRO A 1 487 ? -19.068 -3.964 35.803 1.00 94.25 487 PRO A CA 1
ATOM 3901 C C . PRO A 1 487 ? -18.093 -2.951 35.205 1.00 94.25 487 PRO A C 1
ATOM 3903 O O . PRO A 1 487 ? -18.215 -1.756 35.454 1.00 94.25 487 PRO A O 1
ATOM 3906 N N . ALA A 1 488 ? -17.170 -3.396 34.349 1.00 96.44 488 ALA A N 1
ATOM 3907 C CA . ALA A 1 488 ? -16.177 -2.522 33.732 1.00 96.44 488 ALA A CA 1
ATOM 3908 C C . ALA A 1 488 ? -16.813 -1.414 32.872 1.00 96.44 488 ALA A C 1
ATOM 3910 O O . ALA A 1 488 ? -16.442 -0.245 32.986 1.00 96.44 488 ALA A O 1
ATOM 3911 N N . TYR A 1 489 ? -17.830 -1.761 32.076 1.00 97.38 489 TYR A N 1
ATOM 3912 C CA . TYR A 1 489 ? -18.571 -0.805 31.252 1.00 97.38 489 TYR A CA 1
ATOM 3913 C C . TYR A 1 489 ? -19.318 0.222 32.115 1.00 97.38 489 TYR A C 1
ATOM 3915 O O . TYR A 1 489 ? -19.216 1.427 31.875 1.00 97.38 489 TYR A O 1
ATOM 3923 N N . ARG A 1 490 ? -20.010 -0.229 33.172 1.00 96.62 490 ARG A N 1
ATOM 3924 C CA . ARG A 1 490 ? -20.711 0.656 34.122 1.00 96.62 490 ARG A CA 1
ATOM 3925 C C . ARG A 1 490 ? -19.761 1.577 34.875 1.00 96.62 490 ARG A C 1
ATOM 3927 O O . ARG A 1 490 ? -20.044 2.762 35.015 1.00 96.62 490 ARG A O 1
ATOM 3934 N N . ILE A 1 491 ? -18.615 1.068 35.313 1.00 97.75 491 ILE A N 1
ATOM 3935 C CA . ILE A 1 491 ? -17.585 1.861 35.990 1.00 97.75 491 ILE A CA 1
ATOM 3936 C C . ILE A 1 491 ? -17.010 2.924 35.031 1.00 97.75 491 ILE A C 1
ATOM 3938 O O . ILE A 1 491 ? -16.781 4.061 35.447 1.00 97.75 491 ILE A O 1
ATOM 3942 N N . GLY A 1 492 ? -16.863 2.607 33.739 1.00 97.50 492 GLY A N 1
ATOM 3943 C CA . GLY A 1 492 ? -16.521 3.582 32.696 1.00 97.50 492 GLY A CA 1
ATOM 3944 C C . GLY A 1 492 ? -17.577 4.681 32.530 1.00 97.50 492 GLY A C 1
ATOM 3945 O O . GLY A 1 492 ? -17.244 5.871 32.540 1.00 97.50 492 GLY A O 1
ATOM 3946 N N . ARG A 1 493 ? -18.865 4.302 32.467 1.00 97.88 493 ARG A N 1
ATOM 3947 C CA . ARG A 1 493 ? -19.993 5.256 32.460 1.00 97.88 493 ARG A CA 1
ATOM 3948 C C . ARG A 1 493 ? -19.967 6.146 33.701 1.00 97.88 493 ARG A C 1
ATOM 3950 O O . ARG A 1 493 ? -20.059 7.367 33.578 1.00 97.88 493 ARG A O 1
ATOM 3957 N N . LEU A 1 494 ? -19.772 5.558 34.882 1.00 97.88 494 LEU A N 1
ATOM 3958 C CA . LEU A 1 494 ? -19.671 6.289 36.143 1.00 97.88 494 LEU A CA 1
ATOM 3959 C C . LEU A 1 494 ? -18.549 7.323 36.059 1.00 97.88 494 LEU A C 1
ATOM 3961 O O . LEU A 1 494 ? -18.804 8.499 36.290 1.00 97.88 494 LEU A O 1
ATOM 3965 N N . PHE A 1 495 ? -17.342 6.920 35.650 1.00 97.75 495 PHE A N 1
ATOM 3966 C CA . PHE A 1 495 ? -16.196 7.823 35.525 1.00 97.75 495 PHE A CA 1
ATOM 3967 C C . PHE A 1 495 ? -16.500 9.041 34.643 1.00 97.75 495 PHE A C 1
ATOM 3969 O O . PHE A 1 495 ? -16.229 10.171 35.050 1.00 97.75 495 PHE A O 1
ATOM 3976 N N . SER A 1 496 ? -17.124 8.828 33.479 1.00 96.44 496 SER A N 1
ATOM 3977 C CA . SER A 1 496 ? -17.519 9.927 32.587 1.00 96.44 496 SER A CA 1
ATOM 3978 C C . SER A 1 496 ? -18.547 10.872 33.222 1.00 96.44 496 SER A C 1
ATOM 3980 O O . SER A 1 496 ? -18.444 12.088 33.073 1.00 96.44 496 SER A O 1
ATOM 3982 N N . ALA A 1 497 ? -19.507 10.347 33.994 1.00 97.25 497 ALA A N 1
ATOM 3983 C CA . ALA A 1 497 ? -20.487 11.164 34.699 1.00 97.25 497 ALA A CA 1
ATOM 3984 C C . ALA A 1 497 ? -19.824 12.017 35.792 1.00 97.25 497 ALA A C 1
ATOM 3986 O O . ALA A 1 497 ? -20.190 13.184 35.952 1.00 97.25 497 ALA A O 1
ATOM 3987 N N . LEU A 1 498 ? -18.827 11.479 36.507 1.00 96.94 498 LEU A N 1
ATOM 3988 C CA . LEU A 1 498 ? -18.075 12.231 37.519 1.00 96.94 498 LEU A CA 1
ATOM 3989 C C . LEU A 1 498 ? -17.211 13.332 36.883 1.00 96.94 498 LEU A C 1
ATOM 3991 O O . LEU A 1 498 ? -17.202 14.456 37.387 1.00 96.94 498 LEU A O 1
ATOM 3995 N N . GLU A 1 499 ? -16.528 13.041 35.768 1.00 95.12 499 GLU A N 1
ATOM 3996 C CA . GLU A 1 499 ? -15.767 14.043 35.005 1.00 95.12 499 GLU A CA 1
ATOM 3997 C C . GLU A 1 499 ? -16.689 15.147 34.487 1.00 95.12 499 GLU A C 1
ATOM 3999 O O . GLU A 1 499 ? -16.446 16.321 34.754 1.00 95.12 499 GLU A O 1
ATOM 4004 N N . LYS A 1 500 ? -17.789 14.787 33.815 1.00 94.94 500 LYS A N 1
ATOM 4005 C CA . LYS A 1 500 ? -18.718 15.775 33.265 1.00 94.94 500 LYS A CA 1
ATOM 4006 C C . LYS A 1 500 ? -19.324 16.656 34.360 1.00 94.94 500 LYS A C 1
ATOM 4008 O O . LYS A 1 500 ? -19.461 17.856 34.159 1.00 94.94 500 LYS A O 1
ATOM 4013 N N . THR A 1 501 ? -19.607 16.095 35.539 1.00 95.62 501 THR A N 1
ATOM 4014 C CA . THR A 1 501 ? -20.043 16.874 36.715 1.00 95.62 501 THR A CA 1
ATOM 4015 C C . THR A 1 501 ? -18.990 17.895 37.139 1.00 95.62 501 THR A C 1
ATOM 4017 O O . THR A 1 501 ? -19.342 19.027 37.450 1.00 95.62 501 THR A O 1
ATOM 4020 N N . GLN A 1 502 ? -17.705 17.524 37.149 1.00 94.81 502 GLN A N 1
ATOM 4021 C CA . GLN A 1 502 ? -16.623 18.465 37.446 1.00 94.81 502 GLN A CA 1
ATOM 4022 C C . GLN A 1 502 ? -16.580 19.599 36.418 1.00 94.81 502 GLN A C 1
ATOM 4024 O O . GLN A 1 502 ? -16.525 20.762 36.812 1.00 94.81 502 GLN A O 1
ATOM 4029 N N . THR A 1 503 ? -16.611 19.262 35.127 1.00 93.06 503 THR A N 1
ATOM 4030 C CA . THR A 1 503 ? -16.572 20.246 34.039 1.00 93.06 503 THR A CA 1
ATOM 4031 C C . THR A 1 503 ? -17.766 21.195 34.100 1.00 93.06 503 THR A C 1
ATOM 4033 O O . THR A 1 503 ? -17.585 22.403 34.008 1.00 93.06 503 THR A O 1
ATOM 4036 N N . ASP A 1 504 ? -18.976 20.679 34.324 1.00 93.38 504 ASP A N 1
ATOM 4037 C CA . ASP A 1 504 ? -20.190 21.499 34.432 1.00 93.38 504 ASP A CA 1
ATOM 4038 C C . ASP A 1 504 ? -20.179 22.403 35.680 1.00 93.38 504 ASP A C 1
ATOM 4040 O O . ASP A 1 504 ? -20.766 23.480 35.668 1.00 93.38 504 ASP A O 1
ATOM 4044 N N . ALA A 1 505 ? -19.518 21.975 36.761 1.00 93.12 505 ALA A N 1
ATOM 4045 C CA . ALA A 1 505 ? -19.474 22.698 38.032 1.00 93.12 505 ALA A CA 1
ATOM 4046 C C . ALA A 1 505 ? -18.376 23.767 38.110 1.00 93.12 505 ALA A C 1
ATOM 4048 O O . ALA A 1 505 ? -18.526 24.745 38.841 1.00 93.12 505 ALA A O 1
ATOM 4049 N N . LEU A 1 506 ? -17.239 23.540 37.448 1.00 92.19 506 LEU A N 1
ATOM 4050 C CA . LEU A 1 506 ? -16.032 24.361 37.598 1.00 92.19 506 LEU A CA 1
ATOM 4051 C C . LEU A 1 506 ? -15.563 25.008 36.287 1.00 92.19 506 LEU A C 1
ATOM 4053 O O . LEU A 1 506 ? -14.689 25.868 36.339 1.00 92.19 506 LEU A O 1
ATOM 4057 N N . GLY A 1 507 ? -16.113 24.611 35.136 1.00 88.88 507 GLY A N 1
ATOM 4058 C CA . GLY A 1 507 ? -15.624 25.028 33.824 1.00 88.88 507 GLY A CA 1
ATOM 4059 C C . GLY A 1 507 ? -14.275 24.390 33.482 1.00 88.88 507 GLY A C 1
ATOM 4060 O O . GLY A 1 507 ? -14.050 23.200 33.730 1.00 88.88 507 GLY A O 1
ATOM 4061 N N . GLU A 1 508 ? -13.372 25.180 32.899 1.00 80.19 508 GLU A N 1
ATOM 4062 C CA . GLU A 1 508 ? -12.002 24.747 32.626 1.00 80.19 508 GLU A CA 1
ATOM 4063 C C . GLU A 1 508 ? -11.186 24.668 33.919 1.00 80.19 508 GLU A C 1
ATOM 4065 O O . GLU A 1 508 ? -11.048 25.631 34.672 1.00 80.19 508 GLU A O 1
ATOM 4070 N N . VAL A 1 509 ? -10.615 23.493 34.174 1.00 82.94 509 VAL A N 1
ATOM 4071 C CA . VAL A 1 509 ? -9.754 23.233 35.329 1.00 82.94 509 VAL A CA 1
ATOM 4072 C C . VAL A 1 509 ? -8.349 22.902 34.845 1.00 82.94 509 VAL A C 1
ATOM 4074 O O . VAL A 1 509 ? -8.186 22.179 33.869 1.00 82.94 509 VAL A O 1
ATOM 4077 N N . GLY A 1 510 ? -7.317 23.356 35.563 1.00 77.06 510 GLY A N 1
ATOM 4078 C CA . GLY A 1 510 ? -5.923 23.087 35.175 1.00 77.06 510 GLY A CA 1
ATOM 4079 C C . GLY A 1 510 ? -5.540 21.599 35.159 1.00 77.06 510 GLY A C 1
ATOM 4080 O O . GLY A 1 510 ? -4.525 21.227 34.581 1.00 77.06 510 GLY A O 1
ATOM 4081 N N . SER A 1 511 ? -6.323 20.730 35.807 1.00 84.00 511 SER A N 1
ATOM 4082 C CA . SER A 1 511 ? -6.185 19.277 35.697 1.00 84.00 511 SER A CA 1
ATOM 4083 C C . SER A 1 511 ? -7.491 18.595 36.107 1.00 84.00 511 SER A C 1
ATOM 4085 O O . SER A 1 511 ? -7.930 18.701 37.258 1.00 84.00 511 SER A O 1
ATOM 4087 N N . SER A 1 512 ? -8.114 17.909 35.154 1.00 88.56 512 SER A N 1
ATOM 4088 C CA . SER A 1 512 ? -9.390 17.215 35.327 1.00 88.56 512 SER A CA 1
ATOM 4089 C C . SER A 1 512 ? -9.243 15.891 36.088 1.00 88.56 512 SER A C 1
ATOM 4091 O O . SER A 1 512 ? -8.143 15.361 36.285 1.00 88.56 512 SER A O 1
ATOM 4093 N N . ILE A 1 513 ? -10.375 15.316 36.507 1.00 90.19 513 ILE A N 1
ATOM 4094 C CA . ILE A 1 513 ? -10.437 13.951 37.046 1.00 90.19 513 ILE A CA 1
ATOM 4095 C C . ILE A 1 513 ? -9.829 12.958 36.050 1.00 90.19 513 ILE A C 1
ATOM 4097 O O . ILE A 1 513 ? -9.053 12.091 36.456 1.00 90.19 513 ILE A O 1
ATOM 4101 N N . LYS A 1 514 ? -10.116 13.115 34.754 1.00 90.88 514 LYS A N 1
ATOM 4102 C CA . LYS A 1 514 ? -9.539 12.290 33.691 1.00 90.88 514 LYS A CA 1
ATOM 4103 C C . LYS A 1 514 ? -8.016 12.378 33.669 1.00 90.88 514 LYS A C 1
ATOM 4105 O O . LYS A 1 514 ? -7.354 11.343 33.697 1.00 90.88 514 LYS A O 1
ATOM 4110 N N . ASP A 1 515 ? -7.460 13.586 33.742 1.00 88.56 515 ASP A N 1
ATOM 4111 C CA . ASP A 1 515 ? -6.007 13.789 33.708 1.00 88.56 515 ASP A CA 1
ATOM 4112 C C . ASP A 1 515 ? -5.282 13.098 34.864 1.00 88.56 515 ASP A C 1
ATOM 4114 O O . ASP A 1 515 ? -4.185 12.570 34.696 1.00 88.56 515 ASP A O 1
ATOM 4118 N N . ARG A 1 516 ? -5.882 13.103 36.055 1.00 90.25 516 ARG A N 1
ATOM 4119 C CA . ARG A 1 516 ? -5.230 12.584 37.265 1.00 90.25 516 ARG A CA 1
ATOM 4120 C C . ARG A 1 516 ? -5.495 11.111 37.509 1.00 90.25 516 ARG A C 1
ATOM 4122 O O . ARG A 1 516 ? -4.634 10.425 38.051 1.00 90.25 516 ARG A O 1
ATOM 4129 N N . PHE A 1 517 ? -6.693 10.643 37.174 1.00 94.06 517 PHE A N 1
ATOM 4130 C CA . PHE A 1 517 ? -7.203 9.381 37.696 1.00 94.06 517 PHE A CA 1
ATOM 4131 C C . PHE A 1 517 ? -7.554 8.357 36.630 1.00 94.06 517 PHE A C 1
ATOM 4133 O O . PHE A 1 517 ? -7.754 7.213 37.022 1.00 94.06 517 PHE A O 1
ATOM 4140 N N . TYR A 1 518 ? -7.591 8.694 35.333 1.00 94.56 518 TYR A N 1
ATOM 4141 C CA . TYR A 1 518 ? -8.036 7.746 34.303 1.00 94.56 518 TYR A CA 1
ATOM 4142 C C . TYR A 1 518 ? -7.286 6.412 34.385 1.00 94.56 518 TYR A C 1
ATOM 4144 O O . TYR A 1 518 ? -7.906 5.369 34.558 1.00 94.56 518 TYR A O 1
ATOM 4152 N N . SER A 1 519 ? -5.949 6.451 34.369 1.00 93.38 519 SER A N 1
ATOM 4153 C CA . SER A 1 519 ? -5.126 5.237 34.370 1.00 93.38 519 SER A CA 1
ATOM 4154 C C . SER A 1 519 ? -5.340 4.344 35.589 1.00 93.38 519 SER A C 1
ATOM 4156 O O . SER A 1 519 ? -5.342 3.123 35.474 1.00 93.38 519 SER A O 1
ATOM 4158 N N . ALA A 1 520 ? -5.511 4.945 36.764 1.00 94.19 520 ALA A N 1
ATOM 4159 C CA . ALA A 1 520 ? -5.738 4.192 37.988 1.00 94.19 520 ALA A CA 1
ATOM 4160 C C . ALA A 1 520 ? -7.199 3.719 38.086 1.00 94.19 520 ALA A C 1
ATOM 4162 O O . ALA A 1 520 ? -7.449 2.612 38.544 1.00 94.19 520 ALA A O 1
ATOM 4163 N N . ALA A 1 521 ? -8.158 4.514 37.605 1.00 95.50 521 ALA A N 1
ATOM 4164 C CA . ALA A 1 521 ? -9.572 4.162 37.577 1.00 95.50 521 ALA A CA 1
ATOM 4165 C C . ALA A 1 521 ? -9.872 3.026 36.593 1.00 95.50 521 ALA A C 1
ATOM 4167 O O . ALA A 1 521 ? -10.708 2.187 36.903 1.00 95.50 521 ALA A O 1
ATOM 4168 N N . SER A 1 522 ? -9.187 2.965 35.447 1.00 95.69 522 SER A N 1
ATOM 4169 C CA . SER A 1 522 ? -9.357 1.880 34.478 1.00 95.69 522 SER A CA 1
ATOM 4170 C C . SER A 1 522 ? -8.620 0.600 34.884 1.00 95.69 522 SER A C 1
ATOM 4172 O O . SER A 1 522 ? -9.053 -0.479 34.511 1.00 95.69 522 SER A O 1
ATOM 4174 N N . ALA A 1 523 ? -7.535 0.669 35.662 1.00 95.38 523 ALA A N 1
ATOM 4175 C CA . ALA A 1 523 ? -6.779 -0.524 36.064 1.00 95.38 523 ALA A CA 1
ATOM 4176 C C . ALA A 1 523 ? -7.162 -1.064 37.453 1.00 95.38 523 ALA A C 1
ATOM 4178 O O . ALA A 1 523 ? -7.159 -2.276 37.662 1.00 95.38 523 ALA A O 1
ATOM 4179 N N . MET A 1 524 ? -7.462 -0.180 38.411 1.00 96.38 524 MET A N 1
ATOM 4180 C CA . MET A 1 524 ? -7.701 -0.501 39.826 1.00 96.38 524 MET A CA 1
ATOM 4181 C C . MET A 1 524 ? -8.853 0.341 40.415 1.00 96.38 524 MET A C 1
ATOM 4183 O O . MET A 1 524 ? -8.622 1.195 41.277 1.00 96.38 524 MET A O 1
ATOM 4187 N N . PRO A 1 525 ? -10.115 0.129 39.991 1.00 96.81 525 PRO A N 1
ATOM 4188 C CA . PRO A 1 525 ? -11.247 0.950 40.430 1.00 96.81 525 PRO A CA 1
ATOM 4189 C C . PRO A 1 525 ? -11.373 1.104 41.950 1.00 96.81 525 PRO A C 1
ATOM 4191 O O . PRO A 1 525 ? -11.604 2.210 42.451 1.00 96.81 525 PRO A O 1
ATOM 4194 N N . ARG A 1 526 ? -11.178 0.013 42.701 1.00 96.88 526 ARG A N 1
ATOM 4195 C CA . ARG A 1 526 ? -11.356 -0.016 44.161 1.00 96.88 526 ARG A CA 1
ATOM 4196 C C . ARG A 1 526 ? -10.523 1.029 44.906 1.00 96.88 526 ARG A C 1
ATOM 4198 O O . ARG A 1 526 ? -10.996 1.574 45.899 1.00 96.88 526 ARG A O 1
ATOM 4205 N N . SER A 1 527 ? -9.313 1.338 44.438 1.00 95.19 527 SER A N 1
ATOM 4206 C CA . SER A 1 527 ? -8.421 2.289 45.118 1.00 95.19 527 SER A CA 1
ATOM 4207 C C . SER A 1 527 ? -8.738 3.757 44.804 1.00 95.19 527 SER A C 1
ATOM 4209 O O . SER A 1 527 ? -8.309 4.650 45.535 1.00 95.19 527 SER A O 1
ATOM 4211 N N . VAL A 1 528 ? -9.510 4.029 43.745 1.00 95.19 528 VAL A N 1
ATOM 4212 C CA . VAL A 1 528 ? -9.697 5.384 43.200 1.00 95.19 528 VAL A CA 1
ATOM 4213 C C . VAL A 1 528 ? -11.125 5.895 43.367 1.00 95.19 528 VAL A C 1
ATOM 4215 O O . VAL A 1 528 ? -11.325 7.037 43.791 1.00 95.19 528 VAL A O 1
ATOM 4218 N N . PHE A 1 529 ? -12.133 5.069 43.074 1.00 96.44 529 PHE A N 1
ATOM 4219 C CA . PHE A 1 529 ? -13.535 5.501 43.061 1.00 96.44 529 PHE A CA 1
ATOM 4220 C C . PHE A 1 529 ? -14.054 6.043 44.402 1.00 96.44 529 PHE A C 1
ATOM 4222 O O . PHE A 1 529 ? -14.750 7.059 44.368 1.00 96.44 529 PHE A O 1
ATOM 4229 N N . PRO A 1 530 ? -13.666 5.518 45.585 1.00 95.50 530 PRO A N 1
ATOM 4230 C CA . PRO A 1 530 ? -14.058 6.128 46.860 1.00 95.50 530 PRO A CA 1
ATOM 4231 C C . PRO A 1 530 ? -13.604 7.590 47.006 1.00 95.50 530 PRO A C 1
ATOM 4233 O O . PRO A 1 530 ? -14.277 8.417 47.623 1.00 95.50 530 PRO A O 1
ATOM 4236 N N . ARG A 1 531 ? -12.451 7.949 46.426 1.00 95.81 531 ARG A N 1
ATOM 4237 C CA . ARG A 1 531 ? -11.984 9.341 46.386 1.00 95.81 531 ARG A CA 1
ATOM 4238 C C . ARG A 1 531 ? -12.773 10.164 45.368 1.00 95.81 531 ARG A C 1
ATOM 4240 O O . ARG A 1 531 ? -13.147 11.290 45.685 1.00 95.81 531 ARG A O 1
ATOM 4247 N N . LEU A 1 532 ? -13.037 9.617 44.181 1.00 96.00 532 LEU A N 1
ATOM 4248 C CA . LEU A 1 532 ? -13.798 10.312 43.137 1.00 96.00 532 LEU A CA 1
ATOM 4249 C C . LEU A 1 532 ? -15.238 10.608 43.563 1.00 96.00 532 LEU A C 1
ATOM 4251 O O . LEU A 1 532 ? -15.714 11.710 43.320 1.00 96.00 532 LEU A O 1
ATOM 4255 N N . LEU A 1 533 ? -15.900 9.677 44.254 1.00 95.94 533 LEU A N 1
ATOM 4256 C CA . LEU A 1 533 ? -17.263 9.862 44.758 1.00 95.94 533 LEU A CA 1
ATOM 4257 C C . LEU A 1 533 ? -17.347 10.973 45.818 1.00 95.94 533 LEU A C 1
ATOM 4259 O O . LEU A 1 533 ? -18.294 11.754 45.809 1.00 95.94 533 LEU A O 1
ATOM 4263 N N . ARG A 1 534 ? -16.326 11.123 46.675 1.00 95.25 534 ARG A N 1
ATOM 4264 C CA . ARG A 1 534 ? -16.240 12.266 47.605 1.00 95.25 534 ARG A CA 1
ATOM 4265 C C . ARG A 1 534 ? -16.104 13.597 46.865 1.00 95.25 534 ARG A C 1
ATOM 4267 O O . ARG A 1 534 ? -16.817 14.544 47.177 1.00 95.25 534 ARG A O 1
ATOM 4274 N N . LEU A 1 535 ? -15.218 13.666 45.866 1.00 93.69 535 LEU A N 1
ATOM 4275 C CA . LEU A 1 535 ? -15.050 14.865 45.030 1.00 93.69 535 LEU A CA 1
ATOM 4276 C C . LEU A 1 535 ? -16.331 15.207 44.262 1.00 93.69 535 LEU A C 1
ATOM 4278 O O . LEU A 1 535 ? -16.707 16.374 44.170 1.00 93.69 535 LEU A O 1
ATOM 4282 N N . TYR A 1 536 ? -17.017 14.186 43.756 1.00 95.12 536 TYR A N 1
ATOM 4283 C CA . TYR A 1 536 ? -18.289 14.322 43.067 1.00 95.12 536 TYR A CA 1
ATOM 4284 C C . TYR A 1 536 ? -19.341 15.020 43.928 1.00 95.12 536 TYR A C 1
ATOM 4286 O O . TYR A 1 536 ? -19.935 15.976 43.443 1.00 95.12 536 TYR A O 1
ATOM 4294 N N . SER A 1 537 ? -19.508 14.647 45.202 1.00 93.56 537 SER A N 1
ATOM 4295 C CA . SER A 1 537 ? -20.460 15.320 46.101 1.00 93.56 537 SER A CA 1
ATOM 4296 C C . SER A 1 537 ? -20.199 16.827 46.224 1.00 93.56 537 SER A C 1
ATOM 4298 O O . SER A 1 537 ? -21.141 17.618 46.261 1.00 93.56 537 SER A O 1
ATOM 4300 N N . HIS A 1 538 ? -18.928 17.250 46.223 1.00 93.75 538 HIS A N 1
ATOM 4301 C CA . HIS A 1 538 ? -18.568 18.672 46.249 1.00 93.75 538 HIS A CA 1
ATOM 4302 C C . HIS A 1 538 ? -18.871 19.391 44.927 1.00 93.75 538 HIS A C 1
ATOM 4304 O O . HIS A 1 538 ? -19.333 20.530 44.947 1.00 93.75 538 HIS A O 1
ATOM 4310 N N . HIS A 1 539 ? -18.610 18.757 43.779 1.00 94.81 539 HIS A N 1
ATOM 4311 C CA . HIS A 1 539 ? -18.920 19.339 42.467 1.00 94.81 539 HIS A CA 1
ATOM 4312 C C . HIS A 1 539 ? -20.431 19.414 42.229 1.00 94.81 539 HIS A C 1
ATOM 4314 O O . HIS A 1 539 ? -20.940 20.422 41.751 1.00 94.81 539 HIS A O 1
ATOM 4320 N N . LEU A 1 540 ? -21.154 18.373 42.631 1.00 94.81 540 LEU A N 1
ATOM 4321 C CA . LEU A 1 540 ? -22.599 18.262 42.505 1.00 94.81 540 LEU A CA 1
ATOM 4322 C C . LEU A 1 540 ? -23.338 19.405 43.217 1.00 94.81 540 LEU A C 1
ATOM 4324 O O . LEU A 1 540 ? -24.306 19.936 42.680 1.00 94.81 540 LEU A O 1
ATOM 4328 N N . GLY A 1 541 ? -22.849 19.829 44.389 1.00 93.50 541 GLY A N 1
ATOM 4329 C CA . GLY A 1 541 ? -23.401 20.962 45.139 1.00 93.50 541 GLY A CA 1
ATOM 4330 C C . GLY A 1 541 ? -23.247 22.326 44.454 1.00 93.50 541 GLY A C 1
ATOM 4331 O O . GLY A 1 541 ? -23.908 23.275 44.863 1.00 93.50 541 GLY A O 1
ATOM 4332 N N . LYS A 1 542 ? -22.404 22.431 43.418 1.00 94.62 542 LYS A N 1
ATOM 4333 C CA . LYS A 1 542 ? -22.195 23.658 42.631 1.00 94.62 542 LYS A CA 1
ATOM 4334 C C . LYS A 1 542 ? -23.031 23.711 41.348 1.00 94.62 542 LYS A C 1
ATOM 4336 O O . LYS A 1 542 ? -23.006 24.723 40.656 1.00 94.62 542 LYS A O 1
ATOM 4341 N N . LEU A 1 543 ? -23.750 22.638 41.014 1.00 94.31 543 LEU A N 1
ATOM 4342 C CA . LEU A 1 543 ? -24.650 22.615 39.862 1.00 94.31 543 LEU A CA 1
ATOM 4343 C C . LEU A 1 543 ? -25.996 23.272 40.190 1.00 94.31 543 LEU A C 1
ATOM 4345 O O . LEU A 1 543 ? -26.422 23.325 41.344 1.00 94.31 543 LEU A O 1
ATOM 4349 N N . SER A 1 544 ? -26.712 23.713 39.153 1.00 93.81 544 SER A N 1
ATOM 4350 C CA . SER A 1 544 ? -28.110 24.133 39.290 1.00 93.81 544 SER A CA 1
ATOM 4351 C C . SER A 1 544 ? -28.986 22.967 39.762 1.00 93.81 544 SER A C 1
ATOM 4353 O O . SER A 1 544 ? -28.689 21.802 39.489 1.00 93.81 544 SER A O 1
ATOM 4355 N N . VAL A 1 545 ? -30.098 23.266 40.442 1.00 92.81 545 VAL A N 1
ATOM 4356 C CA . VAL A 1 545 ? -30.979 22.245 41.044 1.00 92.81 545 VAL A CA 1
ATOM 4357 C C . VAL A 1 545 ? -31.416 21.188 40.021 1.00 92.81 545 VAL A C 1
ATOM 4359 O O . VAL A 1 545 ? -31.294 19.993 40.283 1.00 92.81 545 VAL A O 1
ATOM 4362 N N . GLY A 1 546 ? -31.851 21.608 38.827 1.00 92.88 546 GLY A N 1
ATOM 4363 C CA . GLY A 1 546 ? -32.272 20.683 37.769 1.00 92.88 546 GLY A CA 1
ATOM 4364 C C . GLY A 1 546 ? -31.138 19.787 37.257 1.00 92.88 546 GLY A C 1
ATOM 4365 O O . GLY A 1 546 ? -31.318 18.577 37.120 1.00 92.88 546 GLY A O 1
ATOM 4366 N N . MET A 1 547 ? -29.947 20.352 37.026 1.00 92.00 547 MET A N 1
ATOM 4367 C CA . MET A 1 547 ? -28.777 19.576 36.591 1.00 92.00 547 MET A CA 1
ATOM 4368 C C . MET A 1 547 ? -28.306 18.606 37.674 1.00 92.00 547 MET A C 1
ATOM 4370 O O . MET A 1 547 ? -27.976 17.462 37.363 1.00 92.00 547 MET A O 1
ATOM 4374 N N . ARG A 1 548 ? -28.320 19.036 38.939 1.00 94.81 548 ARG A N 1
ATOM 4375 C CA . ARG A 1 548 ? -27.983 18.203 40.093 1.00 94.81 548 ARG A CA 1
ATOM 4376 C C . ARG A 1 548 ? -28.904 16.988 40.195 1.00 94.81 548 ARG A C 1
ATOM 4378 O O . ARG A 1 548 ? -28.398 15.873 40.248 1.00 94.81 548 ARG A O 1
ATOM 4385 N N . VAL A 1 549 ? -30.225 17.181 40.153 1.00 95.12 549 VAL A N 1
ATOM 4386 C CA . VAL A 1 549 ? -31.197 16.072 40.235 1.00 95.12 549 VAL A CA 1
ATOM 4387 C C . VAL A 1 549 ? -31.009 15.088 39.079 1.00 95.12 549 VAL A C 1
ATOM 4389 O O . VAL A 1 549 ? -30.998 13.876 39.286 1.00 95.12 549 VAL A O 1
ATOM 4392 N N . ASN A 1 550 ? -30.812 15.589 37.857 1.00 94.75 550 ASN A N 1
ATOM 4393 C CA . ASN A 1 550 ? -30.566 14.732 36.695 1.00 94.75 550 ASN A CA 1
ATOM 4394 C C . ASN A 1 550 ? -29.261 13.935 36.831 1.00 94.75 550 ASN A C 1
ATOM 4396 O O . ASN A 1 550 ? -29.218 12.756 36.477 1.00 94.75 550 ASN A O 1
ATOM 4400 N N . ARG A 1 551 ? -28.205 14.559 37.365 1.00 96.12 551 ARG A N 1
ATOM 4401 C CA . ARG A 1 551 ? -26.914 13.904 37.585 1.00 96.12 551 ARG A CA 1
ATOM 4402 C C . ARG A 1 551 ? -26.984 12.847 38.687 1.00 96.12 551 ARG A C 1
ATOM 4404 O O . ARG A 1 551 ? -26.458 11.756 38.489 1.00 96.12 551 ARG A O 1
ATOM 4411 N N . GLU A 1 552 ? -27.663 13.140 39.795 1.00 95.81 552 GLU A N 1
ATOM 4412 C CA . GLU A 1 552 ? -27.910 12.186 40.884 1.00 95.81 552 GLU A CA 1
ATOM 4413 C C . GLU A 1 552 ? -28.653 10.949 40.374 1.00 95.81 552 GLU A C 1
ATOM 4415 O O . GLU A 1 552 ? -28.187 9.836 40.610 1.00 95.81 552 GLU A O 1
ATOM 4420 N N . LYS A 1 553 ? -29.735 11.134 39.604 1.00 96.25 553 LYS A N 1
ATOM 4421 C CA . LYS A 1 553 ? -30.493 10.025 38.999 1.00 96.25 553 LYS A CA 1
ATOM 4422 C C . LYS A 1 553 ? -29.622 9.145 38.103 1.00 96.25 553 LYS A C 1
ATOM 4424 O O . LYS A 1 553 ? -29.690 7.924 38.202 1.00 96.25 553 LYS A O 1
ATOM 4429 N N . LEU A 1 554 ? -28.785 9.752 37.259 1.00 96.19 554 LEU A N 1
ATOM 4430 C CA . LEU A 1 554 ? -27.876 9.008 36.385 1.00 96.19 554 LEU A CA 1
ATOM 4431 C C . LEU A 1 554 ? -26.831 8.217 37.182 1.00 96.19 554 LEU A C 1
ATOM 4433 O O . LEU A 1 554 ? -26.604 7.043 36.911 1.00 96.19 554 LEU A O 1
ATOM 4437 N N . VAL A 1 555 ? -26.186 8.843 38.170 1.00 96.50 555 VAL A N 1
ATOM 4438 C CA . VAL A 1 555 ? -25.175 8.161 38.993 1.00 96.50 555 VAL A CA 1
ATOM 4439 C C . VAL A 1 555 ? -25.805 7.026 39.801 1.00 96.50 555 VAL A C 1
ATOM 4441 O O . VAL A 1 555 ? -25.216 5.949 39.872 1.00 96.50 555 VAL A O 1
ATOM 4444 N N . GLN A 1 556 ? -27.008 7.225 40.347 1.00 95.00 556 GLN A N 1
ATOM 4445 C CA . GLN A 1 556 ? -27.766 6.175 41.032 1.00 95.00 556 GLN A CA 1
ATOM 4446 C C . GLN A 1 556 ? -28.104 5.008 40.097 1.00 95.00 556 GLN A C 1
ATOM 4448 O O . GLN A 1 556 ? -27.867 3.863 40.472 1.00 95.00 556 GLN A O 1
ATOM 4453 N N . GLU A 1 557 ? -28.584 5.274 38.877 1.00 95.44 557 GLU A N 1
ATOM 4454 C CA . GLU A 1 557 ? -28.864 4.229 37.877 1.00 95.44 557 GLU A CA 1
ATOM 4455 C C . GLU A 1 557 ? -27.618 3.400 37.553 1.00 95.44 557 GLU A C 1
ATOM 4457 O O . GLU A 1 557 ? -27.661 2.168 37.567 1.00 95.44 557 GLU A O 1
ATOM 4462 N N . ILE A 1 558 ? -26.485 4.066 37.319 1.00 95.69 558 ILE A N 1
ATOM 4463 C CA . ILE A 1 558 ? -25.234 3.376 37.005 1.00 95.69 558 ILE A CA 1
ATOM 4464 C C . ILE A 1 558 ? -24.785 2.514 38.192 1.00 95.69 558 ILE A C 1
ATOM 4466 O O . ILE A 1 558 ? -24.442 1.344 37.996 1.00 95.69 558 ILE A O 1
ATOM 4470 N N . MET A 1 559 ? -24.798 3.079 39.406 1.00 92.88 559 MET A N 1
ATOM 4471 C CA . MET A 1 559 ? -24.325 2.424 40.629 1.00 92.88 559 MET A CA 1
ATOM 4472 C C . MET A 1 559 ? -25.240 1.304 41.129 1.00 92.88 559 MET A C 1
ATOM 4474 O O . MET A 1 559 ? -24.751 0.437 41.845 1.00 92.88 559 MET A O 1
ATOM 4478 N N . CYS A 1 560 ? -26.523 1.290 40.760 1.00 89.31 560 CYS A N 1
ATOM 4479 C CA . CYS A 1 560 ? -27.496 0.319 41.268 1.00 89.31 560 CYS A CA 1
ATOM 4480 C C . CYS A 1 560 ? -27.069 -1.146 41.045 1.00 89.31 560 CYS A C 1
ATOM 4482 O O . CYS A 1 560 ? -27.299 -1.986 41.909 1.00 89.31 560 CYS A O 1
ATOM 4484 N N . GLU A 1 561 ? -26.393 -1.436 39.930 1.00 88.12 561 GLU A N 1
ATOM 4485 C CA . GLU A 1 561 ? -25.891 -2.778 39.585 1.00 88.12 561 GLU A CA 1
ATOM 4486 C C . GLU A 1 561 ? -24.384 -2.948 39.885 1.00 88.12 561 GLU A C 1
ATOM 4488 O O . GLU A 1 561 ? -23.783 -3.962 39.535 1.00 88.12 561 GLU A O 1
ATOM 4493 N N . ILE A 1 562 ? -23.734 -1.957 40.510 1.00 90.56 562 ILE A N 1
ATOM 4494 C CA . ILE A 1 562 ? -22.335 -2.059 40.949 1.00 90.56 562 ILE A CA 1
ATOM 4495 C C . ILE A 1 562 ? -22.329 -2.497 42.416 1.00 90.56 562 ILE A C 1
ATOM 4497 O O . ILE A 1 562 ? -22.371 -1.668 43.322 1.00 90.56 562 ILE A O 1
ATOM 4501 N N . HIS A 1 563 ? -22.257 -3.807 42.652 1.00 88.00 563 HIS A N 1
ATOM 4502 C CA . HIS A 1 563 ? -22.211 -4.364 44.011 1.00 88.00 563 HIS A CA 1
ATOM 4503 C C . HIS A 1 563 ? -20.883 -4.077 44.725 1.00 88.00 563 HIS A C 1
ATOM 4505 O O . HIS A 1 563 ? -20.868 -3.729 45.903 1.00 88.00 563 HIS A O 1
ATOM 4511 N N . GLU A 1 564 ? -19.764 -4.189 44.007 1.00 92.00 564 GLU A N 1
ATOM 4512 C CA . GLU A 1 564 ? -18.439 -3.841 44.513 1.00 92.00 564 GLU A CA 1
ATOM 4513 C C . GLU A 1 564 ? -17.537 -3.285 43.406 1.00 92.00 564 GLU A C 1
ATOM 4515 O O . GLU A 1 564 ? -17.669 -3.625 42.229 1.00 92.00 564 GLU A O 1
ATOM 4520 N N . PHE A 1 565 ? -16.578 -2.435 43.785 1.00 95.19 565 PHE A N 1
ATOM 4521 C CA . PHE A 1 565 ? -15.521 -2.024 42.864 1.00 95.19 565 PHE A CA 1
ATOM 4522 C C . PHE A 1 565 ? -14.444 -3.119 42.787 1.00 95.19 565 PHE A C 1
ATOM 4524 O O . PHE A 1 565 ? -13.893 -3.497 43.832 1.00 95.19 565 PHE A O 1
ATOM 4531 N N . PRO A 1 566 ? -14.085 -3.601 41.582 1.00 94.56 566 PRO A N 1
ATOM 4532 C CA . PRO A 1 566 ? -13.067 -4.629 41.425 1.00 94.56 566 PRO A CA 1
ATOM 4533 C C . PRO A 1 566 ? -11.688 -4.091 41.825 1.00 94.56 566 PRO A C 1
ATOM 4535 O O . PRO A 1 566 ? -11.367 -2.915 41.618 1.00 94.56 566 PRO A O 1
ATOM 4538 N N . GLY A 1 567 ? -10.868 -4.964 42.417 1.00 95.19 567 GLY A N 1
ATOM 4539 C CA . GLY A 1 567 ? -9.496 -4.628 42.813 1.00 95.19 567 GLY A CA 1
ATOM 4540 C C . GLY A 1 567 ? -8.579 -4.382 41.613 1.00 95.19 567 GLY A C 1
ATOM 4541 O O . GLY A 1 567 ? -7.775 -3.453 41.635 1.00 95.19 567 GLY A O 1
ATOM 4542 N N . HIS A 1 568 ? -8.759 -5.169 40.551 1.00 95.69 568 HIS A N 1
ATOM 4543 C CA . HIS A 1 568 ? -8.014 -5.075 39.300 1.00 95.69 568 HIS A CA 1
ATOM 4544 C C . HIS A 1 568 ? -8.937 -5.338 38.108 1.00 95.69 568 HIS A C 1
ATOM 4546 O O . HIS A 1 568 ? -9.843 -6.162 38.206 1.00 95.69 568 HIS A O 1
ATOM 4552 N N . MET A 1 569 ? -8.685 -4.659 36.991 1.00 95.81 569 MET A N 1
ATOM 4553 C CA . MET A 1 569 ? -9.346 -4.895 35.704 1.00 95.81 569 MET A CA 1
ATOM 4554 C C . MET A 1 569 ? -8.329 -5.425 34.694 1.00 95.81 569 MET A C 1
ATOM 4556 O O . MET A 1 569 ? -7.247 -4.850 34.530 1.00 95.81 569 MET A O 1
ATOM 4560 N N . ASN A 1 570 ? -8.668 -6.524 34.015 1.00 95.38 570 ASN A N 1
ATOM 4561 C CA . ASN A 1 570 ? -7.822 -7.058 32.949 1.00 95.38 570 ASN A CA 1
ATOM 4562 C C . ASN A 1 570 ? -7.861 -6.131 31.712 1.00 95.38 570 ASN A C 1
ATOM 4564 O O . ASN A 1 570 ? -8.586 -5.136 31.677 1.00 95.38 570 ASN A O 1
ATOM 4568 N N . LEU A 1 571 ? -7.076 -6.434 30.674 1.00 94.94 571 LEU A N 1
ATOM 4569 C CA . LEU A 1 571 ? -7.039 -5.578 29.485 1.00 94.94 571 LEU A CA 1
ATOM 4570 C C . LEU A 1 571 ? -8.380 -5.519 28.736 1.00 94.94 571 LEU A C 1
ATOM 4572 O O . LEU A 1 571 ? -8.684 -4.477 28.168 1.00 94.94 571 LEU A O 1
ATOM 4576 N N . SER A 1 572 ? -9.176 -6.593 28.715 1.00 95.88 572 SER A N 1
ATOM 4577 C CA . SER A 1 572 ? -10.519 -6.588 28.112 1.00 95.88 572 SER A CA 1
ATOM 4578 C C . SER A 1 572 ? -11.469 -5.682 28.894 1.00 95.88 572 SER A C 1
ATOM 4580 O O . SER A 1 572 ? -12.176 -4.874 28.296 1.00 95.88 572 SER A O 1
ATOM 4582 N N . ASP A 1 573 ? -11.438 -5.767 30.224 1.00 97.06 573 ASP A N 1
ATOM 4583 C CA . ASP A 1 573 ? -12.233 -4.927 31.122 1.00 97.06 573 ASP A CA 1
ATOM 4584 C C . ASP A 1 573 ? -11.849 -3.452 30.972 1.00 97.06 573 ASP A C 1
ATOM 4586 O O . ASP A 1 573 ? -12.713 -2.588 30.865 1.00 97.06 573 ASP A O 1
ATOM 4590 N N . GLN A 1 574 ? -10.553 -3.149 30.865 1.00 97.38 574 GLN A N 1
ATOM 4591 C CA . GLN A 1 574 ? -10.066 -1.799 30.556 1.00 97.38 574 GLN A CA 1
ATOM 4592 C C . GLN A 1 574 ? -10.615 -1.278 29.219 1.00 97.38 574 GLN A C 1
ATOM 4594 O O . GLN A 1 574 ? -10.964 -0.101 29.108 1.00 97.38 574 GLN A O 1
ATOM 4599 N N . GLY A 1 575 ? -10.743 -2.153 28.217 1.00 97.44 575 GLY A N 1
ATOM 4600 C CA . GLY A 1 575 ? -11.401 -1.835 26.953 1.00 97.44 575 GLY A CA 1
ATOM 4601 C C . GLY A 1 575 ? -12.882 -1.511 27.135 1.00 97.44 575 GLY A C 1
ATOM 4602 O O . GLY A 1 575 ? -13.337 -0.463 26.683 1.00 97.44 575 GLY A O 1
ATOM 4603 N N . LEU A 1 576 ? -13.628 -2.354 27.853 1.00 97.88 576 LEU A N 1
ATOM 4604 C CA . LEU A 1 576 ? -15.044 -2.113 28.157 1.00 97.88 576 LEU A CA 1
ATOM 4605 C C . LEU A 1 576 ? -15.258 -0.831 28.971 1.00 97.88 576 LEU A C 1
ATOM 4607 O O . LEU A 1 576 ? -16.199 -0.087 28.694 1.00 97.88 576 LEU A O 1
ATOM 4611 N N . PHE A 1 577 ? -14.365 -0.529 29.916 1.00 98.00 577 PHE A N 1
ATOM 4612 C CA . PHE A 1 577 ? -14.342 0.739 30.643 1.00 98.00 577 PHE A CA 1
ATOM 4613 C C . PHE A 1 577 ? -14.178 1.923 29.683 1.00 98.00 577 PHE A C 1
ATOM 4615 O O . PHE A 1 577 ? -14.938 2.888 29.767 1.00 98.00 577 PHE A O 1
ATOM 4622 N N . ALA A 1 578 ? -13.234 1.850 28.737 1.00 97.94 578 ALA A N 1
ATOM 4623 C CA . ALA A 1 578 ? -13.025 2.905 27.746 1.00 97.94 578 ALA A CA 1
ATOM 4624 C C . ALA A 1 578 ? -14.251 3.100 26.836 1.00 97.94 578 ALA A C 1
ATOM 4626 O O . ALA A 1 578 ? -14.636 4.238 26.570 1.00 97.94 578 ALA A O 1
ATOM 4627 N N . ILE A 1 579 ? -14.906 2.012 26.417 1.00 98.12 579 ILE A N 1
ATOM 4628 C CA . ILE A 1 579 ? -16.133 2.070 25.608 1.00 98.12 579 ILE A CA 1
ATOM 4629 C C . ILE A 1 579 ? -17.291 2.678 26.409 1.00 98.12 579 ILE A C 1
ATOM 4631 O O . ILE A 1 579 ? -17.969 3.571 25.909 1.00 98.12 579 ILE A O 1
ATOM 4635 N N . GLY A 1 580 ? -17.499 2.249 27.658 1.00 97.69 580 GLY A N 1
ATOM 4636 C CA . GLY A 1 580 ? -18.545 2.798 28.529 1.00 97.69 580 GLY A CA 1
ATOM 4637 C C . GLY A 1 580 ? -18.351 4.284 28.816 1.00 97.69 580 GLY A C 1
ATOM 4638 O O . GLY A 1 580 ? -19.309 5.056 28.760 1.00 97.69 580 GLY A O 1
ATOM 4639 N N . TYR A 1 581 ? -17.101 4.695 29.035 1.00 97.50 581 TYR A N 1
ATOM 4640 C CA . TYR A 1 581 ? -16.718 6.100 29.135 1.00 97.50 581 TYR A CA 1
ATOM 4641 C C . TYR A 1 581 ? -17.069 6.875 27.855 1.00 97.50 581 TYR A C 1
ATOM 4643 O O . TYR A 1 581 ? -17.748 7.900 27.918 1.00 97.50 581 TYR A O 1
ATOM 4651 N N . TYR A 1 582 ? -16.645 6.373 26.691 1.00 97.38 582 TYR A N 1
ATOM 4652 C CA . TYR A 1 582 ? -16.847 7.039 25.404 1.00 97.38 582 TYR A CA 1
ATOM 4653 C C . TYR A 1 582 ? -18.331 7.181 25.044 1.00 97.38 582 TYR A C 1
ATOM 4655 O O . TYR A 1 582 ? -18.776 8.267 24.672 1.00 97.38 582 TYR A O 1
ATOM 4663 N N . HIS A 1 583 ? -19.114 6.112 25.206 1.00 97.69 583 HIS A N 1
ATOM 4664 C CA . HIS A 1 583 ? -20.555 6.119 24.953 1.00 97.69 583 HIS A CA 1
ATOM 4665 C C . HIS A 1 583 ? -21.286 7.154 25.807 1.00 97.69 583 HIS A C 1
ATOM 4667 O O . HIS A 1 583 ? -22.097 7.918 25.288 1.00 97.69 583 HIS A O 1
ATOM 4673 N N . GLN A 1 584 ? -20.990 7.194 27.107 1.00 97.06 584 GLN A N 1
ATOM 4674 C CA . GLN A 1 584 ? -21.658 8.106 28.027 1.00 97.06 584 GLN A CA 1
ATOM 4675 C C . GLN A 1 584 ? -21.221 9.564 27.806 1.00 97.06 584 GLN A C 1
ATOM 4677 O O . GLN A 1 584 ? -22.046 10.465 27.944 1.00 97.06 584 GLN A O 1
ATOM 4682 N N . MET A 1 585 ? -19.974 9.811 27.383 1.00 95.06 585 MET A N 1
ATOM 4683 C CA . MET A 1 585 ? -19.543 11.141 26.933 1.00 95.06 585 MET A CA 1
ATOM 4684 C C . MET A 1 585 ? -20.270 11.580 25.661 1.00 95.06 585 MET A C 1
ATOM 4686 O O . MET A 1 585 ? -20.772 12.700 25.613 1.00 95.06 585 MET A O 1
ATOM 4690 N N . CYS A 1 586 ? -20.381 10.709 24.653 1.00 93.69 586 CYS A N 1
ATOM 4691 C CA . CYS A 1 586 ? -21.130 11.020 23.432 1.00 93.69 586 CYS A CA 1
ATOM 4692 C C . CYS A 1 586 ? -22.598 11.355 23.734 1.00 93.69 586 CYS A C 1
ATOM 4694 O O . CYS A 1 586 ? -23.132 12.306 23.168 1.00 93.69 586 CYS A O 1
ATOM 4696 N N . ASP A 1 587 ? -23.225 10.620 24.654 1.00 94.38 587 ASP A N 1
ATOM 4697 C CA . ASP A 1 587 ? -24.589 10.883 25.124 1.00 94.38 587 ASP A CA 1
ATOM 4698 C C . ASP A 1 587 ? -24.733 12.272 25.774 1.00 94.38 587 ASP A C 1
ATOM 4700 O O . ASP A 1 587 ? -25.702 12.975 25.506 1.00 94.38 587 ASP A O 1
ATOM 4704 N N . PHE A 1 588 ? -23.741 12.738 26.546 1.00 92.00 588 PHE A N 1
ATOM 4705 C CA . PHE A 1 588 ? -23.784 14.091 27.120 1.00 92.00 588 PHE A CA 1
ATOM 4706 C C . PHE A 1 588 ? -23.694 15.218 26.089 1.00 92.00 588 PHE A C 1
ATOM 4708 O O . PHE A 1 588 ? -24.221 16.301 26.343 1.00 92.00 588 PHE A O 1
ATOM 4715 N N . TYR A 1 589 ? -22.985 15.007 24.978 1.00 85.12 589 TYR A N 1
ATOM 4716 C CA . TYR A 1 589 ? -22.765 16.042 23.960 1.00 85.12 589 TYR A CA 1
ATOM 4717 C C . TYR A 1 589 ? -23.777 15.999 22.815 1.00 85.12 589 TYR A C 1
ATOM 4719 O O . TYR A 1 589 ? -23.952 17.002 22.122 1.00 85.12 589 TYR A O 1
ATOM 4727 N N . ARG A 1 590 ? -24.475 14.877 22.624 1.00 80.19 590 ARG A N 1
ATOM 4728 C CA . ARG A 1 590 ? -25.630 14.817 21.729 1.00 80.19 590 ARG A CA 1
ATOM 4729 C C . ARG A 1 590 ? -26.777 15.558 22.402 1.00 80.19 590 ARG A C 1
ATOM 4731 O O . ARG A 1 590 ? -27.319 15.104 23.404 1.00 80.19 590 ARG A O 1
ATOM 4738 N N . GLY A 1 591 ? -27.132 16.727 21.867 1.00 56.72 591 GLY A N 1
ATOM 4739 C CA . GLY A 1 591 ? -28.322 17.445 22.312 1.00 56.72 591 GLY A CA 1
ATOM 4740 C C . GLY A 1 591 ? -29.507 16.482 22.301 1.00 56.72 591 GLY A C 1
ATOM 4741 O O . GLY A 1 591 ? -29.741 15.821 21.288 1.00 56.72 591 GLY A O 1
ATOM 4742 N N . LYS A 1 592 ? -30.218 16.354 23.428 1.00 45.91 592 LYS A N 1
ATOM 4743 C CA . LYS A 1 592 ? -31.457 15.575 23.465 1.00 45.91 592 LYS A CA 1
ATOM 4744 C C . LYS A 1 592 ? -32.372 16.164 22.397 1.00 45.91 592 LYS A C 1
ATOM 4746 O O . LYS A 1 592 ? -32.825 17.296 22.553 1.00 45.91 592 LYS A O 1
ATOM 4751 N N . LYS A 1 593 ? -32.612 15.424 21.311 1.00 35.09 593 LYS A N 1
ATOM 4752 C CA . LYS A 1 593 ? -33.766 15.702 20.462 1.00 35.09 593 LYS A CA 1
ATOM 4753 C C . LYS A 1 593 ? -34.965 15.569 21.391 1.00 35.09 593 LYS A C 1
ATOM 4755 O O . LYS A 1 593 ? -35.191 14.501 21.953 1.00 35.09 593 LYS A O 1
ATOM 4760 N N . VAL A 1 594 ? -35.612 16.694 21.661 1.00 30.66 594 VAL A N 1
ATOM 4761 C CA . VAL A 1 594 ? -36.942 16.696 22.254 1.00 30.66 594 VAL A CA 1
ATOM 4762 C C . VAL A 1 594 ? -37.816 16.077 21.169 1.00 30.66 594 VAL A C 1
ATOM 4764 O O . VAL A 1 594 ? -37.969 16.685 20.111 1.00 30.66 594 VAL A O 1
ATOM 4767 N N . GLU A 1 595 ? -38.206 14.819 21.366 1.00 29.06 595 GLU A N 1
ATOM 4768 C CA . GLU A 1 595 ? -39.290 14.205 20.593 1.00 29.06 595 GLU A CA 1
ATOM 4769 C C . GLU A 1 595 ? -40.610 14.918 20.876 1.00 29.06 595 GLU A C 1
ATOM 4771 O O . GLU A 1 595 ? -40.831 15.303 22.052 1.00 29.06 595 GLU A O 1
#

Radius of gyration: 32.45 Å; Cα contacts (8 Å, |Δi|>4): 1026; chains: 1; bounding box: 77×55×94 Å